Protein AF-A0A0R3T6S4-F1 (afdb_monomer)

Structure (mmCIF, N/CA/C/O backbone):
data_AF-A0A0R3T6S4-F1
#
_entry.id   AF-A0A0R3T6S4-F1
#
loop_
_atom_site.group_PDB
_atom_site.id
_atom_site.type_symbol
_atom_site.label_atom_id
_atom_site.label_alt_id
_atom_site.label_comp_id
_atom_site.label_asym_id
_atom_site.label_entity_id
_atom_site.label_seq_id
_atom_site.pdbx_PDB_ins_code
_atom_site.Cartn_x
_atom_site.Cartn_y
_atom_site.Cartn_z
_atom_site.occupancy
_atom_site.B_iso_or_equiv
_atom_site.auth_seq_id
_atom_site.auth_comp_id
_atom_site.auth_asym_id
_atom_site.auth_atom_id
_atom_site.pdbx_PDB_model_num
ATOM 1 N N . MET A 1 1 ? 46.926 24.584 -19.264 1.00 47.62 1 MET A N 1
ATOM 2 C CA . MET A 1 1 ? 45.917 24.337 -18.208 1.00 47.62 1 MET A CA 1
ATOM 3 C C . MET A 1 1 ? 45.093 23.126 -18.609 1.00 47.62 1 MET A C 1
ATOM 5 O O . MET A 1 1 ? 44.622 23.108 -19.738 1.00 47.62 1 MET A O 1
ATOM 9 N N . SER A 1 2 ? 44.983 22.100 -17.760 1.00 53.59 2 SER A N 1
ATOM 10 C CA . SER A 1 2 ? 44.203 20.898 -18.093 1.00 53.59 2 SER A CA 1
ATOM 11 C C . SER A 1 2 ? 42.711 21.132 -17.831 1.00 53.59 2 SER A C 1
ATOM 13 O O . SER A 1 2 ? 42.345 21.981 -17.016 1.00 53.59 2 SER A O 1
ATOM 15 N N . LEU A 1 3 ? 41.848 20.360 -18.498 1.00 45.16 3 LEU A N 1
ATOM 16 C CA . LEU A 1 3 ? 40.391 20.366 -18.293 1.00 45.16 3 LEU A CA 1
ATOM 17 C C . LEU A 1 3 ? 40.011 20.175 -16.807 1.00 45.16 3 LEU A C 1
ATOM 19 O O . LEU A 1 3 ? 38.996 20.691 -16.346 1.00 45.16 3 LEU A O 1
ATOM 23 N N . LEU A 1 4 ? 40.876 19.493 -16.046 1.00 46.41 4 LEU A N 1
ATOM 24 C CA . LEU A 1 4 ? 40.738 19.278 -14.608 1.00 46.41 4 LEU A CA 1
ATOM 25 C C . LEU A 1 4 ? 40.871 20.585 -13.808 1.00 46.41 4 LEU A C 1
ATOM 27 O O . LEU A 1 4 ? 40.150 20.780 -12.838 1.00 46.41 4 LEU A O 1
ATOM 31 N N . SER A 1 5 ? 41.743 21.506 -14.233 1.00 42.44 5 SER A N 1
ATOM 32 C CA . SER A 1 5 ? 41.915 22.817 -13.590 1.00 42.44 5 SER A CA 1
ATOM 33 C C . SER A 1 5 ? 40.735 23.754 -13.857 1.00 42.44 5 SER A C 1
ATOM 35 O O . SER A 1 5 ? 40.389 24.556 -12.997 1.00 42.44 5 SER A O 1
ATOM 37 N N . ILE A 1 6 ? 40.091 23.635 -15.024 1.00 56.19 6 ILE A N 1
ATOM 38 C CA . ILE A 1 6 ? 38.891 24.415 -15.368 1.00 56.19 6 ILE A CA 1
ATOM 39 C C . ILE A 1 6 ? 37.684 23.910 -14.564 1.00 56.19 6 ILE A C 1
ATOM 41 O O . ILE A 1 6 ? 36.922 24.714 -14.036 1.00 56.19 6 ILE A O 1
ATOM 45 N N . LEU A 1 7 ? 37.554 22.591 -14.388 1.00 52.97 7 LEU A N 1
ATOM 46 C CA . LEU A 1 7 ? 36.507 21.998 -13.550 1.00 52.97 7 LEU A CA 1
ATOM 47 C C . LEU A 1 7 ? 36.699 22.302 -12.056 1.00 52.97 7 LEU A C 1
ATOM 49 O O . LEU A 1 7 ? 35.708 22.542 -11.373 1.00 52.97 7 LEU A O 1
ATOM 53 N N . LEU A 1 8 ? 37.945 22.374 -11.565 1.00 52.38 8 LEU A N 1
ATOM 54 C CA . LEU A 1 8 ? 38.240 22.789 -10.185 1.00 52.38 8 LEU A CA 1
ATOM 55 C C . LEU A 1 8 ? 37.947 24.279 -9.938 1.00 52.38 8 LEU A C 1
ATOM 57 O O . LEU A 1 8 ? 37.489 24.651 -8.864 1.00 52.38 8 LEU A O 1
ATOM 61 N N . LEU A 1 9 ? 38.179 25.142 -10.931 1.00 49.25 9 LEU A N 1
ATOM 62 C CA . LEU A 1 9 ? 37.855 26.569 -10.828 1.00 49.25 9 LEU A CA 1
ATOM 63 C C . LEU A 1 9 ? 36.340 26.820 -10.888 1.00 49.25 9 LEU A C 1
ATOM 65 O O . LEU A 1 9 ? 35.837 27.689 -10.178 1.00 49.25 9 LEU A O 1
ATOM 69 N N . LEU A 1 10 ? 35.599 26.031 -11.673 1.00 50.53 10 LEU A N 1
ATOM 70 C CA . LEU A 1 10 ? 34.137 26.120 -11.744 1.00 50.53 10 LEU A CA 1
ATOM 71 C C . LEU A 1 10 ? 33.449 25.591 -10.474 1.00 50.53 10 LEU A C 1
ATOM 73 O O . LEU A 1 10 ? 32.443 26.162 -10.055 1.00 50.53 10 LEU A O 1
ATOM 77 N N . SER A 1 11 ? 33.997 24.561 -9.818 1.00 40.81 11 SER A N 1
ATOM 78 C CA . SER A 1 11 ? 33.458 24.055 -8.547 1.00 40.81 11 SER A CA 1
ATOM 79 C C . SER A 1 11 ? 33.749 24.983 -7.361 1.00 40.81 11 SER A C 1
ATOM 81 O O . SER A 1 11 ? 32.877 25.173 -6.516 1.00 40.81 11 SER A O 1
ATOM 83 N N . ILE A 1 12 ? 34.914 25.642 -7.333 1.00 48.78 12 ILE A N 1
ATOM 84 C CA . ILE A 1 12 ? 35.237 26.665 -6.321 1.00 48.78 12 ILE A CA 1
ATOM 85 C C . ILE A 1 12 ? 34.372 27.924 -6.510 1.00 48.78 12 ILE A C 1
ATOM 87 O O . ILE A 1 12 ? 33.914 28.513 -5.533 1.00 48.78 12 ILE A O 1
ATOM 91 N N . SER A 1 13 ? 34.072 28.310 -7.755 1.00 42.41 13 SER A N 1
ATOM 92 C CA . SER A 1 13 ? 33.221 29.473 -8.039 1.00 42.41 13 SER A CA 1
ATOM 93 C C . SER A 1 13 ? 31.750 29.248 -7.655 1.00 42.41 13 SER A C 1
ATOM 95 O O . SER A 1 13 ? 31.087 30.184 -7.217 1.00 42.41 13 SER A O 1
ATOM 97 N N . ALA A 1 14 ? 31.250 28.008 -7.735 1.00 41.84 14 ALA A N 1
ATOM 98 C CA . ALA A 1 14 ? 29.914 27.646 -7.254 1.00 41.84 14 ALA A CA 1
ATOM 99 C C . ALA A 1 14 ? 29.824 27.589 -5.714 1.00 41.84 14 ALA A C 1
ATOM 101 O O . ALA A 1 14 ? 28.806 27.994 -5.158 1.00 41.84 14 ALA A O 1
ATOM 102 N N . ALA A 1 15 ? 30.889 27.152 -5.029 1.00 40.00 15 ALA A N 1
ATOM 103 C CA . ALA A 1 15 ? 30.953 27.123 -3.564 1.00 40.00 15 ALA A CA 1
ATOM 104 C C . ALA A 1 15 ? 31.017 28.536 -2.951 1.00 40.00 15 ALA A C 1
ATOM 106 O O . ALA A 1 15 ? 30.261 28.843 -2.035 1.00 40.00 15 ALA A O 1
ATOM 107 N N . LEU A 1 16 ? 31.816 29.441 -3.531 1.00 42.53 16 LEU A N 1
ATOM 108 C CA . LEU A 1 16 ? 31.911 30.838 -3.076 1.00 42.53 16 LEU A CA 1
ATOM 109 C C . LEU A 1 16 ? 30.631 31.657 -3.327 1.00 42.53 16 LEU A C 1
ATOM 111 O O . LEU A 1 16 ? 30.419 32.690 -2.694 1.00 42.53 16 LEU A O 1
ATOM 115 N N . ASN A 1 17 ? 29.764 31.211 -4.242 1.00 36.69 17 ASN A N 1
ATOM 116 C CA . ASN A 1 17 ? 28.468 31.846 -4.493 1.00 36.69 17 ASN A CA 1
ATOM 117 C C . ASN A 1 17 ? 27.384 31.382 -3.501 1.00 36.69 17 ASN A C 1
ATOM 119 O O . ASN A 1 17 ? 26.395 32.086 -3.326 1.00 36.69 17 ASN A O 1
ATOM 123 N N . LEU A 1 18 ? 27.568 30.229 -2.842 1.00 39.41 18 LEU A N 1
ATOM 124 C CA . LEU A 1 18 ? 26.705 29.787 -1.742 1.00 39.41 18 LEU A CA 1
ATOM 125 C C . LEU A 1 18 ? 27.064 30.480 -0.421 1.00 39.41 18 LEU A C 1
ATOM 127 O O . LEU A 1 18 ? 26.149 30.896 0.283 1.00 39.41 18 LEU A O 1
ATOM 131 N N . ASP A 1 19 ? 28.353 30.689 -0.132 1.00 35.56 19 ASP A N 1
ATOM 132 C CA . ASP A 1 19 ? 28.784 31.420 1.074 1.00 35.56 19 ASP A CA 1
ATOM 133 C C . ASP A 1 19 ? 28.322 32.886 1.056 1.00 35.56 19 ASP A C 1
ATOM 135 O O . ASP A 1 19 ? 27.870 33.406 2.071 1.00 35.56 19 ASP A O 1
ATOM 139 N N . ARG A 1 20 ? 28.297 33.539 -0.116 1.00 33.69 20 ARG A N 1
ATOM 140 C CA . ARG A 1 20 ? 27.761 34.908 -0.256 1.00 33.69 20 ARG A CA 1
ATOM 141 C C . ARG A 1 20 ? 26.254 35.021 -0.017 1.00 33.69 20 ARG A C 1
ATOM 143 O O . ARG A 1 20 ? 25.788 36.067 0.415 1.00 33.69 20 ARG A O 1
ATOM 150 N N . VAL A 1 21 ? 25.494 33.965 -0.309 1.00 40.28 21 VAL A N 1
ATOM 151 C CA . VAL A 1 21 ? 24.046 33.915 -0.035 1.00 40.28 21 VAL A CA 1
ATOM 152 C C . VAL A 1 21 ? 23.782 33.617 1.448 1.00 40.28 21 VAL A C 1
ATOM 154 O O . VAL A 1 21 ? 22.720 33.969 1.957 1.00 40.28 21 VAL A O 1
ATOM 157 N N . TYR A 1 22 ? 24.751 33.016 2.148 1.00 35.50 22 TYR A N 1
ATOM 158 C CA . TYR A 1 22 ? 24.682 32.730 3.581 1.00 35.50 22 TYR A CA 1
ATOM 159 C C . TYR A 1 22 ? 25.136 33.918 4.452 1.00 35.50 22 TYR A C 1
ATOM 161 O O . TYR A 1 22 ? 24.471 34.224 5.440 1.00 35.50 22 TYR A O 1
ATOM 169 N N . GLU A 1 23 ? 26.182 34.656 4.060 1.00 36.19 23 GLU A N 1
ATOM 170 C CA . GLU A 1 23 ? 26.634 35.853 4.796 1.00 36.19 23 GLU A CA 1
ATOM 171 C C . GLU A 1 23 ? 25.611 37.008 4.766 1.00 36.19 23 GLU A C 1
ATOM 173 O O . GLU A 1 23 ? 25.474 37.731 5.754 1.00 36.19 23 GLU A O 1
ATOM 178 N N . ASP A 1 24 ? 24.808 37.140 3.702 1.00 33.59 24 ASP A N 1
ATOM 179 C CA . ASP A 1 24 ? 23.718 38.133 3.637 1.00 33.59 24 ASP A CA 1
ATOM 180 C C . ASP A 1 24 ? 22.524 37.788 4.560 1.00 33.59 24 ASP A C 1
ATOM 182 O O . ASP A 1 24 ? 21.676 38.646 4.828 1.00 33.59 24 ASP A O 1
ATOM 186 N N . ALA A 1 25 ? 22.449 36.555 5.082 1.00 35.34 25 ALA A N 1
ATOM 187 C CA . ALA A 1 25 ? 21.386 36.107 5.986 1.00 35.34 25 ALA A CA 1
ATOM 188 C C . ALA A 1 25 ? 21.762 36.202 7.480 1.00 35.34 25 ALA A C 1
ATOM 190 O O . ALA A 1 25 ? 20.871 36.372 8.313 1.00 35.34 25 ALA A O 1
ATOM 191 N N . GLU A 1 26 ? 23.051 36.151 7.834 1.00 31.55 26 GLU A N 1
ATOM 192 C CA . GLU A 1 26 ? 23.520 36.237 9.231 1.00 31.55 26 GLU A CA 1
ATOM 193 C C . GLU A 1 26 ? 23.813 37.670 9.718 1.00 31.55 26 GLU A C 1
ATOM 195 O O . GLU A 1 26 ? 23.912 37.910 10.921 1.00 31.55 26 GLU A O 1
ATOM 200 N N . GLY A 1 27 ? 23.860 38.664 8.826 1.00 32.03 27 GLY A N 1
ATOM 201 C CA . GLY A 1 27 ? 24.218 40.047 9.170 1.00 32.03 27 GLY A CA 1
ATOM 202 C C . GLY A 1 27 ? 23.175 40.895 9.920 1.00 32.03 27 GLY A C 1
ATOM 203 O O . GLY A 1 27 ? 23.416 42.084 10.100 1.00 32.03 27 GLY A O 1
ATOM 204 N N . ASN A 1 28 ? 22.020 40.359 10.342 1.00 33.06 28 ASN A N 1
ATOM 205 C CA . ASN A 1 28 ? 20.936 41.171 10.938 1.00 33.06 28 ASN A CA 1
ATOM 206 C C . ASN A 1 28 ? 20.315 40.628 12.239 1.00 33.06 28 ASN A C 1
ATOM 208 O O . ASN A 1 28 ? 19.214 41.042 12.600 1.00 33.06 28 ASN A O 1
ATOM 212 N N . ILE A 1 29 ? 20.985 39.737 12.980 1.00 30.59 29 ILE A N 1
ATOM 213 C CA . ILE A 1 29 ? 20.460 39.253 14.273 1.00 30.59 29 ILE A CA 1
ATOM 214 C C . ILE A 1 29 ? 21.562 39.156 15.336 1.00 30.59 29 ILE A C 1
ATOM 216 O O . ILE A 1 29 ? 21.769 38.097 15.908 1.00 30.59 29 ILE A O 1
ATOM 220 N N . ILE A 1 30 ? 22.259 40.254 15.645 1.00 30.30 30 ILE A N 1
ATOM 221 C CA . ILE A 1 30 ? 22.898 40.430 16.962 1.00 30.30 30 ILE A CA 1
ATOM 222 C C . ILE A 1 30 ? 22.866 41.917 17.333 1.00 30.30 30 ILE A C 1
ATOM 224 O O . ILE A 1 30 ? 23.804 42.643 17.040 1.00 30.30 30 ILE A O 1
ATOM 228 N N . GLU A 1 31 ? 21.802 42.368 17.999 1.00 28.33 31 GLU A N 1
ATOM 229 C CA . GLU A 1 31 ? 21.915 43.335 19.100 1.00 28.33 31 GLU A CA 1
ATOM 230 C C . GLU A 1 31 ? 20.581 43.486 19.847 1.00 28.33 31 GLU A C 1
ATOM 232 O O . GLU A 1 31 ? 19.508 43.430 19.256 1.00 28.33 31 GLU A O 1
ATOM 237 N N . ALA A 1 32 ? 20.693 43.733 21.154 1.00 25.70 32 ALA A N 1
ATOM 238 C CA . ALA A 1 32 ? 19.644 44.143 22.092 1.00 25.70 32 ALA A CA 1
ATOM 239 C C . ALA A 1 32 ? 18.809 43.050 22.795 1.00 25.70 32 ALA A C 1
ATOM 241 O O . ALA A 1 32 ? 17.587 43.005 22.707 1.00 25.70 32 ALA A O 1
ATOM 242 N N . CYS A 1 33 ? 19.461 42.307 23.696 1.00 23.28 33 CYS A N 1
ATOM 243 C CA . CYS A 1 33 ? 18.873 42.047 25.014 1.00 23.28 33 CYS A CA 1
ATOM 244 C C . CYS A 1 33 ? 19.822 42.562 26.102 1.00 23.28 33 CYS A C 1
ATOM 246 O O . CYS A 1 33 ? 20.827 41.926 26.418 1.00 23.28 33 CYS A O 1
ATOM 248 N N . LYS A 1 34 ? 19.489 43.711 26.700 1.00 27.31 34 LYS A N 1
ATOM 249 C CA . LYS A 1 34 ? 19.955 44.066 28.042 1.00 27.31 34 LYS A CA 1
ATOM 250 C C . LYS A 1 34 ? 18.877 44.842 28.798 1.00 27.31 34 LYS A C 1
ATOM 252 O O . LYS A 1 34 ? 18.445 45.897 28.347 1.00 27.31 34 LYS A O 1
ATOM 257 N N . ASN A 1 35 ? 18.586 44.306 29.981 1.00 29.25 35 ASN A N 1
ATOM 258 C CA . ASN A 1 35 ? 18.037 44.931 31.186 1.00 29.25 35 ASN A CA 1
ATOM 259 C C . ASN A 1 35 ? 16.512 44.921 31.400 1.00 29.25 35 ASN A C 1
ATOM 261 O O . ASN A 1 35 ? 15.755 45.687 30.813 1.00 29.25 35 ASN A O 1
ATOM 265 N N . ASP A 1 36 ? 16.135 44.045 32.337 1.00 30.16 36 ASP A N 1
ATOM 266 C CA . ASP A 1 36 ? 15.213 44.218 33.467 1.00 30.16 36 ASP A CA 1
ATOM 267 C C . ASP A 1 36 ? 14.536 45.589 33.634 1.00 30.16 36 ASP A C 1
ATOM 269 O O . ASP A 1 36 ? 15.220 46.593 33.828 1.00 30.16 36 ASP A O 1
ATOM 273 N N . GLN A 1 37 ? 13.202 45.594 33.776 1.00 25.62 37 GLN A N 1
ATOM 274 C CA . GLN A 1 37 ? 12.550 46.174 34.959 1.00 25.62 37 GLN A CA 1
ATOM 275 C C . GLN A 1 37 ? 11.050 45.850 35.068 1.00 25.62 37 GLN A C 1
ATOM 277 O O . GLN A 1 37 ? 10.323 45.667 34.097 1.00 25.62 37 GLN A O 1
ATOM 282 N N . LEU A 1 38 ? 10.648 45.765 36.332 1.00 25.81 38 LEU A N 1
ATOM 283 C CA . LEU A 1 38 ? 9.353 45.445 36.919 1.00 25.81 38 LEU A CA 1
ATOM 284 C C . LEU A 1 38 ? 8.235 46.491 36.688 1.00 25.81 38 LEU A C 1
ATOM 286 O O . LEU A 1 38 ? 8.500 47.677 36.530 1.00 25.81 38 LEU A O 1
ATOM 290 N N . CYS A 1 39 ? 7.002 46.008 36.921 1.00 23.03 39 CYS A N 1
ATOM 291 C CA . CYS A 1 39 ? 5.840 46.668 37.551 1.00 23.03 39 CYS A CA 1
ATOM 292 C C . CYS A 1 39 ? 4.692 47.279 36.706 1.00 23.03 39 CYS A C 1
ATOM 294 O O . CYS A 1 39 ? 4.818 48.326 36.086 1.00 23.03 39 CYS A O 1
ATOM 296 N N . ALA A 1 40 ? 3.508 46.694 36.963 1.00 24.17 40 ALA A N 1
ATOM 297 C CA . ALA A 1 40 ? 2.296 47.323 37.524 1.00 24.17 40 ALA A CA 1
ATOM 298 C C . ALA A 1 40 ? 1.100 47.699 36.617 1.00 24.17 40 ALA A C 1
ATOM 300 O O . ALA A 1 40 ? 1.212 48.197 35.504 1.00 24.17 40 ALA A O 1
ATOM 301 N N . ASN A 1 41 ? -0.077 47.422 37.191 1.00 25.86 41 ASN A N 1
ATOM 302 C CA . ASN A 1 41 ? -1.436 47.496 36.654 1.00 25.86 41 ASN A CA 1
ATOM 303 C C . ASN A 1 41 ? -2.024 48.924 36.570 1.00 25.86 41 ASN A C 1
ATOM 305 O O . ASN A 1 41 ? -1.942 49.661 37.547 1.00 25.86 41 ASN A O 1
ATOM 309 N N . SER A 1 42 ? -2.799 49.161 35.492 1.00 23.97 42 SER A N 1
ATOM 310 C CA . SER A 1 42 ? -4.075 49.931 35.400 1.00 23.97 42 SER A CA 1
ATOM 311 C C . SER A 1 42 ? -4.096 51.462 35.687 1.00 23.97 42 SER A C 1
ATOM 313 O O . SER A 1 42 ? -3.197 51.987 36.326 1.00 23.97 42 SER A O 1
ATOM 315 N N . PRO A 1 43 ? -5.195 52.203 35.377 1.00 39.69 43 PRO A N 1
ATOM 316 C CA . PRO A 1 43 ? -5.956 52.289 34.115 1.00 39.69 43 PRO A CA 1
ATOM 317 C C . PRO A 1 43 ? -6.403 53.741 33.728 1.00 39.69 43 PRO A C 1
ATOM 319 O O . PRO A 1 43 ? -6.380 54.663 34.537 1.00 39.69 43 PRO A O 1
ATOM 322 N N . SER A 1 44 ? -7.031 53.865 32.544 1.00 26.45 44 SER A N 1
ATOM 323 C CA . SER A 1 44 ? -8.186 54.743 32.201 1.00 26.45 44 SER A CA 1
ATOM 324 C C . SER A 1 44 ? -8.021 56.220 31.755 1.00 26.45 44 SER A C 1
ATOM 326 O O . SER A 1 44 ? -7.208 56.968 32.282 1.00 26.45 44 SER A O 1
ATOM 328 N N . ARG A 1 45 ? -8.964 56.620 30.863 1.00 27.31 45 ARG A N 1
ATOM 329 C CA . ARG A 1 45 ? -9.371 57.978 30.389 1.00 27.31 45 ARG A CA 1
ATOM 330 C C . ARG A 1 45 ? -8.377 58.723 29.481 1.00 27.31 45 ARG A C 1
ATOM 332 O O . ARG A 1 45 ? -7.182 58.621 29.658 1.00 27.31 45 ARG A O 1
ATOM 339 N N . SER A 1 46 ? -8.752 59.558 28.511 1.00 26.44 46 SER A N 1
ATOM 340 C CA . SER A 1 46 ? -10.014 59.998 27.895 1.00 26.44 46 SER A CA 1
ATOM 341 C C . SER A 1 46 ? -9.638 60.955 26.746 1.00 26.44 46 SER A C 1
ATOM 343 O O . SER A 1 46 ? -8.688 61.712 26.901 1.00 26.44 46 SER A O 1
ATOM 345 N N . THR A 1 47 ? -10.409 60.959 25.654 1.00 31.20 47 THR A N 1
ATOM 346 C CA . THR A 1 47 ? -10.737 62.100 24.758 1.00 31.20 47 THR A CA 1
ATOM 347 C C . THR A 1 47 ? -9.742 63.265 24.567 1.00 31.20 47 THR A C 1
ATOM 349 O O . THR A 1 47 ? -9.528 64.034 25.502 1.00 31.20 47 THR A O 1
ATOM 352 N N . LYS A 1 48 ? -9.392 63.581 23.305 1.00 29.98 48 LYS A N 1
ATOM 353 C CA . LYS A 1 48 ? -9.633 64.917 22.701 1.00 29.98 48 LYS A CA 1
ATOM 354 C C . LYS A 1 48 ? -9.297 64.990 21.201 1.00 29.98 48 LYS A C 1
ATOM 356 O O . LYS A 1 48 ? -8.294 64.464 20.742 1.00 29.98 48 LYS A O 1
ATOM 361 N N . LYS A 1 49 ? -10.180 65.696 20.486 1.00 31.75 49 LYS A N 1
ATOM 362 C CA . LYS A 1 49 ? -10.062 66.237 19.120 1.00 31.75 49 LYS A CA 1
ATOM 363 C C . LYS A 1 49 ? -8.855 67.176 18.971 1.00 31.75 49 LYS A C 1
ATOM 365 O O . LYS A 1 49 ? -8.602 67.931 19.905 1.00 31.75 49 LYS A O 1
ATOM 370 N N . MET A 1 50 ? -8.295 67.281 17.761 1.00 28.19 50 MET A N 1
ATOM 371 C CA . MET A 1 50 ? -8.203 68.562 17.036 1.00 28.19 50 MET A CA 1
ATOM 372 C C . MET A 1 50 ? -7.783 68.396 15.568 1.00 28.19 50 MET A C 1
ATOM 374 O O . MET A 1 50 ? -7.181 67.406 15.167 1.00 28.19 50 MET A O 1
ATOM 378 N N . ASP A 1 51 ? -8.207 69.392 14.800 1.00 31.22 51 ASP A N 1
ATOM 379 C CA . ASP A 1 51 ? -8.283 69.500 13.352 1.00 31.22 51 ASP A CA 1
ATOM 380 C C . ASP A 1 51 ? -6.975 69.929 12.647 1.00 31.22 51 ASP A C 1
ATOM 382 O O . ASP A 1 51 ? -6.166 70.665 13.198 1.00 31.22 51 ASP A O 1
ATOM 386 N N . LYS A 1 52 ? -6.921 69.572 11.353 1.00 33.41 52 LYS A N 1
ATOM 387 C CA . LYS A 1 52 ? -6.566 70.387 10.166 1.00 33.41 52 LYS A CA 1
ATOM 388 C C . LYS A 1 52 ? -5.152 70.969 9.921 1.00 33.41 52 LYS A C 1
ATOM 390 O O . LYS A 1 52 ? -4.668 71.841 10.623 1.00 33.41 52 LYS A O 1
ATOM 395 N N . VAL A 1 53 ? -4.737 70.676 8.674 1.00 30.50 53 VAL A N 1
ATOM 396 C CA . VAL A 1 53 ? -4.091 71.532 7.644 1.00 30.50 53 VAL A CA 1
ATOM 397 C C . VAL A 1 53 ? -2.563 71.499 7.534 1.00 30.50 53 VAL A C 1
ATOM 399 O O . VAL A 1 53 ? -1.843 72.011 8.378 1.00 30.50 53 VAL A O 1
ATOM 402 N N . GLY A 1 54 ? -2.113 71.068 6.345 1.00 28.62 54 GLY A N 1
ATOM 403 C CA . GLY A 1 54 ? -1.076 71.777 5.589 1.00 28.62 54 GLY A CA 1
ATOM 404 C C . GLY A 1 54 ? 0.117 70.941 5.124 1.00 28.62 54 GLY A C 1
ATOM 405 O O . GLY A 1 54 ? 0.857 70.412 5.938 1.00 28.62 54 GLY A O 1
ATOM 406 N N . GLY A 1 55 ? 0.377 70.948 3.811 1.00 29.42 55 GLY A N 1
ATOM 407 C CA . GLY A 1 55 ? 1.762 71.008 3.323 1.00 29.42 55 GLY A CA 1
ATOM 408 C C . GLY A 1 55 ? 2.326 69.787 2.597 1.00 29.42 55 GLY A C 1
ATOM 409 O O . GLY A 1 55 ? 2.835 68.849 3.191 1.00 29.42 55 GLY A O 1
ATOM 410 N N . VAL A 1 56 ? 2.289 69.897 1.271 1.00 34.62 56 VAL A N 1
ATOM 411 C CA . VAL A 1 56 ? 3.104 69.266 0.220 1.00 34.62 56 VAL A CA 1
ATOM 412 C C . VAL A 1 56 ? 4.483 68.734 0.660 1.00 34.62 56 VAL A C 1
ATOM 414 O O . VAL A 1 56 ? 5.342 69.490 1.100 1.00 34.62 56 VAL A O 1
ATOM 417 N N . GLY A 1 57 ? 4.742 67.454 0.372 1.00 30.78 57 GLY A N 1
ATOM 418 C CA . GLY A 1 57 ? 6.081 66.859 0.387 1.00 30.78 57 GLY A CA 1
ATOM 419 C C . GLY A 1 57 ? 6.114 65.523 -0.357 1.00 30.78 57 GLY A C 1
ATOM 420 O O . GLY A 1 57 ? 5.655 64.502 0.146 1.00 30.78 57 GLY A O 1
ATOM 421 N N . ARG A 1 58 ? 6.638 65.522 -1.588 1.00 45.25 58 ARG A N 1
ATOM 422 C CA . ARG A 1 58 ? 6.887 64.319 -2.400 1.00 45.25 58 ARG A CA 1
ATOM 423 C C . ARG A 1 58 ? 8.010 63.507 -1.734 1.00 45.25 58 ARG A C 1
ATOM 425 O O . ARG A 1 58 ? 9.175 63.867 -1.859 1.00 45.25 58 ARG A O 1
ATOM 432 N N . ALA A 1 59 ? 7.669 62.403 -1.073 1.00 33.72 59 ALA A N 1
ATOM 433 C CA . ALA A 1 59 ? 8.631 61.416 -0.583 1.00 33.72 59 ALA A CA 1
ATOM 434 C C . ALA A 1 59 ? 8.309 60.031 -1.162 1.00 33.72 59 ALA A C 1
ATOM 436 O O . ALA A 1 59 ? 7.156 59.601 -1.213 1.00 33.72 59 ALA A O 1
ATOM 437 N N . LYS A 1 60 ? 9.350 59.354 -1.657 1.00 36.84 60 LYS A N 1
ATOM 438 C CA . LYS A 1 60 ? 9.298 58.014 -2.252 1.00 36.84 60 LYS A CA 1
ATOM 439 C C . LYS A 1 60 ? 8.701 57.027 -1.245 1.00 36.84 60 LYS A C 1
ATOM 441 O O . LYS A 1 60 ? 9.273 56.798 -0.184 1.00 36.84 60 LYS A O 1
ATOM 446 N N . LYS A 1 61 ? 7.562 56.432 -1.599 1.00 28.88 61 LYS A N 1
ATOM 447 C CA . LYS A 1 61 ? 6.853 55.429 -0.799 1.00 28.88 61 LYS A CA 1
ATOM 448 C C . LYS A 1 61 ? 7.669 54.126 -0.784 1.00 28.88 61 LYS A C 1
ATOM 450 O O . LYS A 1 61 ? 7.527 53.293 -1.673 1.00 28.88 61 LYS A O 1
ATOM 455 N N . LYS A 1 62 ? 8.550 53.962 0.209 1.00 32.81 62 LYS A N 1
ATOM 456 C CA . LYS A 1 62 ? 8.974 52.633 0.671 1.00 32.81 62 LYS A CA 1
ATOM 457 C C . LYS A 1 62 ? 7.735 52.012 1.311 1.00 32.81 62 LYS A C 1
ATOM 459 O O . LYS A 1 62 ? 7.198 52.563 2.264 1.00 32.81 62 LYS A O 1
ATOM 464 N N . VAL A 1 63 ? 7.239 50.919 0.742 1.00 31.19 63 VAL A N 1
ATOM 465 C CA . VAL A 1 63 ? 6.178 50.122 1.361 1.00 31.19 63 VAL A CA 1
ATOM 466 C C . VAL A 1 63 ? 6.828 49.330 2.491 1.00 31.19 63 VAL A C 1
ATOM 468 O O . VAL A 1 63 ? 7.289 48.212 2.287 1.00 31.19 63 VAL A O 1
ATOM 471 N N . THR A 1 64 ? 6.917 49.928 3.674 1.00 32.72 64 THR A N 1
ATOM 472 C CA . THR A 1 64 ? 6.937 49.155 4.913 1.00 32.72 64 THR A CA 1
ATOM 473 C C . THR A 1 64 ? 5.510 48.666 5.121 1.00 32.72 64 THR A C 1
ATOM 475 O O . THR A 1 64 ? 4.569 49.456 5.194 1.00 32.72 64 THR A O 1
ATOM 478 N N . LYS A 1 65 ? 5.315 47.345 5.097 1.00 31.92 65 LYS A N 1
ATOM 479 C CA . LYS A 1 65 ? 4.076 46.742 5.587 1.00 31.92 65 LYS A CA 1
ATOM 480 C C . LYS A 1 65 ? 4.089 46.900 7.103 1.00 31.92 65 LYS A C 1
ATOM 482 O O . LYS A 1 65 ? 4.567 46.020 7.808 1.00 31.92 65 LYS A O 1
ATOM 487 N N . ASP A 1 66 ? 3.599 48.037 7.570 1.00 28.83 66 ASP A N 1
ATOM 488 C CA . ASP A 1 66 ? 3.167 48.177 8.951 1.00 28.83 66 ASP A CA 1
ATOM 489 C C . ASP A 1 66 ? 1.958 47.253 9.130 1.00 28.83 66 ASP A C 1
ATOM 491 O O . ASP A 1 66 ? 0.903 47.449 8.524 1.00 28.83 66 ASP A O 1
ATOM 495 N N . CYS A 1 67 ? 2.127 46.187 9.911 1.00 28.97 67 CYS A N 1
ATOM 496 C CA . CYS A 1 67 ? 1.011 45.391 10.401 1.00 28.97 67 CYS A CA 1
ATOM 497 C C . CYS A 1 67 ? 0.272 46.219 11.458 1.00 28.97 67 CYS A C 1
ATOM 499 O O . CYS A 1 67 ? 0.575 46.143 12.645 1.00 28.97 67 CYS A O 1
ATOM 501 N N . THR A 1 68 ? -0.692 47.032 11.037 1.00 29.12 68 THR A N 1
ATOM 502 C CA . THR A 1 68 ? -1.700 47.594 11.939 1.00 29.12 68 THR A CA 1
ATOM 503 C C . THR A 1 68 ? -2.694 46.497 12.307 1.00 29.12 68 THR A C 1
ATOM 505 O O . THR A 1 68 ? -3.500 46.078 11.477 1.00 29.12 68 THR A O 1
ATOM 508 N N . CYS A 1 69 ? -2.621 46.017 13.546 1.00 33.66 69 CYS A N 1
ATOM 509 C CA . CYS A 1 69 ? -3.667 45.205 14.157 1.00 33.66 69 CYS A CA 1
ATOM 510 C C . CYS A 1 69 ? -4.787 46.135 14.647 1.00 33.66 69 CYS A C 1
ATOM 512 O O . CYS A 1 69 ? -4.612 46.827 15.650 1.00 33.66 69 CYS A O 1
ATOM 514 N N . ASP A 1 70 ? -5.933 46.145 13.966 1.00 30.61 70 ASP A N 1
ATOM 515 C CA . ASP A 1 70 ? -7.167 46.705 14.524 1.00 30.61 70 ASP A CA 1
ATOM 516 C C . ASP A 1 70 ? -7.711 45.736 15.584 1.00 30.61 70 ASP A C 1
ATOM 518 O O . ASP A 1 70 ? -8.338 44.720 15.278 1.00 30.61 70 ASP A O 1
ATOM 522 N N . CYS A 1 71 ? -7.442 46.036 16.854 1.00 33.09 71 CYS A N 1
ATOM 523 C CA . CYS A 1 71 ? -8.017 45.319 17.988 1.00 33.09 71 CYS A CA 1
ATOM 524 C C . CYS A 1 71 ? -9.390 45.916 18.334 1.00 33.09 71 CYS A C 1
ATOM 526 O O . CYS A 1 71 ? -9.479 47.033 18.847 1.00 33.09 71 CYS A O 1
ATOM 528 N N . PHE A 1 72 ? -10.468 45.162 18.103 1.00 29.42 72 PHE A N 1
ATOM 529 C CA . PHE A 1 72 ? -11.790 45.485 18.648 1.00 29.42 72 PHE A CA 1
ATOM 530 C C . PHE A 1 72 ? -11.804 45.287 20.181 1.00 29.42 72 PHE A C 1
ATOM 532 O O . PHE A 1 72 ? -11.307 44.271 20.667 1.00 29.42 72 PHE A O 1
ATOM 539 N N . PRO A 1 73 ? -12.395 46.204 20.970 1.00 32.03 73 PRO A N 1
ATOM 540 C CA . PRO A 1 73 ? -12.225 46.240 22.426 1.00 32.03 73 PRO A CA 1
ATOM 541 C C . PRO A 1 73 ? -13.087 45.250 23.237 1.00 32.03 73 PRO A C 1
ATOM 543 O O . PRO A 1 73 ? -13.209 45.429 24.445 1.00 32.03 73 PRO A O 1
ATOM 546 N N . THR A 1 74 ? -13.701 44.220 22.641 1.00 38.47 74 THR A N 1
ATOM 547 C CA . THR A 1 74 ? -14.673 43.368 23.367 1.00 38.47 74 THR A CA 1
ATOM 548 C C . THR A 1 74 ? -14.419 41.864 23.364 1.00 38.47 74 THR A C 1
ATOM 550 O O . THR A 1 74 ? -15.253 41.127 23.885 1.00 38.47 74 THR A O 1
ATOM 553 N N . VAL A 1 75 ? -13.267 41.370 22.898 1.00 33.72 75 VAL A N 1
ATOM 554 C CA . VAL A 1 75 ? -12.930 39.945 23.074 1.00 33.72 75 VAL A CA 1
ATOM 555 C C . VAL A 1 75 ? -11.435 39.769 23.333 1.00 33.72 75 VAL A C 1
ATOM 557 O O . VAL A 1 75 ? -10.597 40.088 22.496 1.00 33.72 75 VAL A O 1
ATOM 560 N N . SER A 1 76 ? -11.101 39.295 24.532 1.00 34.84 76 SER A N 1
ATOM 561 C CA . SER A 1 76 ? -9.734 39.004 24.967 1.00 34.84 76 SER A CA 1
ATOM 562 C C . SER A 1 76 ? -9.332 37.581 24.569 1.00 34.84 76 SER A C 1
ATOM 564 O O . SER A 1 76 ? -10.113 36.656 24.770 1.00 34.84 76 SER A O 1
ATOM 566 N N . TYR A 1 77 ? -8.074 37.442 24.131 1.00 31.86 77 TYR A N 1
ATOM 567 C CA . TYR A 1 77 ? -7.307 36.230 23.790 1.00 31.86 77 TYR A CA 1
ATOM 568 C C . TYR A 1 77 ? -7.454 35.687 22.360 1.00 31.86 77 TYR A C 1
ATOM 570 O O . TYR A 1 77 ? -8.294 34.846 22.085 1.00 31.86 77 TYR A O 1
ATOM 578 N N . TYR A 1 78 ? -6.568 36.133 21.461 1.00 31.28 78 TYR A N 1
ATOM 579 C CA . TYR A 1 78 ? -5.439 35.341 20.936 1.00 31.28 78 TYR A CA 1
ATOM 580 C C . TYR A 1 78 ? -4.550 36.263 20.079 1.00 31.28 78 TYR A C 1
ATOM 582 O O . TYR A 1 78 ? -4.931 36.674 18.988 1.00 31.28 78 TYR A O 1
ATOM 590 N N . CYS A 1 79 ? -3.355 36.602 20.575 1.00 30.64 79 CYS A N 1
ATOM 591 C CA . CYS A 1 79 ? -2.306 37.240 19.775 1.00 30.64 79 CYS A CA 1
ATOM 592 C C . CYS A 1 79 ? -1.403 36.125 19.231 1.00 30.64 79 CYS A C 1
ATOM 594 O O . CYS A 1 79 ? -0.673 35.485 19.984 1.00 30.64 79 CYS A O 1
ATOM 596 N N . MET A 1 80 ? -1.520 35.824 17.940 1.00 38.50 80 MET A N 1
ATOM 597 C CA . MET A 1 80 ? -0.993 34.600 17.327 1.00 38.50 80 MET A CA 1
ATOM 598 C C . MET A 1 80 ? 0.428 34.758 16.755 1.00 38.50 80 MET A C 1
ATOM 600 O O . MET A 1 80 ? 0.690 34.250 15.673 1.00 38.50 80 MET A O 1
ATOM 604 N N . LEU A 1 81 ? 1.342 35.480 17.421 1.00 38.09 81 LEU A N 1
ATOM 605 C CA . LEU A 1 81 ? 2.696 35.713 16.874 1.00 38.09 81 LEU A CA 1
ATOM 606 C C . LEU A 1 81 ? 3.849 35.751 17.898 1.00 38.09 81 LEU A C 1
ATOM 608 O O . LEU A 1 81 ? 4.876 36.363 17.628 1.00 38.09 81 LEU A O 1
ATOM 612 N N . CYS A 1 82 ? 3.747 35.057 19.037 1.00 38.06 82 CYS A N 1
ATOM 613 C CA . CYS A 1 82 ? 4.904 34.841 19.926 1.00 38.06 82 CYS A CA 1
ATOM 614 C C . CYS A 1 82 ? 4.902 33.447 20.581 1.00 38.06 82 CYS A C 1
ATOM 616 O O . CYS A 1 82 ? 4.923 33.340 21.805 1.00 38.06 82 CYS A O 1
ATOM 618 N N . GLN A 1 83 ? 4.879 32.368 19.791 1.00 37.31 83 GLN A N 1
ATOM 619 C CA . GLN A 1 83 ? 5.271 31.048 20.302 1.00 37.31 83 GLN A CA 1
ATOM 620 C C . GLN A 1 83 ? 6.459 30.520 19.499 1.00 37.31 83 GLN A C 1
ATOM 622 O O . GLN A 1 83 ? 6.342 30.111 18.348 1.00 37.31 83 GLN A O 1
ATOM 627 N N . THR A 1 84 ? 7.615 30.638 20.138 1.00 46.78 84 THR A N 1
ATOM 628 C CA . THR A 1 84 ? 8.941 30.174 19.751 1.00 46.78 84 THR A CA 1
ATOM 629 C C . THR A 1 84 ? 9.024 28.643 19.759 1.00 46.78 84 THR A C 1
ATOM 631 O O . THR A 1 84 ? 8.489 27.994 20.657 1.00 46.78 84 THR A O 1
ATOM 634 N N . ASP A 1 85 ? 9.727 28.114 18.755 1.00 43.66 85 ASP A N 1
ATOM 635 C CA . ASP A 1 85 ? 10.281 26.761 18.605 1.00 43.66 85 ASP A CA 1
ATOM 636 C C . ASP A 1 85 ? 9.308 25.575 18.566 1.00 43.66 85 ASP A C 1
ATOM 638 O O . ASP A 1 85 ? 9.311 24.667 19.399 1.00 43.66 85 ASP A O 1
ATOM 642 N N . SER A 1 86 ? 8.535 25.507 17.480 1.00 42.75 86 SER A N 1
ATOM 643 C CA . SER A 1 86 ? 8.038 24.228 16.978 1.00 42.75 86 SER A CA 1
ATOM 644 C C . SER A 1 86 ? 9.219 23.388 16.475 1.00 42.75 86 SER A C 1
ATOM 646 O O . SER A 1 86 ? 9.827 23.737 15.461 1.00 42.75 86 SER A O 1
ATOM 648 N N . PHE A 1 87 ? 9.523 22.267 17.134 1.00 40.44 87 PHE A N 1
ATOM 649 C CA . PHE A 1 87 ? 10.333 21.201 16.540 1.00 40.44 87 PHE A CA 1
ATOM 650 C C . PHE A 1 87 ? 9.640 20.743 15.252 1.00 40.44 87 PHE A C 1
ATOM 652 O O . PHE A 1 87 ? 8.680 19.973 15.286 1.00 40.44 87 PHE A O 1
ATOM 659 N N . SER A 1 88 ? 10.085 21.259 14.109 1.00 61.06 88 SER A N 1
ATOM 660 C CA . SER A 1 88 ? 9.663 20.753 12.813 1.00 61.06 88 SER A CA 1
ATOM 661 C C . SER A 1 88 ? 10.143 19.309 12.726 1.00 61.06 88 SER A C 1
ATOM 663 O O . SER A 1 88 ? 11.336 19.023 12.834 1.00 61.06 88 SER A O 1
ATOM 665 N N . VAL A 1 89 ? 9.199 18.371 12.613 1.00 61.34 89 VAL A N 1
ATOM 666 C CA . VAL A 1 89 ? 9.533 16.976 12.321 1.00 61.34 89 VAL A CA 1
ATOM 667 C C . VAL A 1 89 ? 10.301 16.995 11.000 1.00 61.34 89 VAL A C 1
ATOM 669 O O . VAL A 1 89 ? 9.738 17.470 10.008 1.00 61.34 89 VAL A O 1
ATOM 672 N N . PRO A 1 90 ? 11.569 16.542 10.971 1.00 71.50 90 PRO A N 1
ATOM 673 C CA . PRO A 1 90 ? 12.357 16.626 9.760 1.00 71.50 90 PRO A CA 1
ATOM 674 C C . PRO A 1 90 ? 11.663 15.838 8.655 1.00 71.50 90 PRO A C 1
ATOM 676 O O . PRO A 1 90 ? 11.172 14.723 8.861 1.00 71.50 90 PRO A O 1
ATOM 679 N N . THR A 1 91 ? 11.593 16.436 7.473 1.00 75.38 91 THR A N 1
ATOM 680 C CA . THR A 1 91 ? 11.012 15.781 6.304 1.00 75.38 91 THR A CA 1
ATOM 681 C C . THR A 1 91 ? 11.792 14.503 5.991 1.00 75.38 91 THR A C 1
ATOM 683 O O . THR A 1 91 ? 12.984 14.394 6.287 1.00 75.38 91 THR A O 1
ATOM 686 N N . LYS A 1 92 ? 11.162 13.524 5.326 1.00 69.38 92 LYS A N 1
ATOM 687 C CA . LYS A 1 92 ? 11.868 12.301 4.889 1.00 69.38 92 LYS A CA 1
ATOM 688 C C . LYS A 1 92 ? 13.130 12.622 4.077 1.00 69.38 92 LYS A C 1
ATOM 690 O O . LYS A 1 92 ? 14.124 11.921 4.210 1.00 69.38 92 LYS A O 1
ATOM 695 N N . ALA A 1 93 ? 13.109 13.699 3.288 1.00 69.50 93 ALA A N 1
ATOM 696 C CA . ALA A 1 93 ? 14.271 14.173 2.540 1.00 69.50 93 ALA A CA 1
ATOM 697 C C . ALA A 1 93 ? 15.391 14.699 3.456 1.00 69.50 93 ALA A C 1
ATOM 699 O O . ALA A 1 93 ? 16.556 14.400 3.220 1.00 69.50 93 ALA A O 1
ATOM 700 N N . GLU A 1 94 ? 15.062 15.429 4.523 1.00 72.50 94 GLU A N 1
ATOM 701 C CA . GLU A 1 94 ? 16.050 15.896 5.505 1.00 72.50 94 GLU A CA 1
ATOM 702 C C . GLU A 1 94 ? 16.655 14.743 6.304 1.00 72.50 94 GLU A C 1
ATOM 704 O O . GLU A 1 94 ? 17.869 14.711 6.495 1.00 72.50 94 GLU A O 1
ATOM 709 N N . VAL A 1 95 ? 15.836 13.773 6.730 1.00 76.38 95 VAL A N 1
ATOM 710 C CA . VAL A 1 95 ? 16.324 12.549 7.386 1.00 76.38 95 VAL A CA 1
ATOM 711 C C . VAL A 1 95 ? 17.287 11.806 6.460 1.00 76.38 95 VAL A C 1
ATOM 713 O O . VAL A 1 95 ? 18.370 11.414 6.885 1.00 76.38 95 VAL A O 1
ATOM 716 N N . LEU A 1 96 ? 16.932 11.679 5.181 1.00 80.25 96 LEU A N 1
ATOM 717 C CA . LEU A 1 96 ? 17.753 11.026 4.169 1.00 80.25 96 LEU A CA 1
ATOM 718 C C . LEU A 1 96 ? 19.098 11.735 3.956 1.00 80.25 96 LEU A C 1
ATOM 720 O O . LEU A 1 96 ? 20.139 11.085 3.952 1.00 80.25 96 LEU A O 1
ATOM 724 N N . ILE A 1 97 ? 19.083 13.066 3.812 1.00 79.75 97 ILE A N 1
ATOM 725 C CA . ILE A 1 97 ? 20.297 13.871 3.624 1.00 79.75 97 ILE A CA 1
ATOM 726 C C . ILE A 1 97 ? 21.218 13.754 4.836 1.00 79.75 97 ILE A C 1
ATOM 728 O O . ILE A 1 97 ? 22.419 13.556 4.670 1.00 79.75 97 ILE A O 1
ATOM 732 N N . ARG A 1 98 ? 20.659 13.819 6.049 1.00 84.75 98 ARG A N 1
ATOM 733 C CA . ARG A 1 98 ? 21.427 13.703 7.296 1.00 84.75 98 ARG A CA 1
ATOM 734 C C . ARG A 1 98 ? 21.986 12.305 7.524 1.00 84.75 98 ARG A C 1
ATOM 736 O O . ARG A 1 98 ? 23.032 12.174 8.149 1.00 84.75 98 ARG A O 1
ATOM 743 N N . ALA A 1 99 ? 21.291 11.277 7.051 1.00 88.06 99 ALA A N 1
ATOM 744 C CA . ALA A 1 99 ? 21.705 9.902 7.259 1.00 88.06 99 ALA A CA 1
ATOM 745 C C . ALA A 1 99 ? 22.740 9.418 6.239 1.00 88.06 99 ALA A C 1
ATOM 747 O O . ALA A 1 99 ? 23.354 8.389 6.479 1.00 88.06 99 ALA A O 1
ATOM 748 N N . MET A 1 100 ? 22.965 10.104 5.113 1.00 91.88 100 MET A N 1
ATOM 749 C CA . MET A 1 100 ? 23.913 9.633 4.096 1.00 91.88 100 MET A CA 1
ATOM 750 C C . MET A 1 100 ? 25.366 9.578 4.614 1.00 91.88 100 MET A C 1
ATOM 752 O O . MET A 1 100 ? 25.817 10.510 5.276 1.00 91.88 100 MET A O 1
ATOM 756 N N . PRO A 1 101 ? 26.139 8.523 4.274 1.00 92.56 101 PRO A N 1
ATOM 757 C CA . PRO A 1 101 ? 25.789 7.385 3.410 1.00 92.56 101 PRO A CA 1
ATOM 758 C C . PRO A 1 101 ? 25.056 6.234 4.125 1.00 92.56 101 PRO A C 1
ATOM 760 O O . PRO A 1 101 ? 24.809 5.201 3.522 1.00 92.56 101 PRO A O 1
ATOM 763 N N . HIS A 1 102 ? 24.735 6.374 5.404 1.00 96.69 102 HIS A N 1
ATOM 764 C CA . HIS A 1 102 ? 24.195 5.368 6.322 1.00 96.69 102 HIS A CA 1
ATOM 765 C C . HIS A 1 102 ? 22.665 5.440 6.462 1.00 96.69 102 HIS A C 1
ATOM 767 O O . HIS A 1 102 ? 22.127 5.643 7.552 1.00 96.69 102 HIS A O 1
ATOM 773 N N . ILE A 1 103 ? 21.964 5.314 5.336 1.00 93.69 103 ILE A N 1
ATOM 774 C CA . ILE A 1 103 ? 20.503 5.421 5.278 1.00 93.69 103 ILE A CA 1
ATOM 775 C C . ILE A 1 103 ? 19.851 4.336 6.159 1.00 93.69 103 ILE A C 1
ATOM 777 O O . ILE A 1 103 ? 20.257 3.177 6.098 1.00 93.69 103 ILE A O 1
ATOM 781 N N . PRO A 1 104 ? 18.827 4.669 6.966 1.00 94.25 104 PRO A N 1
ATOM 782 C CA . PRO A 1 104 ? 18.074 3.675 7.723 1.00 94.25 104 PRO A CA 1
ATOM 783 C C . PRO A 1 104 ? 17.565 2.535 6.829 1.00 94.25 104 PRO A C 1
ATOM 785 O O . PRO A 1 104 ? 17.110 2.769 5.709 1.00 94.25 104 PRO A O 1
ATOM 788 N N . ILE A 1 105 ? 17.650 1.293 7.306 1.00 94.62 105 ILE A N 1
ATOM 789 C CA . ILE A 1 105 ? 17.330 0.105 6.495 1.00 94.62 105 ILE A CA 1
ATOM 790 C C . ILE A 1 105 ? 15.861 0.064 6.046 1.00 94.62 105 ILE A C 1
ATOM 792 O O . ILE A 1 105 ? 15.576 -0.376 4.938 1.00 94.62 105 ILE A O 1
ATOM 796 N N . ASP A 1 106 ? 14.947 0.611 6.849 1.00 88.44 106 ASP A N 1
ATOM 797 C CA . ASP A 1 106 ? 13.523 0.794 6.537 1.00 88.44 106 ASP A CA 1
ATOM 798 C C . ASP A 1 106 ? 13.282 1.813 5.410 1.00 88.44 106 ASP A C 1
ATOM 800 O O . ASP A 1 106 ? 12.196 1.882 4.834 1.00 88.44 106 ASP A O 1
ATOM 804 N N . LEU A 1 107 ? 14.312 2.583 5.055 1.00 91.81 107 LEU A N 1
ATOM 805 C CA . LEU A 1 107 ? 14.327 3.512 3.934 1.00 91.81 107 LEU A CA 1
ATOM 806 C C . LEU A 1 107 ? 15.132 2.982 2.738 1.00 91.81 107 LEU A C 1
ATOM 808 O O . LEU A 1 107 ? 15.404 3.758 1.822 1.00 91.81 107 LEU A O 1
ATOM 812 N N . ALA A 1 108 ? 15.493 1.694 2.684 1.00 95.12 108 ALA A N 1
ATOM 813 C CA . ALA A 1 108 ? 16.270 1.125 1.576 1.00 95.12 108 ALA A CA 1
ATOM 814 C C . ALA A 1 108 ? 15.658 1.427 0.196 1.00 95.12 108 ALA A C 1
ATOM 816 O O . ALA A 1 108 ? 16.374 1.792 -0.737 1.00 95.12 108 ALA A O 1
ATOM 817 N N . ASP A 1 109 ? 14.330 1.374 0.073 1.00 92.00 109 ASP A N 1
ATOM 818 C CA . ASP A 1 109 ? 13.632 1.631 -1.193 1.00 92.00 109 ASP A CA 1
ATOM 819 C C . ASP A 1 109 ? 13.684 3.082 -1.660 1.00 92.00 109 ASP A C 1
ATOM 821 O O . ASP A 1 109 ? 13.439 3.368 -2.830 1.00 92.00 109 ASP A O 1
ATOM 825 N N . THR A 1 110 ? 14.087 4.016 -0.798 1.00 90.19 110 THR A N 1
ATOM 826 C CA . THR A 1 110 ? 14.298 5.404 -1.223 1.00 90.19 110 THR A CA 1
ATOM 827 C C . THR A 1 110 ? 15.462 5.546 -2.207 1.00 90.19 110 THR A C 1
ATOM 829 O O . THR A 1 110 ? 15.511 6.523 -2.956 1.00 90.19 110 THR A O 1
ATOM 832 N N . LEU A 1 111 ? 16.363 4.554 -2.270 1.00 92.81 111 LEU A N 1
ATOM 833 C CA . LEU A 1 111 ? 17.496 4.539 -3.195 1.00 92.81 111 LEU A CA 1
ATOM 834 C C . LEU A 1 111 ? 17.066 4.592 -4.660 1.00 92.81 111 LEU A C 1
ATOM 836 O O . LEU A 1 111 ? 17.794 5.161 -5.469 1.00 92.81 111 LEU A O 1
ATOM 840 N N . VAL A 1 112 ? 15.885 4.068 -5.011 1.00 91.75 112 VAL A N 1
ATOM 841 C CA . VAL A 1 112 ? 15.373 4.116 -6.394 1.00 91.75 112 VAL A CA 1
ATOM 842 C C . VAL A 1 112 ? 15.113 5.548 -6.879 1.00 91.75 112 VAL A C 1
ATOM 844 O O . VAL A 1 112 ? 15.129 5.812 -8.079 1.00 91.75 112 VAL A O 1
ATOM 847 N N . PHE A 1 113 ? 14.916 6.490 -5.952 1.00 85.75 113 PHE A N 1
ATOM 848 C CA . PHE A 1 113 ? 14.664 7.900 -6.253 1.00 85.75 113 PHE A CA 1
ATOM 849 C C . PHE A 1 113 ? 15.933 8.763 -6.226 1.00 85.75 113 PHE A C 1
ATOM 851 O O . PHE A 1 113 ? 15.862 9.966 -6.484 1.00 85.75 113 PHE A O 1
ATOM 858 N N . MET A 1 114 ? 17.094 8.182 -5.911 1.00 88.38 114 MET A N 1
ATOM 859 C CA . MET A 1 114 ? 18.363 8.908 -5.847 1.00 88.38 114 MET A CA 1
ATOM 860 C C . MET A 1 114 ? 19.113 8.874 -7.176 1.00 88.38 114 MET A C 1
ATOM 862 O O . MET A 1 114 ? 18.961 7.955 -7.982 1.00 88.38 114 MET A O 1
ATOM 866 N N . GLN A 1 115 ? 19.983 9.864 -7.386 1.00 89.19 115 GLN A N 1
ATOM 867 C CA . GLN A 1 115 ? 20.897 9.861 -8.527 1.00 89.19 115 GLN A CA 1
ATOM 868 C C . GLN A 1 115 ? 21.845 8.648 -8.457 1.00 89.19 115 GLN A C 1
ATOM 870 O O . GLN A 1 115 ? 22.279 8.293 -7.356 1.00 89.19 115 GLN A O 1
ATOM 875 N N . PRO A 1 116 ? 22.211 8.024 -9.594 1.00 92.19 116 PRO A N 1
ATOM 876 C CA . PRO A 1 116 ? 23.069 6.838 -9.609 1.00 92.19 116 PRO A CA 1
ATOM 877 C C . PRO A 1 116 ? 24.393 7.010 -8.856 1.00 92.19 116 PRO A C 1
ATOM 879 O O . PRO A 1 116 ? 24.795 6.108 -8.126 1.00 92.19 116 PRO A O 1
ATOM 882 N N . ASP A 1 117 ? 25.036 8.179 -8.961 1.00 90.69 117 ASP A N 1
ATOM 883 C CA . ASP A 1 117 ? 26.283 8.470 -8.239 1.00 90.69 117 ASP A CA 1
ATOM 884 C C . ASP A 1 117 ? 26.079 8.532 -6.718 1.00 90.69 117 ASP A C 1
ATOM 886 O O . ASP A 1 117 ? 26.932 8.073 -5.958 1.00 90.69 117 ASP A O 1
ATOM 890 N N . THR A 1 118 ? 24.926 9.030 -6.262 1.00 92.44 118 THR A N 1
ATOM 891 C CA . THR A 1 118 ? 24.548 9.028 -4.843 1.00 92.44 118 THR A CA 1
ATOM 892 C C . THR A 1 118 ? 24.282 7.612 -4.351 1.00 92.44 118 THR A C 1
ATOM 894 O O . THR A 1 118 ? 24.789 7.233 -3.299 1.00 92.44 118 THR A O 1
ATOM 897 N N . VAL A 1 119 ? 23.551 6.798 -5.124 1.00 96.38 119 VAL A N 1
ATOM 898 C CA . VAL A 1 119 ? 23.354 5.376 -4.794 1.00 96.38 119 VAL A CA 1
ATOM 899 C C . VAL A 1 119 ? 24.696 4.666 -4.730 1.00 96.38 119 VAL A C 1
ATOM 901 O O . VAL A 1 119 ? 24.945 3.935 -3.778 1.00 96.38 119 VAL A O 1
ATOM 904 N N . ARG A 1 120 ? 25.593 4.908 -5.690 1.00 97.56 120 ARG A N 1
ATOM 905 C CA . ARG A 1 120 ? 26.941 4.339 -5.666 1.00 97.56 120 ARG A CA 1
ATOM 906 C C . ARG A 1 120 ? 27.675 4.728 -4.385 1.00 97.56 120 ARG A C 1
ATOM 908 O O . ARG A 1 120 ? 28.179 3.841 -3.709 1.00 97.56 120 ARG A O 1
ATOM 915 N N . TYR A 1 121 ? 27.676 6.009 -4.020 1.00 96.62 121 TYR A N 1
ATOM 916 C CA . TYR A 1 121 ? 28.300 6.491 -2.787 1.00 96.62 121 TYR A CA 1
ATOM 917 C C . TYR A 1 121 ? 27.721 5.827 -1.530 1.00 96.62 121 TYR A C 1
ATOM 919 O O . TYR A 1 121 ? 28.481 5.363 -0.681 1.00 96.62 121 TYR A O 1
ATOM 927 N N . VAL A 1 122 ? 26.392 5.721 -1.433 1.00 97.12 122 VAL A N 1
ATOM 928 C CA . VAL A 1 122 ? 25.726 4.997 -0.343 1.00 97.12 122 VAL A CA 1
ATOM 929 C C . VAL A 1 122 ? 26.211 3.555 -0.306 1.00 97.12 122 VAL A C 1
ATOM 931 O O . VAL A 1 122 ? 26.719 3.109 0.711 1.00 97.12 122 VAL A O 1
ATOM 934 N N . ILE A 1 123 ? 26.113 2.829 -1.416 1.00 97.94 123 ILE A N 1
ATOM 935 C CA . ILE A 1 123 ? 26.465 1.409 -1.486 1.00 97.94 123 ILE A CA 1
ATOM 936 C C . ILE A 1 123 ? 27.942 1.170 -1.142 1.00 97.94 123 ILE A C 1
ATOM 938 O O . ILE A 1 123 ? 28.272 0.174 -0.502 1.00 97.94 123 ILE A O 1
ATOM 942 N N . GLU A 1 124 ? 28.837 2.071 -1.546 1.00 97.38 124 GLU A N 1
ATOM 943 C CA . GLU A 1 124 ? 30.274 1.951 -1.294 1.00 97.38 124 GLU A CA 1
ATOM 944 C C . GLU A 1 124 ? 30.664 2.286 0.155 1.00 97.38 124 GLU A C 1
ATOM 946 O O . GLU A 1 124 ? 31.670 1.752 0.633 1.00 97.38 124 GLU A O 1
ATOM 951 N N . SER A 1 125 ? 29.861 3.104 0.845 1.00 97.06 125 SER A N 1
ATOM 952 C CA . SER A 1 125 ? 30.161 3.642 2.177 1.00 97.06 125 SER A CA 1
ATOM 953 C C . SER A 1 125 ? 29.170 3.232 3.278 1.00 97.06 125 SER A C 1
ATOM 955 O O . SER A 1 125 ? 29.356 3.630 4.423 1.00 97.06 125 SER A O 1
ATOM 957 N N . HIS A 1 126 ? 28.117 2.456 2.996 1.00 97.69 126 HIS A N 1
ATOM 958 C CA . HIS A 1 126 ? 27.116 2.074 4.000 1.00 97.69 126 HIS A CA 1
ATOM 959 C C . HIS A 1 126 ? 27.704 1.112 5.048 1.00 97.69 126 HIS A C 1
ATOM 961 O O . HIS A 1 126 ? 28.266 0.078 4.685 1.00 97.69 126 HIS A O 1
ATOM 967 N N . TYR A 1 127 ? 27.539 1.409 6.347 1.00 96.38 127 TYR A N 1
ATOM 968 C CA . TYR A 1 127 ? 28.132 0.602 7.425 1.00 96.38 127 TYR A CA 1
ATOM 969 C C . TYR A 1 127 ? 27.546 -0.817 7.478 1.00 96.38 127 TYR A C 1
ATOM 971 O O . TYR A 1 127 ? 28.285 -1.782 7.650 1.00 96.38 127 TYR A O 1
ATOM 979 N N . ASP A 1 128 ? 26.232 -0.942 7.266 1.00 97.56 128 ASP A N 1
ATOM 980 C CA . ASP A 1 128 ? 25.522 -2.221 7.186 1.00 97.56 128 ASP A CA 1
ATOM 981 C C . ASP A 1 128 ? 24.867 -2.404 5.816 1.00 97.56 128 ASP A C 1
ATOM 983 O O . ASP A 1 128 ? 23.650 -2.346 5.638 1.00 97.56 128 ASP A O 1
ATOM 987 N N . LEU A 1 129 ? 25.710 -2.516 4.790 1.00 97.94 129 LEU A N 1
ATOM 988 C CA . LEU A 1 129 ? 25.238 -2.710 3.423 1.00 97.94 129 LEU A CA 1
ATOM 989 C C . LEU A 1 129 ? 24.404 -3.993 3.277 1.00 97.94 129 LEU A C 1
ATOM 991 O O . LEU A 1 129 ? 23.500 -4.033 2.449 1.00 97.94 129 LEU A O 1
ATOM 995 N N . ALA A 1 130 ? 24.717 -5.041 4.047 1.00 98.06 130 ALA A N 1
ATOM 996 C CA . ALA A 1 130 ? 24.018 -6.317 3.959 1.00 98.06 130 ALA A CA 1
ATOM 997 C C . ALA A 1 130 ? 22.549 -6.161 4.365 1.00 98.06 130 ALA A C 1
ATOM 999 O O . ALA A 1 130 ? 21.687 -6.535 3.574 1.00 98.06 130 ALA A O 1
ATOM 1000 N N . ALA A 1 131 ? 22.268 -5.556 5.526 1.00 97.00 131 ALA A N 1
ATOM 1001 C CA . ALA A 1 131 ? 20.898 -5.321 5.972 1.00 97.00 131 ALA A CA 1
ATOM 1002 C C . ALA A 1 131 ? 20.122 -4.431 4.990 1.00 97.00 131 ALA A C 1
ATOM 1004 O O . ALA A 1 131 ? 19.005 -4.774 4.599 1.00 97.00 131 ALA A O 1
ATOM 1005 N N . LEU A 1 132 ? 20.752 -3.348 4.515 1.00 98.06 132 LEU A N 1
ATOM 1006 C CA . LEU A 1 132 ? 20.156 -2.421 3.550 1.00 98.06 132 LEU A CA 1
ATOM 1007 C C . LEU A 1 132 ? 19.672 -3.144 2.281 1.00 98.06 132 LEU A C 1
ATOM 1009 O O . LEU A 1 132 ? 18.530 -2.968 1.861 1.00 98.06 132 LEU A O 1
ATOM 1013 N N . VAL A 1 133 ? 20.513 -3.992 1.675 1.00 97.44 133 VAL A N 1
ATOM 1014 C CA . VAL A 1 133 ? 20.139 -4.708 0.441 1.00 97.44 133 VAL A CA 1
ATOM 1015 C C . VAL A 1 133 ? 19.244 -5.917 0.692 1.00 97.44 133 VAL A C 1
ATOM 1017 O O . VAL A 1 133 ? 18.529 -6.343 -0.210 1.00 97.44 133 VAL A O 1
ATOM 1020 N N . THR A 1 134 ? 19.260 -6.507 1.888 1.00 96.69 134 THR A N 1
ATOM 1021 C CA . THR A 1 134 ? 18.300 -7.569 2.211 1.00 96.69 134 THR A CA 1
ATOM 1022 C C . THR A 1 134 ? 16.909 -7.023 2.477 1.00 96.69 134 THR A C 1
ATOM 1024 O O . THR A 1 134 ? 15.955 -7.754 2.230 1.00 96.69 134 THR A O 1
ATOM 1027 N N . GLU A 1 135 ? 16.778 -5.769 2.918 1.00 95.94 135 GLU A N 1
ATOM 1028 C CA . GLU A 1 135 ? 15.480 -5.124 3.141 1.00 95.94 135 GLU A CA 1
ATOM 1029 C C . GLU A 1 135 ? 14.875 -4.604 1.832 1.00 95.94 135 GLU A C 1
ATOM 1031 O O . GLU A 1 135 ? 13.695 -4.831 1.571 1.00 95.94 135 GLU A O 1
ATOM 1036 N N . ALA A 1 136 ? 15.701 -4.036 0.945 1.00 95.94 136 ALA A N 1
ATOM 1037 C CA . ALA A 1 136 ? 15.234 -3.431 -0.301 1.00 95.94 136 ALA A CA 1
ATOM 1038 C C . ALA A 1 136 ? 14.363 -4.367 -1.167 1.00 95.94 136 ALA A C 1
ATOM 1040 O O . ALA A 1 136 ? 14.572 -5.589 -1.247 1.00 95.94 136 ALA A O 1
ATOM 1041 N N . GLN A 1 137 ? 13.384 -3.776 -1.847 1.00 90.56 137 GLN A N 1
ATOM 1042 C CA . GLN A 1 137 ? 12.497 -4.445 -2.792 1.00 90.56 137 GLN A CA 1
ATOM 1043 C C . GLN A 1 137 ? 13.238 -4.820 -4.085 1.00 90.56 137 GLN A C 1
ATOM 1045 O O . GLN A 1 137 ? 14.238 -4.186 -4.439 1.00 90.56 137 GLN A O 1
ATOM 1050 N N . PRO A 1 138 ? 12.745 -5.825 -4.836 1.00 87.12 138 PRO A N 1
ATOM 1051 C CA . PRO A 1 138 ? 13.361 -6.274 -6.086 1.00 87.12 138 PRO A CA 1
ATOM 1052 C C . PRO A 1 138 ? 13.743 -5.155 -7.065 1.00 87.12 138 PRO A C 1
ATOM 1054 O O . PRO A 1 138 ? 14.842 -5.175 -7.619 1.00 87.12 138 PRO A O 1
ATOM 1057 N N . ASP A 1 139 ? 12.879 -4.152 -7.242 1.00 82.38 139 ASP A N 1
ATOM 1058 C CA . ASP A 1 139 ? 13.120 -3.034 -8.163 1.00 82.38 139 ASP A CA 1
ATOM 1059 C C . ASP A 1 139 ? 14.275 -2.135 -7.698 1.00 82.38 139 ASP A C 1
ATOM 1061 O O . ASP A 1 139 ? 15.146 -1.769 -8.494 1.00 82.38 139 ASP A O 1
ATOM 1065 N N . THR A 1 140 ? 14.346 -1.854 -6.395 1.00 94.12 140 THR A N 1
ATOM 1066 C CA . THR A 1 140 ? 15.453 -1.117 -5.776 1.00 94.12 140 THR A CA 1
ATOM 1067 C C . THR A 1 140 ? 16.774 -1.861 -5.969 1.00 94.12 140 THR A C 1
ATOM 1069 O O . THR A 1 140 ? 17.787 -1.247 -6.305 1.00 94.12 140 THR A O 1
ATOM 1072 N N . LEU A 1 141 ? 16.776 -3.192 -5.838 1.00 96.38 141 LEU A N 1
ATOM 1073 C CA . LEU A 1 141 ? 17.972 -4.009 -6.063 1.00 96.38 141 LEU A CA 1
ATOM 1074 C C . LEU A 1 141 ? 18.433 -3.978 -7.520 1.00 96.38 141 LEU A C 1
ATOM 1076 O O . LEU A 1 141 ? 19.631 -3.854 -7.776 1.00 96.38 141 LEU A O 1
ATOM 1080 N N . VAL A 1 142 ? 17.509 -4.037 -8.484 1.00 91.12 142 VAL A N 1
ATOM 1081 C CA . VAL A 1 142 ? 17.846 -3.878 -9.909 1.00 91.12 142 VAL A CA 1
ATOM 1082 C C . VAL A 1 142 ? 18.467 -2.503 -10.164 1.00 91.12 142 VAL A C 1
ATOM 1084 O O . VAL A 1 142 ? 19.467 -2.408 -10.881 1.00 91.12 142 VAL A O 1
ATOM 1087 N N . TYR A 1 143 ? 17.929 -1.450 -9.545 1.00 93.50 143 TYR A N 1
ATOM 1088 C CA . TYR A 1 143 ? 18.492 -0.108 -9.663 1.00 93.50 143 TYR A CA 1
ATOM 1089 C C . TYR A 1 143 ? 19.894 -0.013 -9.050 1.00 93.50 143 TYR A C 1
ATOM 1091 O O . TYR A 1 143 ? 20.812 0.473 -9.712 1.00 93.50 143 TYR A O 1
ATOM 1099 N N . ILE A 1 144 ? 20.104 -0.561 -7.848 1.00 96.94 144 ILE A N 1
ATOM 1100 C CA . ILE A 1 144 ? 21.423 -0.654 -7.199 1.00 96.94 144 ILE A CA 1
ATOM 1101 C C . ILE A 1 144 ? 22.430 -1.358 -8.111 1.00 96.94 144 ILE A C 1
ATOM 1103 O O . ILE A 1 144 ? 23.536 -0.854 -8.299 1.00 96.94 144 ILE A O 1
ATOM 1107 N N . LEU A 1 145 ? 22.050 -2.484 -8.725 1.00 96.06 145 LEU A N 1
ATOM 1108 C CA . LEU A 1 145 ? 22.916 -3.216 -9.652 1.00 96.06 145 LEU A CA 1
ATOM 1109 C C . LEU A 1 145 ? 23.320 -2.381 -10.872 1.00 96.06 145 LEU A C 1
ATOM 1111 O O . LEU A 1 145 ? 24.451 -2.504 -11.340 1.00 96.06 145 LEU A O 1
ATOM 1115 N N . SER A 1 146 ? 22.419 -1.534 -11.376 1.00 93.75 146 SER A N 1
ATOM 1116 C CA . SER A 1 146 ? 22.713 -0.637 -12.499 1.00 93.75 146 SER A CA 1
ATOM 1117 C C . SER A 1 146 ? 23.537 0.594 -12.103 1.00 93.75 146 SER A C 1
ATOM 1119 O O . SER A 1 146 ? 24.340 1.068 -12.903 1.00 93.75 146 SER A O 1
ATOM 1121 N N . SER A 1 147 ? 23.378 1.080 -10.869 1.00 96.69 147 SER A N 1
ATOM 1122 C CA . SER A 1 147 ? 24.016 2.303 -10.364 1.00 96.69 147 SER A CA 1
ATOM 1123 C C . SER A 1 147 ? 25.392 2.050 -9.733 1.00 96.69 147 SER A C 1
ATOM 1125 O O . SER A 1 147 ? 26.265 2.915 -9.772 1.00 96.69 147 SER A O 1
ATOM 1127 N N . ALA A 1 148 ? 25.625 0.855 -9.179 1.00 96.75 148 ALA A N 1
ATOM 1128 C CA . ALA A 1 148 ? 26.866 0.469 -8.512 1.00 96.75 148 ALA A CA 1
ATOM 1129 C C . ALA A 1 148 ? 27.562 -0.694 -9.258 1.00 96.75 148 ALA A C 1
ATOM 1131 O O . ALA A 1 148 ? 27.445 -1.854 -8.855 1.00 96.75 148 ALA A O 1
ATOM 1132 N N . PRO A 1 149 ? 28.356 -0.429 -10.316 1.00 92.12 149 PRO A N 1
ATOM 1133 C CA . PRO A 1 149 ? 28.957 -1.481 -11.153 1.00 92.12 149 PRO A CA 1
ATOM 1134 C C . PRO A 1 149 ? 29.912 -2.414 -10.386 1.00 92.12 149 PRO A C 1
ATOM 1136 O O . PRO A 1 149 ? 30.131 -3.563 -10.771 1.00 92.12 149 PRO A O 1
ATOM 1139 N N . ASN A 1 150 ? 30.457 -1.948 -9.258 1.00 94.69 150 ASN A N 1
ATOM 1140 C CA . ASN A 1 150 ? 31.317 -2.735 -8.377 1.00 94.69 150 ASN A CA 1
ATOM 1141 C C . ASN A 1 150 ? 30.547 -3.503 -7.288 1.00 94.69 150 ASN A C 1
ATOM 1143 O O . ASN A 1 150 ? 31.186 -4.116 -6.433 1.00 94.69 150 ASN A O 1
ATOM 1147 N N . PHE A 1 151 ? 29.208 -3.523 -7.307 1.00 97.38 151 PHE A N 1
ATOM 1148 C CA . PHE A 1 151 ? 28.394 -4.166 -6.268 1.00 97.38 151 PHE A CA 1
ATOM 1149 C C . PHE A 1 151 ? 28.769 -5.635 -6.033 1.00 97.38 151 PHE A C 1
ATOM 1151 O O . PHE A 1 151 ? 28.826 -6.088 -4.893 1.00 97.38 151 PHE A O 1
ATOM 1158 N N . SER A 1 152 ? 29.141 -6.362 -7.091 1.00 97.56 152 SER A N 1
ATOM 1159 C CA . SER A 1 152 ? 29.595 -7.761 -7.008 1.00 97.56 152 SER A CA 1
ATOM 1160 C C . SER A 1 152 ? 30.765 -7.976 -6.037 1.00 97.56 152 SER A C 1
ATOM 1162 O O . SER A 1 152 ? 30.814 -8.987 -5.333 1.00 97.56 152 SER A O 1
ATOM 1164 N N . LYS A 1 153 ? 31.679 -7.000 -5.929 1.00 98.06 153 LYS A N 1
ATOM 1165 C CA . LYS A 1 153 ? 32.779 -7.010 -4.952 1.00 98.06 153 LYS A CA 1
ATOM 1166 C C . LYS A 1 153 ? 32.237 -7.023 -3.525 1.00 98.06 153 LYS A C 1
ATOM 1168 O O . LYS A 1 153 ? 32.739 -7.787 -2.703 1.00 98.06 153 LYS A O 1
ATOM 1173 N N . TYR A 1 154 ? 31.231 -6.201 -3.239 1.00 97.94 154 TYR A N 1
ATOM 1174 C CA . TYR A 1 154 ? 30.603 -6.092 -1.924 1.00 97.94 154 TYR A CA 1
ATOM 1175 C C . TYR A 1 154 ? 29.738 -7.313 -1.615 1.00 97.94 154 TYR A C 1
ATOM 1177 O O . TYR A 1 154 ? 29.915 -7.924 -0.564 1.00 97.94 154 TYR A O 1
ATOM 1185 N N . LEU A 1 155 ? 28.911 -7.746 -2.571 1.00 98.00 155 LEU A N 1
ATOM 1186 C CA . LEU A 1 155 ? 28.097 -8.955 -2.457 1.00 98.00 155 LEU A CA 1
ATOM 1187 C C . LEU A 1 155 ? 28.954 -10.181 -2.104 1.00 98.00 155 LEU A C 1
ATOM 1189 O O . LEU A 1 155 ? 28.625 -10.921 -1.185 1.00 98.00 155 LEU A O 1
ATOM 1193 N N . SER A 1 156 ? 30.119 -10.353 -2.745 1.00 98.25 156 SER A N 1
ATOM 1194 C CA . SER A 1 156 ? 31.027 -11.476 -2.449 1.00 98.25 156 SER A CA 1
ATOM 1195 C C . SER A 1 156 ? 31.570 -11.492 -1.010 1.00 98.25 156 SER A C 1
ATOM 1197 O O . SER A 1 156 ? 31.989 -12.542 -0.512 1.00 98.25 156 SER A O 1
ATOM 1199 N N . LYS A 1 157 ? 31.559 -10.346 -0.316 1.00 98.12 157 LYS A N 1
ATOM 1200 C CA . LYS A 1 157 ? 31.997 -10.217 1.081 1.00 98.12 157 LYS A CA 1
ATOM 1201 C C . LYS A 1 157 ? 30.877 -10.483 2.088 1.00 98.12 157 LYS A C 1
ATOM 1203 O O . LYS A 1 157 ? 31.197 -10.822 3.222 1.00 98.12 157 LYS A O 1
ATOM 1208 N N . MET A 1 158 ? 29.610 -10.401 1.683 1.00 98.31 158 MET A N 1
ATOM 1209 C CA . MET A 1 158 ? 28.454 -10.605 2.563 1.00 98.31 158 MET A CA 1
ATOM 1210 C C . MET A 1 158 ? 28.364 -12.043 3.104 1.00 98.31 158 MET A C 1
ATOM 1212 O O . MET A 1 158 ? 29.045 -12.960 2.623 1.00 98.31 158 MET A O 1
ATOM 1216 N N . SER A 1 159 ? 27.535 -12.239 4.132 1.00 98.31 159 SER A N 1
ATOM 1217 C CA . SER A 1 159 ? 27.248 -13.564 4.689 1.00 98.31 159 SER A CA 1
ATOM 1218 C C . SER A 1 159 ? 26.467 -14.430 3.685 1.00 98.31 159 SER A C 1
ATOM 1220 O O . SER A 1 159 ? 25.757 -13.886 2.83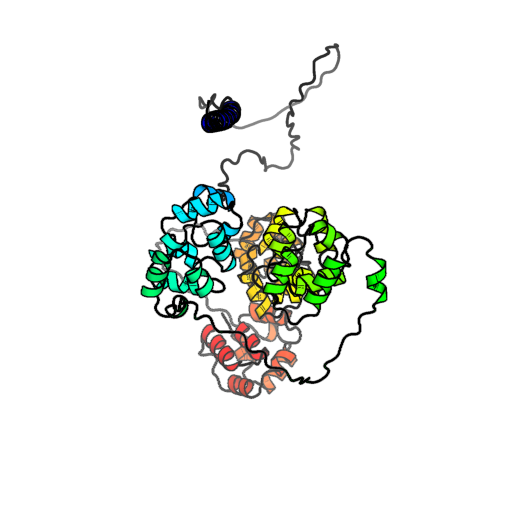5 1.00 98.31 159 SER A O 1
ATOM 1222 N N . PRO A 1 160 ? 26.545 -15.773 3.778 1.00 98.31 160 PRO A N 1
ATOM 1223 C CA . PRO A 1 160 ? 25.749 -16.672 2.939 1.00 98.31 160 PRO A CA 1
ATOM 1224 C C . PRO A 1 160 ? 24.252 -16.343 2.942 1.00 98.31 160 PRO A C 1
ATOM 1226 O O . PRO A 1 160 ? 23.618 -16.350 1.891 1.00 98.31 160 PRO A O 1
ATOM 1229 N N . HIS A 1 161 ? 23.702 -15.988 4.109 1.00 97.19 161 HIS A N 1
ATOM 1230 C CA . HIS A 1 161 ? 22.294 -15.620 4.247 1.00 97.19 161 HIS A CA 1
ATOM 1231 C C . HIS A 1 161 ? 21.943 -14.362 3.441 1.00 97.19 161 HIS A C 1
ATOM 1233 O O . HIS A 1 161 ? 21.017 -14.399 2.636 1.00 97.19 161 HIS A O 1
ATOM 1239 N N . ALA A 1 162 ? 22.712 -13.279 3.590 1.00 97.81 162 ALA A N 1
ATOM 1240 C CA . ALA A 1 162 ? 22.455 -12.034 2.867 1.00 97.81 162 ALA A CA 1
ATOM 1241 C C . ALA A 1 162 ? 22.597 -12.208 1.346 1.00 97.81 162 ALA A C 1
ATOM 1243 O O . ALA A 1 162 ? 21.760 -11.723 0.587 1.00 97.81 162 ALA A O 1
ATOM 1244 N N . ILE A 1 163 ? 23.608 -12.966 0.904 1.00 98.44 163 ILE A N 1
ATOM 1245 C CA . ILE A 1 163 ? 23.784 -13.326 -0.509 1.00 98.44 163 ILE A CA 1
ATOM 1246 C C . ILE A 1 163 ? 22.561 -14.090 -1.023 1.00 98.44 163 ILE A C 1
ATOM 1248 O O . ILE A 1 163 ? 22.030 -13.755 -2.080 1.00 98.44 163 ILE A O 1
ATOM 1252 N N . ASN A 1 164 ? 22.110 -15.106 -0.283 1.00 96.69 164 ASN A N 1
ATOM 1253 C CA . ASN A 1 164 ? 20.969 -15.920 -0.675 1.00 96.69 164 ASN A CA 1
ATOM 1254 C C . ASN A 1 164 ? 19.695 -15.074 -0.796 1.00 96.69 164 ASN A C 1
ATOM 1256 O O . ASN A 1 164 ? 19.021 -15.138 -1.822 1.00 96.69 164 ASN A O 1
ATOM 1260 N N . THR A 1 165 ? 19.402 -14.246 0.208 1.00 93.12 165 THR A N 1
ATOM 1261 C CA . THR A 1 165 ? 18.244 -13.341 0.217 1.00 93.12 165 THR A CA 1
ATOM 1262 C C . THR A 1 165 ? 18.288 -12.360 -0.954 1.00 93.12 165 THR A C 1
ATOM 1264 O O . THR A 1 165 ? 17.299 -12.218 -1.670 1.00 93.12 165 THR A O 1
ATOM 1267 N N . PHE A 1 166 ? 19.444 -11.741 -1.210 1.00 97.62 166 PHE A N 1
ATOM 1268 C CA . PHE A 1 166 ? 19.631 -10.842 -2.347 1.00 97.62 166 PHE A CA 1
ATOM 1269 C C . PHE A 1 166 ? 19.375 -11.550 -3.688 1.00 97.62 166 PHE A C 1
ATOM 1271 O O . PHE A 1 166 ? 18.593 -11.069 -4.507 1.00 97.62 166 PHE A O 1
ATOM 1278 N N . LEU A 1 167 ? 19.993 -12.718 -3.908 1.00 97.00 167 LEU A N 1
ATOM 1279 C CA . LEU A 1 167 ? 19.874 -13.459 -5.168 1.00 97.00 167 LEU A CA 1
ATOM 1280 C C . LEU A 1 167 ? 18.452 -13.977 -5.432 1.00 97.00 167 LEU A C 1
ATOM 1282 O O . LEU A 1 167 ? 18.061 -14.076 -6.590 1.00 97.00 167 LEU A O 1
ATOM 1286 N N . HIS A 1 168 ? 17.667 -14.265 -4.389 1.00 91.94 168 HIS A N 1
ATOM 1287 C CA . HIS A 1 168 ? 16.258 -14.655 -4.532 1.00 91.94 168 HIS A CA 1
ATOM 1288 C C . HIS A 1 168 ? 15.332 -13.478 -4.860 1.00 91.94 168 HIS A C 1
ATOM 1290 O O . HIS A 1 168 ? 14.267 -13.688 -5.436 1.00 91.94 168 HIS A O 1
ATOM 1296 N N . LYS A 1 169 ? 15.721 -12.248 -4.503 1.00 91.50 169 LYS A N 1
ATOM 1297 C CA . LYS A 1 169 ? 14.933 -11.044 -4.791 1.00 91.50 169 LYS A CA 1
ATOM 1298 C C . LYS A 1 169 ? 15.181 -10.487 -6.194 1.00 91.50 169 LYS A C 1
ATOM 1300 O O . LYS A 1 169 ? 14.287 -9.855 -6.748 1.00 91.50 169 LYS A O 1
ATOM 1305 N N . ILE A 1 170 ? 16.363 -10.693 -6.781 1.00 91.19 170 ILE A N 1
ATOM 1306 C CA . ILE A 1 170 ? 16.661 -10.171 -8.122 1.00 91.19 170 ILE A CA 1
ATOM 1307 C C . ILE A 1 170 ? 16.159 -11.100 -9.238 1.00 91.19 170 ILE A C 1
ATOM 1309 O O . ILE A 1 170 ? 16.226 -12.326 -9.120 1.00 91.19 170 ILE A O 1
ATOM 1313 N N . PRO A 1 171 ? 15.710 -10.547 -10.376 1.00 77.06 171 PRO A N 1
ATOM 1314 C CA . PRO A 1 171 ? 15.345 -11.357 -11.526 1.00 77.06 171 PRO A CA 1
ATOM 1315 C C . PRO A 1 171 ? 16.595 -11.978 -12.173 1.00 77.06 171 PRO A C 1
ATOM 1317 O O . PRO A 1 171 ? 17.569 -11.287 -12.471 1.00 77.06 171 PRO A O 1
ATOM 1320 N N . TYR A 1 172 ? 16.539 -13.282 -12.457 1.00 89.19 172 TYR A N 1
ATOM 1321 C CA . TYR A 1 172 ? 17.589 -14.051 -13.148 1.00 89.19 172 TYR A CA 1
ATOM 1322 C C . TYR A 1 172 ? 18.965 -14.048 -12.445 1.00 89.19 172 TYR A C 1
ATOM 1324 O O . TYR A 1 172 ? 19.964 -13.637 -13.049 1.00 89.19 172 TYR A O 1
ATOM 1332 N N . PRO A 1 173 ? 19.072 -14.574 -11.211 1.00 94.06 173 PRO A N 1
ATOM 1333 C CA . PRO A 1 173 ? 20.326 -14.585 -10.454 1.00 94.06 173 PRO A CA 1
ATOM 1334 C C . PRO A 1 173 ? 21.490 -15.235 -11.215 1.00 94.06 173 PRO A C 1
ATOM 1336 O O . PRO A 1 173 ? 22.601 -14.712 -11.180 1.00 94.06 173 PRO A O 1
ATOM 1339 N N . CYS A 1 174 ? 21.251 -16.302 -11.991 1.00 94.25 174 CYS A N 1
ATOM 1340 C CA . CYS A 1 174 ? 22.311 -16.906 -12.804 1.00 94.25 174 CYS A CA 1
ATOM 1341 C C . CYS A 1 174 ? 22.858 -15.962 -13.881 1.00 94.25 174 CYS A C 1
ATOM 1343 O O . CYS A 1 174 ? 24.070 -15.892 -14.063 1.00 94.25 174 CYS A O 1
ATOM 1345 N N . LYS A 1 175 ? 21.994 -15.200 -14.565 1.00 92.94 175 LYS A N 1
ATOM 1346 C CA . LYS A 1 175 ? 22.434 -14.234 -15.582 1.00 92.94 175 LYS A CA 1
ATOM 1347 C C . LYS A 1 175 ? 23.277 -13.129 -14.947 1.00 92.94 175 LYS A C 1
ATOM 1349 O O . LYS A 1 175 ? 24.292 -12.729 -15.510 1.00 92.94 175 LYS A O 1
ATOM 1354 N N . TYR A 1 176 ? 22.885 -12.674 -13.757 1.00 95.62 176 TYR A N 1
ATOM 1355 C CA . TYR A 1 176 ? 23.679 -11.727 -12.985 1.00 95.62 176 TYR A CA 1
ATOM 1356 C C . TYR A 1 176 ? 25.055 -12.307 -12.620 1.00 95.62 176 TYR A C 1
ATOM 1358 O O . TYR A 1 176 ? 26.072 -11.692 -12.937 1.00 95.62 176 TYR A O 1
ATOM 1366 N N . LEU A 1 177 ? 25.107 -13.513 -12.045 1.00 97.12 177 LEU A N 1
ATOM 1367 C CA . LEU A 1 177 ? 26.363 -14.175 -11.671 1.00 97.12 177 LEU A CA 1
ATOM 1368 C C . LEU A 1 177 ? 27.297 -14.408 -12.866 1.00 97.12 177 LEU A C 1
ATOM 1370 O O . LEU A 1 177 ? 28.508 -14.271 -12.728 1.00 97.12 177 LEU A O 1
ATOM 1374 N N . GLN A 1 178 ? 26.742 -14.694 -14.044 1.00 95.12 178 GLN A N 1
ATOM 1375 C CA . GLN A 1 178 ? 27.500 -14.825 -15.293 1.00 95.12 178 GLN A CA 1
ATOM 1376 C C . GLN A 1 178 ? 28.019 -13.485 -15.831 1.00 95.12 178 GLN A C 1
ATOM 1378 O O . GLN A 1 178 ? 29.017 -13.458 -16.545 1.00 95.12 178 GLN A O 1
ATOM 1383 N N . SER A 1 179 ? 27.351 -12.374 -15.507 1.00 94.75 179 SER A N 1
ATOM 1384 C CA . SER A 1 179 ? 27.713 -11.036 -15.997 1.00 94.75 179 SER A CA 1
ATOM 1385 C C . SER A 1 179 ? 28.803 -10.337 -15.177 1.00 94.75 179 SER A C 1
ATOM 1387 O O . SER A 1 179 ? 29.416 -9.380 -15.650 1.00 94.75 179 SER A O 1
ATOM 1389 N N . ILE A 1 180 ? 29.047 -10.784 -13.943 1.00 96.12 180 ILE A N 1
ATOM 1390 C CA . ILE A 1 180 ? 30.029 -10.175 -13.038 1.00 96.12 180 ILE A CA 1
ATOM 1391 C C . ILE A 1 180 ? 31.408 -10.832 -13.176 1.00 96.12 180 ILE A C 1
ATOM 1393 O O . ILE A 1 180 ? 31.559 -11.915 -13.737 1.00 96.12 180 ILE A O 1
ATOM 1397 N N . LYS A 1 181 ? 32.451 -10.185 -12.635 1.00 97.00 181 LYS A N 1
ATOM 1398 C CA . LYS A 1 181 ? 33.810 -10.750 -12.656 1.00 97.00 181 LYS A CA 1
ATOM 1399 C C . LYS A 1 181 ? 33.809 -12.134 -12.002 1.00 97.00 181 LYS A C 1
ATOM 1401 O O . LYS A 1 181 ? 33.406 -12.268 -10.845 1.00 97.00 181 LYS A O 1
ATOM 1406 N N . ARG A 1 182 ? 34.346 -13.125 -12.720 1.00 95.69 182 ARG A N 1
ATOM 1407 C CA . ARG A 1 182 ? 34.371 -14.543 -12.323 1.00 95.69 182 ARG A CA 1
ATOM 1408 C C . ARG A 1 182 ? 34.852 -14.768 -10.886 1.00 95.69 182 ARG A C 1
ATOM 1410 O O . ARG A 1 182 ? 34.201 -15.484 -10.139 1.00 95.69 182 ARG A O 1
ATOM 1417 N N . VAL A 1 183 ? 35.897 -14.052 -10.462 1.00 97.69 183 VAL A N 1
ATOM 1418 C CA . VAL A 1 183 ? 36.439 -14.118 -9.090 1.00 97.69 183 VAL A CA 1
ATOM 1419 C C . VAL A 1 183 ? 35.415 -13.776 -7.995 1.00 97.69 183 VAL A C 1
ATOM 1421 O O . VAL A 1 183 ? 35.487 -14.315 -6.893 1.00 97.69 183 VAL A O 1
ATOM 1424 N N . TYR A 1 184 ? 34.465 -12.873 -8.259 1.00 98.25 184 TYR A N 1
ATOM 1425 C CA . TYR A 1 184 ? 33.401 -12.540 -7.309 1.00 98.25 184 TYR A CA 1
ATOM 1426 C C . TYR A 1 184 ? 32.247 -13.536 -7.399 1.00 98.25 184 TYR A C 1
ATOM 1428 O O . TYR A 1 184 ? 31.708 -13.920 -6.364 1.00 98.25 184 TYR A O 1
ATOM 1436 N N . ALA A 1 185 ? 31.914 -13.989 -8.610 1.00 97.62 185 ALA A N 1
ATOM 1437 C CA . ALA A 1 185 ? 30.869 -14.981 -8.840 1.00 97.62 185 ALA A CA 1
ATOM 1438 C C . ALA A 1 185 ? 31.186 -16.318 -8.148 1.00 97.62 185 ALA A C 1
ATOM 1440 O O . ALA A 1 185 ? 30.350 -16.845 -7.421 1.00 97.62 185 ALA A O 1
ATOM 1441 N N . GLU A 1 186 ? 32.417 -16.816 -8.289 1.00 97.31 186 GLU A N 1
ATOM 1442 C CA . GLU A 1 186 ? 32.879 -18.054 -7.648 1.00 97.31 186 GLU A CA 1
ATOM 1443 C C . GLU A 1 186 ? 32.824 -17.957 -6.118 1.00 97.31 186 GLU A C 1
ATOM 1445 O O . GLU A 1 186 ? 32.363 -18.883 -5.458 1.00 97.31 186 GLU A O 1
ATOM 1450 N N . LYS A 1 187 ? 33.197 -16.807 -5.535 1.00 98.25 187 LYS A N 1
ATOM 1451 C CA . LYS A 1 187 ? 33.075 -16.573 -4.083 1.00 98.25 187 LYS A CA 1
ATOM 1452 C C . LYS A 1 187 ? 31.627 -16.569 -3.603 1.00 98.25 187 LYS A C 1
ATOM 1454 O O . LYS A 1 187 ? 31.339 -17.088 -2.527 1.00 98.25 187 LYS A O 1
ATOM 1459 N N . VAL A 1 188 ? 30.732 -15.957 -4.377 1.00 98.12 188 VAL A N 1
ATOM 1460 C CA . VAL A 1 188 ? 29.295 -15.921 -4.080 1.00 98.12 188 VAL A CA 1
ATOM 1461 C C . VAL A 1 188 ? 28.712 -17.334 -4.103 1.00 98.12 188 VAL A C 1
ATOM 1463 O O . VAL A 1 188 ? 28.060 -17.749 -3.149 1.00 98.12 188 VAL A O 1
ATOM 1466 N N . VAL A 1 189 ? 29.015 -18.095 -5.150 1.00 97.38 189 VAL A N 1
ATOM 1467 C CA . VAL A 1 189 ? 28.515 -19.458 -5.351 1.00 97.38 189 VAL A CA 1
ATOM 1468 C C . VAL A 1 189 ? 29.107 -20.454 -4.354 1.00 97.38 189 VAL A C 1
ATOM 1470 O O . VAL A 1 189 ? 28.386 -21.311 -3.855 1.00 97.38 189 VAL A O 1
ATOM 1473 N N . TYR A 1 190 ? 30.380 -20.305 -3.979 1.00 97.75 190 TYR A N 1
ATOM 1474 C CA . TYR A 1 190 ? 30.994 -21.096 -2.909 1.00 97.75 190 TYR A CA 1
ATOM 1475 C C . TYR A 1 190 ? 30.257 -20.927 -1.571 1.00 97.75 190 TYR A C 1
ATOM 1477 O O . TYR A 1 190 ? 30.065 -21.890 -0.835 1.00 97.75 190 TYR A O 1
ATOM 1485 N N . LYS A 1 191 ? 29.811 -19.701 -1.259 1.00 98.12 191 LYS A N 1
ATOM 1486 C CA . LYS A 1 191 ? 29.033 -19.413 -0.044 1.00 98.12 191 LYS A CA 1
ATOM 1487 C C . LYS A 1 191 ? 27.586 -19.899 -0.127 1.00 98.12 191 LYS A C 1
ATOM 1489 O O . LYS A 1 191 ? 26.996 -20.164 0.915 1.00 98.12 191 LYS A O 1
ATOM 1494 N N . VAL A 1 192 ? 27.008 -19.984 -1.326 1.00 97.38 192 VAL A N 1
ATOM 1495 C CA . VAL A 1 192 ? 25.599 -20.351 -1.539 1.00 97.38 192 VAL A CA 1
ATOM 1496 C C . VAL A 1 192 ? 25.499 -21.414 -2.649 1.00 97.38 192 VAL A C 1
ATOM 1498 O O . VAL A 1 192 ? 25.176 -21.083 -3.795 1.00 97.38 192 VAL A O 1
ATOM 1501 N N . PRO A 1 193 ? 25.764 -22.700 -2.325 1.00 94.44 193 PRO A N 1
ATOM 1502 C CA . PRO A 1 193 ? 25.965 -23.763 -3.319 1.00 94.44 193 PRO A CA 1
ATOM 1503 C C . PRO A 1 193 ? 24.785 -24.039 -4.258 1.00 94.44 193 PRO A C 1
ATOM 1505 O O . PRO A 1 193 ? 24.991 -24.582 -5.338 1.00 94.44 193 PRO A O 1
ATOM 1508 N N . ILE A 1 194 ? 23.560 -23.629 -3.905 1.00 93.75 194 ILE A N 1
ATOM 1509 C CA . ILE A 1 194 ? 22.379 -23.770 -4.778 1.00 93.75 194 ILE A CA 1
ATOM 1510 C C . ILE A 1 194 ? 22.552 -23.064 -6.136 1.00 93.75 194 ILE A C 1
ATOM 1512 O O . ILE A 1 194 ? 21.906 -23.429 -7.111 1.00 93.75 194 ILE A O 1
ATOM 1516 N N . PHE A 1 195 ? 23.455 -22.080 -6.227 1.00 95.31 195 PHE A N 1
ATOM 1517 C CA . PHE A 1 195 ? 23.758 -21.356 -7.463 1.00 95.31 195 PHE A CA 1
ATOM 1518 C C . PHE A 1 195 ? 24.984 -21.906 -8.218 1.00 95.31 195 PHE A C 1
ATOM 1520 O O . PHE A 1 195 ? 25.467 -21.258 -9.148 1.00 95.31 195 PHE A O 1
ATOM 1527 N N . TRP A 1 196 ? 25.499 -23.091 -7.863 1.00 94.56 196 TRP A N 1
ATOM 1528 C CA . TRP A 1 196 ? 26.666 -23.706 -8.520 1.00 94.56 196 TRP A CA 1
ATOM 1529 C C . TRP A 1 196 ? 26.481 -23.916 -10.024 1.00 94.56 196 TRP A C 1
ATOM 1531 O O . TRP A 1 196 ? 27.373 -23.632 -10.832 1.00 94.56 196 TRP A O 1
ATOM 1541 N N . GLU A 1 197 ? 25.281 -24.324 -10.423 1.00 93.75 197 GLU A N 1
ATOM 1542 C CA . GLU A 1 197 ? 24.935 -24.537 -11.827 1.00 93.75 197 GLU A CA 1
ATOM 1543 C C . GLU A 1 197 ? 25.005 -23.245 -12.654 1.00 93.75 197 GLU A C 1
ATOM 1545 O O . GLU A 1 197 ? 25.291 -23.299 -13.850 1.00 93.75 197 GLU A O 1
ATOM 1550 N N . CYS A 1 198 ? 24.857 -22.069 -12.029 1.00 94.81 198 CYS A N 1
ATOM 1551 C CA . CYS A 1 198 ? 24.937 -20.790 -12.735 1.00 94.81 198 CYS A CA 1
ATOM 1552 C C . CYS A 1 198 ? 26.320 -20.536 -13.363 1.00 94.81 198 CYS A C 1
ATOM 1554 O O . CYS A 1 198 ? 26.406 -19.809 -14.354 1.00 94.81 198 CYS A O 1
ATOM 1556 N N . LEU A 1 199 ? 27.395 -21.117 -12.814 1.00 93.25 199 LEU A N 1
ATOM 1557 C CA . LEU A 1 199 ? 28.766 -20.974 -13.334 1.00 93.25 199 LEU A CA 1
ATOM 1558 C C . LEU A 1 199 ? 29.163 -22.098 -14.296 1.00 93.25 199 LEU A C 1
ATOM 1560 O O . LEU A 1 199 ? 30.195 -22.023 -14.966 1.00 93.25 199 LEU A O 1
ATOM 1564 N N . SER A 1 200 ? 28.339 -23.137 -14.390 1.00 79.81 200 SER A N 1
ATOM 1565 C CA . SER A 1 200 ? 28.627 -24.339 -15.160 1.00 79.81 200 SER A CA 1
ATOM 1566 C C . SER A 1 200 ? 28.215 -24.152 -16.620 1.00 79.81 200 SER A C 1
ATOM 1568 O O . SER A 1 200 ? 27.217 -24.716 -17.053 1.00 79.81 200 SER A O 1
ATOM 1570 N N . LYS A 1 201 ? 28.960 -23.332 -17.383 1.00 62.25 201 LYS A N 1
ATOM 1571 C CA . LYS A 1 201 ? 29.065 -23.422 -18.858 1.00 62.25 201 LYS A CA 1
ATOM 1572 C C . LYS A 1 201 ? 30.091 -22.437 -19.431 1.00 62.25 201 LYS A C 1
ATOM 1574 O O . LYS A 1 201 ? 29.791 -21.319 -19.834 1.00 62.25 201 LYS A O 1
ATOM 1579 N N . THR A 1 202 ? 31.311 -22.929 -19.590 1.00 51.34 202 THR A N 1
ATOM 1580 C CA . THR A 1 202 ? 32.067 -22.697 -20.827 1.00 51.34 202 THR A CA 1
ATOM 1581 C C . THR A 1 202 ? 32.682 -24.035 -21.207 1.00 51.34 202 THR A C 1
ATOM 1583 O O . THR A 1 202 ? 33.860 -24.289 -20.985 1.00 51.34 202 THR A O 1
ATOM 1586 N N . ALA A 1 203 ? 31.835 -24.943 -21.698 1.00 47.72 203 ALA A N 1
ATOM 1587 C CA . ALA A 1 203 ? 32.331 -25.987 -22.577 1.00 47.72 203 ALA A CA 1
ATOM 1588 C C . ALA A 1 203 ? 32.864 -25.273 -23.824 1.00 47.72 203 ALA A C 1
ATOM 1590 O O . ALA A 1 203 ? 32.196 -24.376 -24.347 1.00 47.72 203 ALA A O 1
ATOM 1591 N N . ASN A 1 204 ? 34.082 -25.621 -24.232 1.00 43.84 204 ASN A N 1
ATOM 1592 C CA . ASN A 1 204 ? 34.701 -25.153 -25.467 1.00 43.84 204 ASN A CA 1
ATOM 1593 C C . ASN A 1 204 ? 33.692 -25.185 -26.629 1.00 43.84 204 ASN A C 1
ATOM 1595 O O . ASN A 1 204 ? 32.864 -26.099 -26.676 1.00 43.84 204 ASN A O 1
ATOM 1599 N N . PRO A 1 205 ? 33.749 -24.231 -27.574 1.00 45.94 205 PRO A N 1
ATOM 1600 C CA . PRO A 1 205 ? 32.923 -24.290 -28.766 1.00 45.94 205 PRO A CA 1
ATOM 1601 C C . PRO A 1 205 ? 33.373 -25.489 -29.606 1.00 45.94 205 PRO A C 1
ATOM 1603 O O . PRO A 1 205 ? 34.300 -25.397 -30.405 1.00 45.94 205 PRO A O 1
ATOM 1606 N N . THR A 1 206 ? 32.725 -26.636 -29.418 1.00 40.16 206 THR A N 1
ATOM 1607 C CA . THR A 1 206 ? 32.766 -27.715 -30.399 1.00 40.16 206 THR A CA 1
ATOM 1608 C C . THR A 1 206 ? 32.025 -27.206 -31.627 1.00 40.16 206 THR A C 1
ATOM 1610 O O . THR A 1 206 ? 30.798 -27.078 -31.616 1.00 40.16 206 THR A O 1
ATOM 1613 N N . LEU A 1 207 ? 32.792 -26.867 -32.667 1.00 47.81 207 LEU A N 1
ATOM 1614 C CA . LEU A 1 207 ? 32.306 -26.679 -34.029 1.00 47.81 207 LEU A CA 1
ATOM 1615 C C . LEU A 1 207 ? 31.384 -27.861 -34.356 1.00 47.81 207 LEU A C 1
ATOM 1617 O O . LEU A 1 207 ? 31.851 -28.989 -34.491 1.00 47.81 207 LEU A O 1
ATOM 1621 N N . THR A 1 208 ? 30.079 -27.616 -34.427 1.00 38.09 208 THR A N 1
ATOM 1622 C CA . THR A 1 208 ? 29.121 -28.623 -34.878 1.00 38.09 208 THR A CA 1
ATOM 1623 C C . THR A 1 208 ? 28.522 -28.111 -36.171 1.00 38.09 208 THR A C 1
ATOM 1625 O O . THR A 1 208 ? 27.804 -27.114 -36.200 1.00 38.09 208 THR A O 1
ATOM 1628 N N . THR A 1 209 ? 28.935 -28.774 -37.241 1.00 38.19 209 THR A N 1
ATOM 1629 C CA . THR A 1 209 ? 28.515 -28.608 -38.622 1.00 38.19 209 THR A CA 1
ATOM 1630 C C . THR A 1 209 ? 26.994 -28.674 -38.730 1.00 38.19 209 THR A C 1
ATOM 1632 O O . THR A 1 209 ? 26.362 -29.615 -38.252 1.00 38.19 209 THR A O 1
ATOM 1635 N N . THR A 1 210 ? 26.416 -27.663 -39.370 1.00 34.69 210 THR A N 1
ATOM 1636 C CA . THR A 1 210 ? 25.004 -27.584 -39.742 1.00 34.69 210 THR A CA 1
ATOM 1637 C C . THR A 1 210 ? 24.619 -28.785 -40.606 1.00 34.69 210 THR A C 1
ATOM 1639 O O . THR A 1 210 ? 25.228 -29.012 -41.647 1.00 34.69 210 THR A O 1
ATOM 1642 N N . THR A 1 211 ? 23.600 -29.539 -40.195 1.00 33.66 211 THR A N 1
ATOM 1643 C CA . THR A 1 211 ? 22.847 -30.439 -41.080 1.00 33.66 211 THR A CA 1
ATOM 1644 C C . THR A 1 211 ? 21.386 -30.016 -41.004 1.00 33.66 211 THR A C 1
ATOM 1646 O O . THR A 1 211 ? 20.795 -30.010 -39.925 1.00 33.66 211 THR A O 1
ATOM 1649 N N . GLU A 1 212 ? 20.849 -29.582 -42.143 1.00 41.66 212 GLU A N 1
ATOM 1650 C CA . GLU A 1 212 ? 19.432 -29.296 -42.355 1.00 41.66 212 GLU A CA 1
ATOM 1651 C C . GLU A 1 212 ? 18.583 -30.547 -42.103 1.00 41.66 212 GLU A C 1
ATOM 1653 O O . GLU A 1 212 ? 18.901 -31.631 -42.590 1.00 41.66 212 GLU A O 1
ATOM 1658 N N . ALA A 1 213 ? 17.467 -30.377 -41.396 1.00 33.97 213 ALA A N 1
ATOM 1659 C CA . ALA A 1 213 ? 16.372 -31.335 -41.390 1.00 33.97 213 ALA A CA 1
ATOM 1660 C C . ALA A 1 213 ? 15.041 -30.580 -41.506 1.00 33.97 213 ALA A C 1
ATOM 1662 O O . ALA A 1 213 ? 14.739 -29.685 -40.715 1.00 33.97 213 ALA A O 1
ATOM 1663 N N . ASN A 1 214 ? 14.305 -30.948 -42.552 1.00 37.09 214 ASN A N 1
ATOM 1664 C CA . ASN A 1 214 ? 12.966 -30.506 -42.921 1.00 37.09 214 ASN A CA 1
ATOM 1665 C C . ASN A 1 214 ? 11.869 -31.074 -42.002 1.00 37.09 214 ASN A C 1
ATOM 1667 O O . ASN A 1 214 ? 12.040 -32.143 -41.423 1.00 37.09 214 ASN A O 1
ATOM 1671 N N . GLU A 1 215 ? 10.713 -30.389 -42.049 1.00 32.97 215 GLU A N 1
ATOM 1672 C CA . GLU A 1 215 ? 9.352 -30.823 -41.656 1.00 32.97 215 GLU A CA 1
ATOM 1673 C C . GLU A 1 215 ? 9.093 -31.037 -40.144 1.00 32.97 215 GLU A C 1
ATOM 1675 O O . GLU A 1 215 ? 9.985 -31.351 -39.374 1.00 32.97 215 GLU A O 1
ATOM 1680 N N . LEU A 1 216 ? 7.899 -30.833 -39.577 1.00 28.97 216 LEU A N 1
ATOM 1681 C CA . LEU A 1 216 ? 6.541 -30.868 -40.115 1.00 28.97 216 LEU A CA 1
ATOM 1682 C C . LEU A 1 216 ? 5.597 -30.016 -39.236 1.00 28.97 216 LEU A C 1
ATOM 1684 O O . LEU A 1 216 ? 5.757 -29.893 -38.021 1.00 28.97 216 LEU A O 1
ATOM 1688 N N . THR A 1 217 ? 4.574 -29.469 -39.880 1.00 36.31 217 THR A N 1
ATOM 1689 C CA . THR A 1 217 ? 3.377 -28.808 -39.348 1.00 36.31 217 THR A CA 1
ATOM 1690 C C . THR A 1 217 ? 2.600 -29.653 -38.327 1.00 36.31 217 THR A C 1
ATOM 1692 O O . THR A 1 217 ? 2.245 -30.796 -38.596 1.00 36.31 217 THR A O 1
ATOM 1695 N N . SER A 1 218 ? 2.190 -29.046 -37.206 1.00 29.25 218 SER A N 1
ATOM 1696 C CA . SER A 1 218 ? 0.945 -29.426 -36.520 1.00 29.25 218 SER A CA 1
ATOM 1697 C C . SER A 1 218 ? 0.326 -28.220 -35.809 1.00 29.25 218 SER A C 1
ATOM 1699 O O . SER A 1 218 ? 1.003 -27.418 -35.166 1.00 29.25 218 SER A O 1
ATOM 1701 N N . GLN A 1 219 ? -0.979 -28.061 -36.000 1.00 38.88 219 GLN A N 1
ATOM 1702 C CA . GLN A 1 219 ? -1.786 -26.918 -35.594 1.00 38.88 219 GLN A CA 1
ATOM 1703 C C . GLN A 1 219 ? -2.834 -27.414 -34.581 1.00 38.88 219 GLN A C 1
ATOM 1705 O O . GLN A 1 219 ? -3.565 -28.346 -34.914 1.00 38.88 219 GLN A O 1
ATOM 1710 N N . PRO A 1 220 ? -2.935 -26.836 -33.368 1.00 32.56 220 PRO A N 1
ATOM 1711 C CA . PRO A 1 220 ? -4.058 -27.060 -32.457 1.00 32.56 220 PRO A CA 1
ATOM 1712 C C . PRO A 1 220 ? -5.023 -25.848 -32.416 1.00 32.56 220 PRO A C 1
ATOM 1714 O O . PRO A 1 220 ? -4.700 -24.789 -32.961 1.00 32.56 220 PRO A O 1
ATOM 1717 N N . PRO A 1 221 ? -6.232 -26.015 -31.842 1.00 32.72 221 PRO A N 1
ATOM 1718 C CA . PRO A 1 221 ? -7.479 -25.484 -32.391 1.00 32.72 221 PRO A CA 1
ATOM 1719 C C . PRO A 1 221 ? -7.744 -24.001 -32.125 1.00 32.72 221 PRO A C 1
ATOM 1721 O O . PRO A 1 221 ? -7.170 -23.374 -31.237 1.00 32.72 221 PRO A O 1
ATOM 1724 N N . ALA A 1 222 ? -8.664 -23.474 -32.933 1.00 39.25 222 ALA A N 1
ATOM 1725 C CA . ALA A 1 222 ? -9.167 -22.113 -32.904 1.00 39.25 222 ALA A CA 1
ATOM 1726 C C . ALA A 1 222 ? -9.855 -21.774 -31.571 1.00 39.25 222 ALA A C 1
ATOM 1728 O O . ALA A 1 222 ? -10.958 -22.242 -31.307 1.00 39.25 222 ALA A O 1
ATOM 1729 N N . ASP A 1 223 ? -9.227 -20.888 -30.798 1.00 31.16 223 ASP A N 1
ATOM 1730 C CA . ASP A 1 223 ? -9.881 -20.120 -29.742 1.00 31.16 223 ASP A CA 1
ATOM 1731 C C . ASP A 1 223 ? -10.083 -18.673 -30.215 1.00 31.16 223 ASP A C 1
ATOM 1733 O O . ASP A 1 223 ? -9.138 -17.983 -30.604 1.00 31.16 223 ASP A O 1
ATOM 1737 N N . VAL A 1 224 ? -11.357 -18.275 -30.219 1.00 33.88 224 VAL A N 1
ATOM 1738 C CA . VAL A 1 224 ? -11.962 -16.940 -30.373 1.00 33.88 224 VAL A CA 1
ATOM 1739 C C . VAL A 1 224 ? -10.994 -15.817 -30.782 1.00 33.88 224 VAL A C 1
ATOM 1741 O O . VAL A 1 224 ? -10.513 -15.023 -29.969 1.00 33.88 224 VAL A O 1
ATOM 1744 N N . ALA A 1 225 ? -10.753 -15.700 -32.089 1.00 30.72 225 ALA A N 1
ATOM 1745 C CA . ALA A 1 225 ? -10.099 -14.538 -32.671 1.00 30.72 225 ALA A CA 1
ATOM 1746 C C . ALA A 1 225 ? -11.067 -13.345 -32.660 1.00 30.72 225 ALA A C 1
ATOM 1748 O O . ALA A 1 225 ? -12.008 -13.280 -33.449 1.00 30.72 225 ALA A O 1
ATOM 1749 N N . TYR A 1 226 ? -10.818 -12.379 -31.774 1.00 35.62 226 TYR A N 1
ATOM 1750 C CA . TYR A 1 226 ? -11.420 -11.051 -31.870 1.00 35.62 226 TYR A CA 1
ATOM 1751 C C . TYR A 1 226 ? -10.979 -10.412 -33.195 1.00 35.62 226 TYR A C 1
ATOM 1753 O O . TYR A 1 226 ? -9.813 -10.040 -33.369 1.00 35.62 226 TYR A O 1
ATOM 1761 N N . HIS A 1 227 ? -11.909 -10.324 -34.144 1.00 37.62 227 HIS A N 1
ATOM 1762 C CA . HIS A 1 227 ? -11.700 -9.663 -35.424 1.00 37.62 227 HIS A CA 1
ATOM 1763 C C . HIS A 1 227 ? -11.459 -8.167 -35.180 1.00 37.62 227 HIS A C 1
ATOM 1765 O O . HIS A 1 227 ? -12.324 -7.453 -34.682 1.00 37.62 227 HIS A O 1
ATOM 1771 N N . PHE A 1 228 ? -10.253 -7.701 -35.500 1.00 48.69 228 PHE A N 1
ATOM 1772 C CA . PHE A 1 228 ? -9.920 -6.279 -35.530 1.00 48.69 228 PHE A CA 1
ATOM 1773 C C . PHE A 1 228 ? -10.317 -5.697 -36.887 1.00 48.69 228 PHE A C 1
ATOM 1775 O O . PHE A 1 228 ? -9.872 -6.207 -37.919 1.00 48.69 228 PHE A O 1
ATOM 1782 N N . GLU A 1 229 ? -11.076 -4.603 -36.891 1.00 51.59 229 GLU A N 1
ATOM 1783 C CA . GLU A 1 229 ? -11.351 -3.835 -38.105 1.00 51.59 229 GLU A CA 1
ATOM 1784 C C . GLU A 1 229 ? -10.053 -3.196 -38.622 1.00 51.59 229 GLU A C 1
ATOM 1786 O O . GLU A 1 229 ? -9.356 -2.437 -37.943 1.00 51.59 229 GLU A O 1
ATOM 1791 N N . LYS A 1 230 ? -9.684 -3.592 -39.840 1.00 53.81 230 LYS A N 1
ATOM 1792 C CA . LYS A 1 230 ? -8.455 -3.209 -40.545 1.00 53.81 230 LYS A CA 1
ATOM 1793 C C . LYS A 1 230 ? -8.433 -1.712 -40.895 1.00 53.81 230 LYS A C 1
ATOM 1795 O O . LYS A 1 230 ? -7.362 -1.108 -40.905 1.00 53.81 230 LYS A O 1
ATOM 1800 N N . GLU A 1 231 ? -9.610 -1.127 -41.099 1.00 51.84 231 GLU A N 1
ATOM 1801 C CA . GLU A 1 231 ? -9.807 0.226 -41.628 1.00 51.84 231 GLU A CA 1
ATOM 1802 C C . GLU A 1 231 ? -9.463 1.329 -40.616 1.00 51.84 231 GLU A C 1
ATOM 1804 O O . GLU A 1 231 ? -8.826 2.321 -40.970 1.00 51.84 231 GLU A O 1
ATOM 1809 N N . GLU A 1 232 ? -9.748 1.126 -39.325 1.00 54.62 232 GLU A N 1
ATOM 1810 C CA . GLU A 1 232 ? -9.459 2.119 -38.280 1.00 54.62 232 GLU A CA 1
ATOM 1811 C C . GLU A 1 232 ? -7.963 2.414 -38.084 1.00 54.62 232 GLU A C 1
ATOM 1813 O O . GLU A 1 232 ? -7.584 3.463 -37.552 1.00 54.62 232 GLU A O 1
ATOM 1818 N N . TRP A 1 233 ? -7.108 1.463 -38.458 1.00 52.06 233 TRP A N 1
ATOM 1819 C CA . TRP A 1 233 ? -5.662 1.559 -38.311 1.00 52.06 233 TRP A CA 1
ATOM 1820 C C . TRP A 1 233 ? -4.989 2.204 -39.521 1.00 52.06 233 TRP A C 1
ATOM 1822 O O . TRP A 1 233 ? -3.882 2.729 -39.384 1.00 52.06 233 TRP A O 1
ATOM 1832 N N . GLU A 1 234 ? -5.587 2.109 -40.706 1.00 57.78 234 GLU A N 1
ATOM 1833 C CA . GLU A 1 234 ? -4.998 2.575 -41.967 1.00 57.78 234 GLU A CA 1
ATOM 1834 C C . GLU A 1 234 ? -5.073 4.104 -42.115 1.00 57.78 234 GLU A C 1
ATOM 1836 O O . GLU A 1 234 ? -4.159 4.699 -42.677 1.00 57.78 234 GLU A O 1
ATOM 1841 N N . GLN A 1 235 ? -6.049 4.762 -41.482 1.00 53.62 235 GLN A N 1
ATOM 1842 C CA . GLN A 1 235 ? -6.239 6.218 -41.571 1.00 53.62 235 GLN A CA 1
ATOM 1843 C C . GLN A 1 235 ? -5.250 7.070 -40.740 1.00 53.62 235 GLN A C 1
ATOM 1845 O O . GLN A 1 235 ? -5.240 8.290 -40.868 1.00 53.62 235 GLN A O 1
ATOM 1850 N N . MET A 1 236 ? -4.395 6.475 -39.896 1.00 50.47 236 MET A N 1
ATOM 1851 C CA . MET A 1 236 ? -3.564 7.232 -38.938 1.00 50.47 236 MET A CA 1
ATOM 1852 C C . MET A 1 236 ? -2.121 7.555 -39.391 1.00 50.47 236 MET A C 1
ATOM 1854 O O . MET A 1 236 ? -1.427 8.277 -38.674 1.0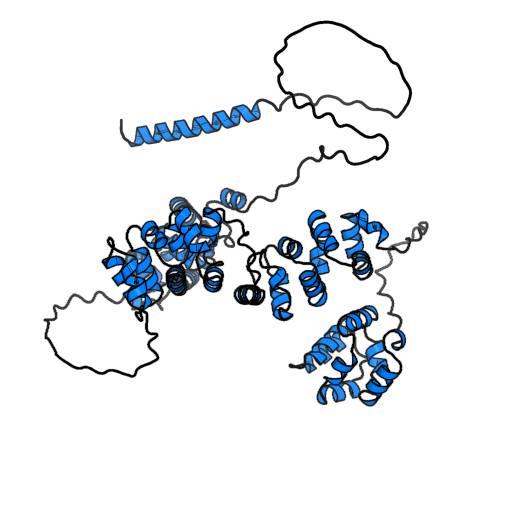0 50.47 236 MET A O 1
ATOM 1858 N N . THR A 1 237 ? -1.589 7.006 -40.496 1.00 51.22 237 THR A N 1
ATOM 1859 C CA . THR A 1 237 ? -0.116 6.843 -40.599 1.00 51.22 237 THR A CA 1
ATOM 1860 C C . THR A 1 237 ? 0.495 6.884 -42.008 1.00 51.22 237 THR A C 1
ATOM 1862 O O . THR A 1 237 ? 0.536 5.853 -42.674 1.00 51.22 237 THR A O 1
ATOM 1865 N N . ALA A 1 238 ? 1.116 8.008 -42.391 1.00 53.12 238 ALA A N 1
ATOM 1866 C CA . ALA A 1 238 ? 2.021 8.084 -43.554 1.00 53.12 238 ALA A CA 1
ATOM 1867 C C . ALA A 1 238 ? 3.520 7.914 -43.203 1.00 53.12 238 ALA A C 1
ATOM 1869 O O . ALA A 1 238 ? 4.294 7.484 -44.047 1.00 53.12 238 ALA A O 1
ATOM 1870 N N . ASN A 1 239 ? 3.946 8.181 -41.957 1.00 53.03 239 ASN A N 1
ATOM 1871 C CA . ASN A 1 239 ? 5.379 8.393 -41.676 1.00 53.03 239 ASN A CA 1
ATOM 1872 C C . ASN A 1 239 ? 6.101 7.269 -40.891 1.00 53.03 239 ASN A C 1
ATOM 1874 O O . ASN A 1 239 ? 7.319 7.332 -40.790 1.00 53.03 239 ASN A O 1
ATOM 1878 N N . TRP A 1 240 ? 5.411 6.274 -40.301 1.00 67.19 240 TRP A N 1
ATOM 1879 C CA . TRP A 1 240 ? 6.028 5.293 -39.366 1.00 67.19 240 TRP A CA 1
ATOM 1880 C C . TRP A 1 240 ? 5.467 3.848 -39.482 1.00 67.19 240 TRP A C 1
ATOM 1882 O O . TRP A 1 240 ? 4.902 3.311 -38.521 1.00 67.19 240 TRP A O 1
ATOM 1892 N N . PRO A 1 241 ? 5.581 3.187 -40.650 1.00 71.50 241 PRO A N 1
ATOM 1893 C CA . PRO A 1 241 ? 4.996 1.860 -40.882 1.00 71.50 241 PRO A CA 1
ATOM 1894 C C . PRO A 1 241 ? 5.597 0.744 -40.003 1.00 71.50 241 PRO A C 1
ATOM 1896 O O . PRO A 1 241 ? 4.866 -0.148 -39.558 1.00 71.50 241 PRO A O 1
ATOM 1899 N N . ASP A 1 242 ? 6.891 0.813 -39.679 1.00 78.94 242 ASP A N 1
ATOM 1900 C CA . ASP A 1 242 ? 7.581 -0.249 -38.935 1.00 78.94 242 ASP A CA 1
ATOM 1901 C C . ASP A 1 242 ? 7.175 -0.304 -37.457 1.00 78.94 242 ASP A C 1
ATOM 1903 O O . ASP A 1 242 ? 6.802 -1.367 -36.957 1.00 78.94 242 ASP A O 1
ATOM 1907 N N . THR A 1 243 ? 7.134 0.832 -36.754 1.00 80.88 243 THR A N 1
ATOM 1908 C CA . THR A 1 243 ? 6.752 0.893 -35.327 1.00 80.88 243 THR A CA 1
ATOM 1909 C C . THR A 1 243 ? 5.347 0.346 -35.073 1.00 80.88 243 THR A C 1
ATOM 1911 O O . THR A 1 243 ? 5.118 -0.376 -34.100 1.00 80.88 243 THR A O 1
ATOM 1914 N N . LYS A 1 244 ? 4.407 0.604 -35.989 1.00 76.31 244 LYS A N 1
ATOM 1915 C CA . LYS A 1 244 ? 3.050 0.045 -35.934 1.00 76.31 244 LYS A CA 1
ATOM 1916 C C . LYS A 1 244 ? 3.062 -1.476 -36.069 1.00 76.31 244 LYS A C 1
ATOM 1918 O O . LYS A 1 244 ? 2.388 -2.167 -35.303 1.00 76.31 244 LYS A O 1
ATOM 1923 N N . LYS A 1 245 ? 3.834 -2.006 -37.023 1.00 83.88 245 LYS A N 1
ATOM 1924 C CA . LYS A 1 245 ? 3.991 -3.452 -37.224 1.00 83.88 245 LYS A CA 1
ATOM 1925 C C . LYS A 1 245 ? 4.568 -4.115 -35.972 1.00 83.88 245 LYS A C 1
ATOM 1927 O O . LYS A 1 245 ? 4.055 -5.156 -35.561 1.00 83.88 245 LYS A O 1
ATOM 1932 N N . TYR A 1 246 ? 5.557 -3.491 -35.330 1.00 85.50 246 TYR A N 1
ATOM 1933 C CA . TYR A 1 246 ? 6.153 -3.988 -34.088 1.00 85.50 246 TYR A CA 1
ATOM 1934 C C . TYR A 1 246 ? 5.180 -3.964 -32.908 1.00 85.50 246 TYR A C 1
ATOM 1936 O O . TYR A 1 246 ? 5.003 -4.997 -32.265 1.00 85.50 246 TYR A O 1
ATOM 1944 N N . LEU A 1 247 ? 4.481 -2.850 -32.662 1.00 90.00 247 LEU A N 1
ATOM 1945 C CA . LEU A 1 247 ? 3.490 -2.765 -31.583 1.00 90.00 247 LEU A CA 1
ATOM 1946 C C . LEU A 1 247 ? 2.340 -3.755 -31.783 1.00 90.00 247 LEU A C 1
ATOM 1948 O O . LEU A 1 247 ? 1.972 -4.460 -30.846 1.00 90.00 247 LEU A O 1
ATOM 1952 N N . ARG A 1 248 ? 1.815 -3.875 -33.010 1.00 88.62 248 ARG A N 1
ATOM 1953 C CA . ARG A 1 248 ? 0.752 -4.838 -33.336 1.00 88.62 248 ARG A CA 1
ATOM 1954 C C . ARG A 1 248 ? 1.222 -6.278 -33.140 1.00 88.62 248 ARG A C 1
ATOM 1956 O O . ARG A 1 248 ? 0.506 -7.073 -32.534 1.00 88.62 248 ARG A O 1
ATOM 1963 N N . LYS A 1 249 ? 2.424 -6.616 -33.622 1.00 89.62 249 LYS A N 1
ATOM 1964 C CA . LYS A 1 249 ? 3.015 -7.948 -33.435 1.00 89.62 249 LYS A CA 1
ATOM 1965 C C . LYS A 1 249 ? 3.223 -8.239 -31.951 1.00 89.62 249 LYS A C 1
ATOM 1967 O O . LYS A 1 249 ? 2.823 -9.302 -31.499 1.00 89.62 249 LYS A O 1
ATOM 1972 N N . GLY A 1 250 ? 3.774 -7.296 -31.188 1.00 89.69 250 GLY A N 1
ATOM 1973 C CA . GLY A 1 250 ? 3.956 -7.429 -29.745 1.00 89.69 250 GLY A CA 1
ATOM 1974 C C . GLY A 1 250 ? 2.633 -7.676 -29.025 1.00 89.69 250 GLY A C 1
ATOM 1975 O O . GLY A 1 250 ? 2.486 -8.713 -28.379 1.00 89.69 250 GLY A O 1
ATOM 1976 N N . LEU A 1 251 ? 1.647 -6.793 -29.226 1.00 91.50 251 LEU A N 1
ATOM 1977 C CA . LEU A 1 251 ? 0.328 -6.848 -28.584 1.00 91.50 251 LEU A CA 1
ATOM 1978 C C . LEU A 1 251 ? -0.452 -8.133 -28.893 1.00 91.50 251 LEU A C 1
ATOM 1980 O O . LEU A 1 251 ? -1.148 -8.626 -28.010 1.00 91.50 251 LEU A O 1
ATOM 1984 N N . ASN A 1 252 ? -0.295 -8.697 -30.093 1.00 89.94 252 ASN A N 1
ATOM 1985 C CA . ASN A 1 252 ? -0.992 -9.921 -30.504 1.00 89.94 252 ASN A CA 1
ATOM 1986 C C . ASN A 1 252 ? -0.166 -11.204 -30.310 1.00 89.94 252 ASN A C 1
ATOM 1988 O O . ASN A 1 252 ? -0.681 -12.303 -30.491 1.00 89.94 252 ASN A O 1
ATOM 1992 N N . SER A 1 253 ? 1.119 -11.094 -29.973 1.00 88.62 253 SER A N 1
ATOM 1993 C CA . SER A 1 253 ? 1.978 -12.260 -29.750 1.00 88.62 253 SER A CA 1
ATOM 1994 C C . SER A 1 253 ? 1.880 -12.791 -28.320 1.00 88.62 253 SER A C 1
ATOM 1996 O O . SER A 1 253 ? 1.700 -12.025 -27.369 1.00 88.62 253 SER A O 1
ATOM 1998 N N . LYS A 1 254 ? 2.164 -14.092 -28.156 1.00 90.12 254 LYS A N 1
ATOM 1999 C CA . LYS A 1 254 ? 2.397 -14.760 -26.858 1.00 90.12 254 LYS A CA 1
ATOM 2000 C C . LYS A 1 254 ? 3.708 -14.327 -26.165 1.00 90.12 254 LYS A C 1
ATOM 2002 O O . LYS A 1 254 ? 4.220 -15.034 -25.305 1.00 90.12 254 LYS A O 1
ATOM 2007 N N . MET A 1 255 ? 4.290 -13.192 -26.560 1.00 88.12 255 MET A N 1
ATOM 2008 C CA . MET A 1 255 ? 5.503 -12.642 -25.956 1.00 88.12 255 MET A CA 1
ATOM 2009 C C . MET A 1 255 ? 5.273 -12.355 -24.465 1.00 88.12 255 MET A C 1
ATOM 2011 O O . MET A 1 255 ? 4.270 -11.751 -24.094 1.00 88.12 255 MET A O 1
ATOM 2015 N N . GLY A 1 256 ? 6.193 -12.766 -23.592 1.00 85.75 256 GLY A N 1
ATOM 2016 C CA . GLY A 1 256 ? 6.082 -12.454 -22.163 1.00 85.75 256 GLY A CA 1
ATOM 2017 C C . GLY A 1 256 ? 6.067 -10.941 -21.902 1.00 85.75 256 GLY A C 1
ATOM 2018 O O . GLY A 1 256 ? 6.723 -10.184 -22.619 1.00 85.75 256 GLY A O 1
ATOM 2019 N N . ASN A 1 257 ? 5.353 -10.501 -20.861 1.00 87.81 257 ASN A N 1
ATOM 2020 C CA . ASN A 1 257 ? 5.185 -9.081 -20.505 1.00 87.81 257 ASN A CA 1
ATOM 2021 C C . ASN A 1 257 ? 6.521 -8.333 -20.339 1.00 87.81 257 ASN A C 1
ATOM 2023 O O . ASN A 1 257 ? 6.650 -7.187 -20.767 1.00 87.81 257 ASN A O 1
ATOM 2027 N N . TYR A 1 258 ? 7.550 -9.009 -19.820 1.00 81.00 258 TYR A N 1
ATOM 2028 C CA . TYR A 1 258 ? 8.900 -8.454 -19.718 1.00 81.00 258 TYR A CA 1
ATOM 2029 C C . TYR A 1 258 ? 9.499 -8.115 -21.093 1.00 81.00 258 TYR A C 1
ATOM 2031 O O . TYR A 1 258 ? 9.916 -6.984 -21.330 1.00 81.00 258 TYR A O 1
ATOM 2039 N N . TYR A 1 259 ? 9.487 -9.070 -22.030 1.00 81.50 259 TYR A N 1
ATOM 2040 C CA . TYR A 1 259 ? 10.001 -8.868 -23.389 1.00 81.50 259 TYR A CA 1
ATOM 2041 C C . TYR A 1 259 ? 9.192 -7.821 -24.151 1.00 81.50 259 TYR A C 1
ATOM 2043 O O . TYR A 1 259 ? 9.764 -6.998 -24.862 1.00 81.50 259 TYR A O 1
ATOM 2051 N N . PHE A 1 260 ? 7.872 -7.816 -23.956 1.00 91.81 260 PHE A N 1
ATOM 2052 C CA . PHE A 1 260 ? 7.005 -6.785 -24.508 1.00 91.81 260 PHE A CA 1
ATOM 2053 C C . PHE A 1 260 ? 7.381 -5.398 -23.967 1.00 91.81 260 PHE A C 1
ATOM 2055 O O . PHE A 1 260 ? 7.519 -4.457 -24.742 1.00 91.81 260 PHE A O 1
ATOM 2062 N N . THR A 1 261 ? 7.646 -5.283 -22.664 1.00 90.25 261 THR A N 1
ATOM 2063 C CA . THR A 1 261 ? 8.117 -4.038 -22.040 1.00 9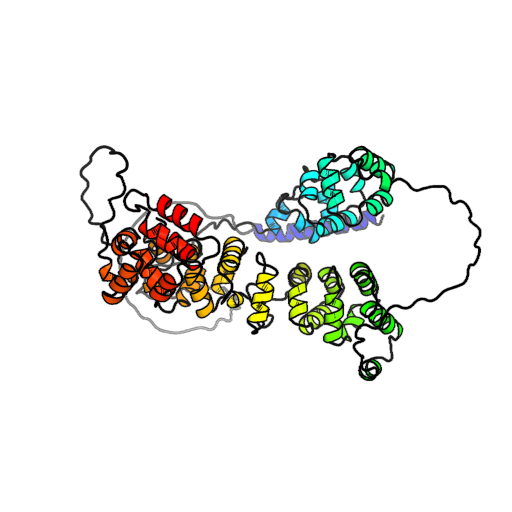0.25 261 THR A CA 1
ATOM 2064 C C . THR A 1 261 ? 9.444 -3.577 -22.634 1.00 90.25 261 THR A C 1
ATOM 2066 O O . THR A 1 261 ? 9.556 -2.423 -23.039 1.00 90.25 261 THR A O 1
ATOM 2069 N N . SER A 1 262 ? 10.434 -4.466 -22.755 1.00 84.94 262 SER A N 1
ATOM 2070 C CA . SER A 1 262 ? 11.718 -4.137 -23.387 1.00 84.94 262 SER A CA 1
ATOM 2071 C C . SER A 1 262 ? 11.554 -3.693 -24.841 1.00 84.94 262 SER A C 1
ATOM 2073 O O . SER A 1 262 ? 12.187 -2.726 -25.254 1.00 84.94 262 SER A O 1
ATOM 2075 N N . MET A 1 263 ? 10.677 -4.357 -25.600 1.00 93.38 263 MET A N 1
ATOM 2076 C CA . MET A 1 263 ? 10.363 -3.983 -26.978 1.00 93.38 263 MET A CA 1
ATOM 2077 C C . MET A 1 263 ? 9.765 -2.571 -27.045 1.00 93.38 263 MET A C 1
ATOM 2079 O O . MET A 1 263 ? 10.237 -1.753 -27.828 1.00 93.38 263 MET A O 1
ATOM 2083 N N . VAL A 1 264 ? 8.770 -2.255 -26.210 1.00 94.31 264 VAL A N 1
ATOM 2084 C CA . VAL A 1 264 ? 8.147 -0.921 -26.183 1.00 94.31 264 VAL A CA 1
ATOM 2085 C C . VAL A 1 264 ? 9.160 0.156 -25.788 1.00 94.31 264 VAL A C 1
ATOM 2087 O O . VAL A 1 264 ? 9.225 1.185 -26.450 1.00 94.31 264 VAL A O 1
ATOM 2090 N N . LEU A 1 265 ? 9.992 -0.093 -24.772 1.00 90.38 265 LEU A N 1
ATOM 2091 C CA . LEU A 1 265 ? 11.045 0.840 -24.339 1.00 90.38 265 LEU A CA 1
ATOM 2092 C C . LEU A 1 265 ? 12.149 1.043 -25.390 1.00 90.38 265 LEU A C 1
ATOM 2094 O O . LEU A 1 265 ? 12.875 2.028 -25.324 1.00 90.38 265 LEU A O 1
ATOM 2098 N N . SER A 1 266 ? 12.298 0.121 -26.346 1.00 90.56 266 SER A N 1
ATOM 2099 C CA . SER A 1 266 ? 13.279 0.238 -27.434 1.00 90.56 266 SER A CA 1
ATOM 2100 C C . SER A 1 266 ? 12.782 1.050 -28.634 1.00 90.56 266 SER A C 1
ATOM 2102 O O . SER A 1 266 ? 13.540 1.263 -29.580 1.00 90.56 266 SER A O 1
ATOM 2104 N N . LEU A 1 267 ? 11.518 1.491 -28.626 1.00 91.12 267 LEU A N 1
ATOM 2105 C CA . LEU A 1 267 ? 10.964 2.261 -29.734 1.00 91.12 267 LEU A CA 1
ATOM 2106 C C . LEU A 1 267 ? 11.618 3.651 -29.814 1.00 91.12 267 LEU A C 1
ATOM 2108 O O . LEU A 1 267 ? 11.665 4.366 -28.809 1.00 91.12 267 LEU A O 1
ATOM 2112 N N . PRO A 1 268 ? 12.080 4.075 -31.005 1.00 87.94 268 PRO A N 1
ATOM 2113 C CA . PRO A 1 268 ? 12.609 5.418 -31.180 1.00 87.94 268 PRO A CA 1
ATOM 2114 C C . PRO A 1 268 ? 11.489 6.454 -31.043 1.00 87.94 268 PRO A C 1
ATOM 2116 O O . PRO A 1 268 ? 10.338 6.190 -31.393 1.00 87.94 268 PRO A O 1
ATOM 2119 N N . ASN A 1 269 ? 11.838 7.643 -30.543 1.00 91.00 269 ASN A N 1
ATOM 2120 C CA . ASN A 1 269 ? 10.923 8.773 -30.340 1.00 91.00 269 ASN A CA 1
ATOM 2121 C C . ASN A 1 269 ? 9.637 8.388 -29.591 1.00 91.00 269 ASN A C 1
ATOM 2123 O O . ASN A 1 269 ? 8.530 8.725 -30.010 1.00 91.00 269 ASN A O 1
ATOM 2127 N N . LEU A 1 270 ? 9.793 7.687 -28.465 1.00 93.50 270 LEU A N 1
ATOM 2128 C CA . LEU A 1 270 ? 8.703 7.145 -27.652 1.00 93.50 270 LEU A CA 1
ATOM 2129 C C . LEU A 1 270 ? 7.563 8.159 -27.410 1.00 93.50 270 LEU A C 1
ATOM 2131 O O . LEU A 1 270 ? 6.395 7.832 -27.594 1.00 93.50 270 LEU A O 1
ATOM 2135 N N . SER A 1 271 ? 7.895 9.410 -27.083 1.00 95.75 271 SER A N 1
ATOM 2136 C CA . SER A 1 271 ? 6.926 10.505 -26.949 1.00 95.75 271 SER A CA 1
ATOM 2137 C C . SER A 1 271 ? 6.069 10.737 -28.193 1.00 95.75 271 SER A C 1
ATOM 2139 O O . SER A 1 271 ? 4.842 10.788 -28.109 1.00 95.75 271 SER A O 1
ATOM 2141 N N . GLU A 1 272 ? 6.696 10.847 -29.365 1.00 93.94 272 GLU A N 1
ATOM 2142 C CA . GLU A 1 272 ? 5.974 11.059 -30.619 1.00 93.94 272 GLU A CA 1
ATOM 2143 C C . GLU A 1 272 ? 5.047 9.873 -30.900 1.00 93.94 272 GLU A C 1
ATOM 2145 O O . GLU A 1 272 ? 3.874 10.072 -31.221 1.00 93.94 272 GLU A O 1
ATOM 2150 N N . VAL A 1 273 ? 5.539 8.647 -30.688 1.00 93.81 273 VAL A N 1
ATOM 2151 C CA . VAL A 1 273 ? 4.748 7.422 -30.845 1.00 93.81 273 VAL A CA 1
ATOM 2152 C C . VAL A 1 273 ? 3.513 7.461 -29.943 1.00 93.81 273 VAL A C 1
ATOM 2154 O O . VAL A 1 273 ? 2.394 7.373 -30.445 1.00 93.81 273 VAL A O 1
ATOM 2157 N N . PHE A 1 274 ? 3.687 7.644 -28.630 1.00 94.94 274 PHE A N 1
ATOM 2158 C CA . PHE A 1 274 ? 2.585 7.608 -27.663 1.00 94.94 274 PHE A CA 1
ATOM 2159 C C . PHE A 1 274 ? 1.594 8.764 -27.821 1.00 94.94 274 PHE A C 1
ATOM 2161 O O . PHE A 1 274 ? 0.405 8.563 -27.581 1.00 94.94 274 PHE A O 1
ATOM 2168 N N . SER A 1 275 ? 2.038 9.937 -28.282 1.00 94.88 275 SER A N 1
ATOM 2169 C CA . SER A 1 275 ? 1.147 11.074 -28.554 1.00 94.88 275 SER A CA 1
ATOM 2170 C C . SER A 1 275 ? 0.136 10.803 -29.678 1.00 94.88 275 SER A C 1
ATOM 2172 O O . SER A 1 275 ? -0.916 11.438 -29.727 1.00 94.88 275 SER A O 1
ATOM 2174 N N . ARG A 1 276 ? 0.432 9.839 -30.562 1.00 92.50 276 ARG A N 1
ATOM 2175 C CA . ARG A 1 276 ? -0.411 9.464 -31.708 1.00 92.50 276 ARG A CA 1
ATOM 2176 C C . ARG A 1 276 ? -1.235 8.201 -31.475 1.00 92.50 276 ARG A C 1
ATOM 2178 O O . ARG A 1 276 ? -2.071 7.867 -32.311 1.00 92.50 276 ARG A O 1
ATOM 2185 N N . LEU A 1 277 ? -1.002 7.465 -30.387 1.00 93.06 277 LEU A N 1
ATOM 2186 C CA . LEU A 1 277 ? -1.744 6.236 -30.112 1.00 93.06 277 LEU A CA 1
ATOM 2187 C C . LEU A 1 277 ? -3.177 6.548 -29.671 1.00 93.06 277 LEU A C 1
ATOM 2189 O O . LEU A 1 277 ? -3.414 7.423 -28.838 1.00 93.06 277 LEU A O 1
ATOM 2193 N N . LYS A 1 278 ? -4.143 5.777 -30.186 1.00 93.25 278 LYS A N 1
ATOM 2194 C CA . LYS A 1 278 ? -5.525 5.835 -29.696 1.00 93.25 278 LYS A CA 1
ATOM 2195 C C . LYS A 1 278 ? -5.583 5.405 -28.211 1.00 93.25 278 LYS A C 1
ATOM 2197 O O . LYS A 1 278 ? -4.856 4.482 -27.823 1.00 93.25 278 LYS A O 1
ATOM 2202 N N . PRO A 1 279 ? -6.498 5.979 -27.404 1.00 92.00 279 PRO A N 1
ATOM 2203 C CA . PRO A 1 279 ? -6.724 5.636 -25.989 1.00 92.00 279 PRO A CA 1
ATOM 2204 C C . PRO A 1 279 ? -6.736 4.130 -25.658 1.00 92.00 279 PRO A C 1
ATOM 2206 O O . PRO A 1 279 ? -6.104 3.668 -24.703 1.00 92.00 279 PRO A O 1
ATOM 2209 N N . TYR A 1 280 ? -7.419 3.325 -26.477 1.00 92.88 280 TYR A N 1
ATOM 2210 C CA . TYR A 1 280 ? -7.539 1.885 -26.234 1.00 92.88 280 TYR A CA 1
ATOM 2211 C C . TYR A 1 280 ? -6.222 1.124 -26.472 1.00 92.88 280 TYR A C 1
ATOM 2213 O O . TYR A 1 280 ? -5.952 0.137 -25.789 1.00 92.88 280 TYR A O 1
ATOM 2221 N N . ILE A 1 281 ? -5.368 1.594 -27.390 1.00 94.12 281 ILE A N 1
ATOM 2222 C CA . ILE A 1 281 ? -4.043 1.003 -27.634 1.00 94.12 281 ILE A CA 1
ATOM 2223 C C . ILE A 1 281 ? -3.098 1.313 -26.490 1.00 94.12 281 ILE A C 1
ATOM 2225 O O . ILE A 1 281 ? -2.395 0.417 -26.032 1.00 94.12 281 ILE A O 1
ATOM 2229 N N . ILE A 1 282 ? -3.126 2.553 -25.997 1.00 95.38 282 ILE A N 1
ATOM 2230 C CA . ILE A 1 282 ? -2.391 2.946 -24.793 1.00 95.38 282 ILE A CA 1
ATOM 2231 C C . ILE A 1 282 ? -2.752 1.989 -23.653 1.00 95.38 282 ILE A C 1
ATOM 2233 O O . ILE A 1 282 ? -1.873 1.363 -23.071 1.00 95.38 282 ILE A O 1
ATOM 2237 N N . SER A 1 283 ? -4.046 1.793 -23.404 1.00 93.75 283 SER A N 1
ATOM 2238 C CA . SER A 1 283 ? -4.529 0.905 -22.338 1.00 93.75 283 SER A CA 1
ATOM 2239 C C . SER A 1 283 ? -4.011 -0.529 -22.493 1.00 93.75 283 SER A C 1
ATOM 2241 O O . SER A 1 283 ? -3.441 -1.074 -21.554 1.00 93.75 283 SER A O 1
ATOM 2243 N N . ARG A 1 284 ? -4.092 -1.107 -23.699 1.00 93.62 284 ARG A N 1
ATOM 2244 C CA . ARG A 1 284 ? -3.572 -2.457 -23.977 1.00 93.62 284 ARG A CA 1
ATOM 2245 C C . ARG A 1 284 ? -2.061 -2.594 -23.844 1.00 93.62 284 ARG A C 1
ATOM 2247 O O . ARG A 1 284 ? -1.570 -3.669 -23.508 1.00 93.62 284 ARG A O 1
ATOM 2254 N N . ILE A 1 285 ? -1.310 -1.535 -24.136 1.00 95.69 285 ILE A N 1
ATOM 2255 C CA . ILE A 1 285 ? 0.126 -1.526 -23.863 1.00 95.69 285 ILE A CA 1
ATOM 2256 C C . ILE A 1 285 ? 0.323 -1.626 -22.351 1.00 95.69 285 ILE A C 1
ATOM 2258 O O . ILE A 1 285 ? 0.985 -2.552 -21.895 1.00 95.69 285 ILE A O 1
ATOM 2262 N N . PHE A 1 286 ? -0.302 -0.740 -21.574 1.00 95.38 286 PHE A N 1
ATOM 2263 C CA . PHE A 1 286 ? -0.123 -0.687 -20.122 1.00 95.38 286 PHE A CA 1
ATOM 2264 C C . PHE A 1 286 ? -0.674 -1.907 -19.368 1.00 95.38 286 PHE A C 1
ATOM 2266 O O . PHE A 1 286 ? -0.128 -2.243 -18.325 1.00 95.38 286 PHE A O 1
ATOM 2273 N N . GLU A 1 287 ? -1.634 -2.648 -19.927 1.00 92.00 287 GLU A N 1
ATOM 2274 C CA . GLU A 1 287 ? -2.035 -3.982 -19.438 1.00 92.00 287 GLU A CA 1
ATOM 2275 C C . GLU A 1 287 ? -0.879 -4.994 -19.413 1.00 92.00 287 GLU A C 1
ATOM 2277 O O . GLU A 1 287 ? -0.890 -5.944 -18.632 1.00 92.00 287 GLU A O 1
ATOM 2282 N N . ARG A 1 288 ? 0.114 -4.818 -20.291 1.00 93.69 288 ARG A N 1
ATOM 2283 C CA . ARG A 1 288 ? 1.229 -5.757 -20.475 1.00 93.69 288 ARG A CA 1
ATOM 2284 C C . ARG A 1 288 ? 2.575 -5.208 -20.028 1.00 93.69 288 ARG A C 1
ATOM 2286 O O . ARG A 1 288 ? 3.545 -5.964 -19.986 1.00 93.69 288 ARG A O 1
ATOM 2293 N N . ILE A 1 289 ? 2.666 -3.917 -19.719 1.00 93.31 289 ILE A N 1
ATOM 2294 C CA . ILE A 1 289 ? 3.907 -3.306 -19.248 1.00 93.31 289 ILE A CA 1
ATOM 2295 C C . ILE A 1 289 ? 4.165 -3.723 -17.800 1.00 93.31 289 ILE A C 1
ATOM 2297 O O . ILE A 1 289 ? 3.340 -3.505 -16.922 1.00 93.31 289 ILE A O 1
ATOM 2301 N N . THR A 1 290 ? 5.342 -4.295 -17.543 1.00 85.31 290 THR A N 1
ATOM 2302 C CA . THR A 1 290 ? 5.770 -4.703 -16.193 1.00 85.31 290 THR A CA 1
ATOM 2303 C C . THR A 1 290 ? 6.263 -3.517 -15.359 1.00 85.31 290 THR A C 1
ATOM 2305 O O . THR A 1 290 ? 6.145 -3.538 -14.143 1.00 85.31 290 THR A O 1
ATOM 2308 N N . TYR A 1 291 ? 6.781 -2.469 -16.010 1.00 84.06 291 TYR A N 1
ATOM 2309 C CA . TYR A 1 291 ? 7.380 -1.300 -15.352 1.00 84.06 291 TYR A CA 1
ATOM 2310 C C . TYR A 1 291 ? 6.777 0.006 -15.886 1.00 84.06 291 TYR A C 1
ATOM 2312 O O . TYR A 1 291 ? 7.422 0.711 -16.673 1.00 84.06 291 TYR A O 1
ATOM 2320 N N . PRO A 1 292 ? 5.523 0.322 -15.522 1.00 92.62 292 PRO A N 1
ATOM 2321 C CA . PRO A 1 292 ? 4.820 1.464 -16.090 1.00 92.62 292 PRO A CA 1
ATOM 2322 C C . PRO A 1 292 ? 5.503 2.793 -15.745 1.00 92.62 292 PRO A C 1
ATOM 2324 O O . PRO A 1 292 ? 5.558 3.662 -16.615 1.00 92.62 292 PRO A O 1
ATOM 2327 N N . ASP A 1 293 ? 6.117 2.934 -14.559 1.00 87.62 293 ASP A N 1
ATOM 2328 C CA . ASP A 1 293 ? 6.809 4.179 -14.181 1.00 87.62 293 ASP A CA 1
ATOM 2329 C C . ASP A 1 293 ? 7.996 4.472 -15.095 1.00 87.62 293 ASP A C 1
ATOM 2331 O O . ASP A 1 293 ? 8.200 5.599 -15.534 1.00 87.62 293 ASP A O 1
ATOM 2335 N N . ARG A 1 294 ? 8.764 3.428 -15.432 1.00 90.00 294 ARG A N 1
ATOM 2336 C CA . ARG A 1 294 ? 9.930 3.537 -16.311 1.00 90.00 294 ARG A CA 1
ATOM 2337 C C . ARG A 1 294 ? 9.532 3.930 -17.728 1.00 90.00 294 ARG A C 1
ATOM 2339 O O . ARG A 1 294 ? 10.234 4.702 -18.368 1.00 90.00 294 ARG A O 1
ATOM 2346 N N . LEU A 1 295 ? 8.426 3.386 -18.231 1.00 94.81 295 LEU A N 1
ATOM 2347 C CA . LEU A 1 295 ? 7.917 3.764 -19.544 1.00 94.81 295 LEU A CA 1
ATOM 2348 C C . LEU A 1 295 ? 7.463 5.224 -19.548 1.00 94.81 295 LEU A C 1
ATOM 2350 O O . LEU A 1 295 ? 7.855 5.995 -20.418 1.00 94.81 295 LEU A O 1
ATOM 2354 N N . LEU A 1 296 ? 6.670 5.614 -18.551 1.00 95.19 296 LEU A N 1
ATOM 2355 C CA . LEU A 1 296 ? 6.164 6.976 -18.434 1.00 95.19 296 LEU A CA 1
ATOM 2356 C C . LEU A 1 296 ? 7.288 7.988 -18.195 1.00 95.19 296 LEU A C 1
ATOM 2358 O O . LEU A 1 296 ? 7.216 9.097 -18.724 1.00 95.19 296 LEU A O 1
ATOM 2362 N N . SER A 1 297 ? 8.344 7.620 -17.463 1.00 89.31 297 SER A N 1
ATOM 2363 C CA . SER A 1 297 ? 9.501 8.484 -17.216 1.00 89.31 297 SER A CA 1
ATOM 2364 C C . SER A 1 297 ? 10.329 8.765 -18.473 1.00 89.31 297 SER A C 1
ATOM 2366 O O . SER A 1 297 ? 10.972 9.811 -18.551 1.00 89.31 297 SER A O 1
ATOM 2368 N N . GLN A 1 298 ? 10.253 7.906 -19.492 1.00 93.44 298 GLN A N 1
ATOM 2369 C CA . GLN A 1 298 ? 10.875 8.143 -20.799 1.00 93.44 298 GLN A CA 1
ATOM 2370 C C . GLN A 1 298 ? 10.047 9.042 -21.725 1.00 93.44 298 GLN A C 1
ATOM 2372 O O . GLN A 1 298 ? 10.566 9.528 -22.727 1.00 93.44 298 GLN A O 1
ATOM 2377 N N . LEU A 1 299 ? 8.776 9.282 -21.400 1.00 95.75 299 LEU A N 1
ATOM 2378 C CA . LEU A 1 299 ? 7.947 10.244 -22.115 1.00 95.75 299 LEU A CA 1
ATOM 2379 C C . LEU A 1 299 ? 8.209 11.658 -21.586 1.00 95.75 299 LEU A C 1
ATOM 2381 O O . LEU A 1 299 ? 8.374 11.871 -20.376 1.00 95.75 299 LEU A O 1
ATOM 2385 N N . ASP A 1 300 ? 8.176 12.636 -22.491 1.00 96.25 300 ASP A N 1
ATOM 2386 C CA . ASP A 1 300 ? 8.078 14.048 -22.129 1.00 96.25 300 ASP A CA 1
ATOM 2387 C C . ASP A 1 300 ? 6.818 14.310 -21.288 1.00 96.25 300 ASP A C 1
ATOM 2389 O O . ASP A 1 300 ? 5.827 13.573 -21.340 1.00 96.25 300 ASP A O 1
ATOM 2393 N N . ALA A 1 301 ? 6.851 15.381 -20.495 1.00 92.88 301 ALA A N 1
ATOM 2394 C CA . ALA A 1 301 ? 5.820 15.639 -19.499 1.00 92.88 301 ALA A CA 1
ATOM 2395 C C . ALA A 1 301 ? 4.411 15.810 -20.095 1.00 92.88 301 ALA A C 1
ATOM 2397 O O . ALA A 1 301 ? 3.433 15.387 -19.473 1.00 92.88 301 ALA A O 1
ATOM 2398 N N . ASN A 1 302 ? 4.290 16.402 -21.288 1.00 94.06 302 ASN A N 1
ATOM 2399 C CA . ASN A 1 302 ? 2.994 16.633 -21.922 1.00 94.06 302 ASN A CA 1
ATOM 2400 C C . ASN A 1 302 ? 2.419 15.323 -22.459 1.00 94.06 302 ASN A C 1
ATOM 2402 O O . ASN A 1 302 ? 1.252 15.018 -22.200 1.00 94.06 302 ASN A O 1
ATOM 2406 N N . THR A 1 303 ? 3.246 14.511 -23.119 1.00 95.69 303 THR A N 1
ATOM 2407 C CA . THR A 1 303 ? 2.830 13.192 -23.606 1.00 95.69 303 THR A CA 1
ATOM 2408 C C . THR A 1 303 ? 2.485 12.256 -22.456 1.00 95.69 303 THR A C 1
ATOM 2410 O O . THR A 1 303 ? 1.435 11.622 -22.493 1.00 95.69 303 THR A O 1
AT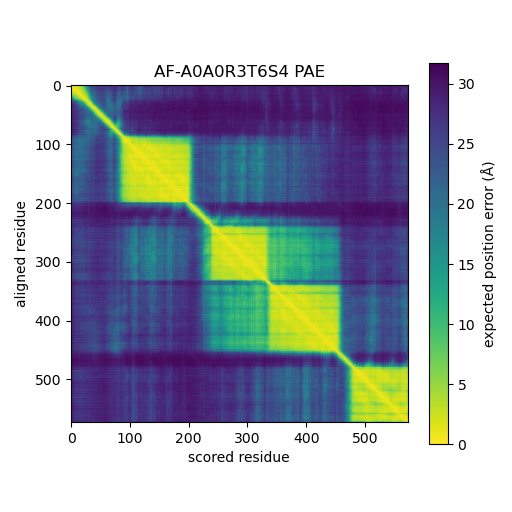OM 2413 N N . ALA A 1 304 ? 3.295 12.204 -21.394 1.00 95.19 304 ALA A N 1
ATOM 2414 C CA . ALA A 1 304 ? 3.006 11.373 -20.226 1.00 95.19 304 ALA A CA 1
ATOM 2415 C C . ALA A 1 304 ? 1.653 11.740 -19.590 1.00 95.19 304 ALA A C 1
ATOM 2417 O O . ALA A 1 304 ? 0.843 10.863 -19.292 1.00 95.19 304 ALA A O 1
ATOM 2418 N N . ARG A 1 305 ? 1.355 13.042 -19.446 1.00 90.94 305 ARG A N 1
ATOM 2419 C CA . ARG A 1 305 ? 0.044 13.514 -18.968 1.00 90.94 305 ARG A CA 1
ATOM 2420 C C . ARG A 1 305 ? -1.092 13.099 -19.899 1.00 90.94 305 ARG A C 1
ATOM 2422 O O . ARG A 1 305 ? -2.128 12.652 -19.414 1.00 90.94 305 ARG A O 1
ATOM 2429 N N . ALA A 1 306 ? -0.913 13.237 -21.213 1.00 91.62 306 ALA A N 1
ATOM 2430 C CA . ALA A 1 306 ? -1.918 12.842 -22.197 1.00 91.62 306 ALA A CA 1
ATOM 2431 C C . ALA A 1 306 ? -2.179 11.328 -22.174 1.00 91.62 306 ALA A C 1
ATOM 2433 O O . ALA A 1 306 ? -3.334 10.910 -22.170 1.00 91.62 306 ALA A O 1
ATOM 2434 N N . VAL A 1 307 ? -1.121 10.517 -22.081 1.00 94.69 307 VAL A N 1
ATOM 2435 C CA . VAL A 1 307 ? -1.188 9.055 -21.946 1.00 94.69 307 VAL A CA 1
ATOM 2436 C C . VAL A 1 307 ? -2.001 8.662 -20.722 1.00 94.69 307 VAL A C 1
ATOM 2438 O O . VAL A 1 307 ? -2.946 7.890 -20.846 1.00 94.69 307 VAL A O 1
ATOM 2441 N N . LEU A 1 308 ? -1.682 9.235 -19.560 1.00 91.62 308 LEU A N 1
ATOM 2442 C CA . LEU A 1 308 ? -2.386 8.948 -18.312 1.00 91.62 308 LEU A CA 1
ATOM 2443 C C . LEU A 1 308 ? -3.854 9.392 -18.362 1.00 91.62 308 LEU A C 1
ATOM 2445 O O . LEU A 1 308 ? -4.731 8.650 -17.935 1.00 91.62 308 LEU A O 1
ATOM 2449 N N . LYS A 1 309 ? -4.135 10.566 -18.939 1.00 87.19 309 LYS A N 1
ATOM 2450 C CA . LYS A 1 309 ? -5.497 11.103 -19.083 1.00 87.19 309 LYS A CA 1
ATOM 2451 C C . LYS A 1 309 ? -6.373 10.273 -20.028 1.00 87.19 309 LYS A C 1
ATOM 2453 O O . LYS A 1 309 ? -7.576 10.181 -19.809 1.00 87.19 309 LYS A O 1
ATOM 2458 N N . ASN A 1 310 ? -5.783 9.716 -21.082 1.00 86.88 310 ASN A N 1
ATOM 2459 C CA . ASN A 1 310 ? -6.490 8.964 -22.119 1.00 86.88 310 ASN A CA 1
ATOM 2460 C C . ASN A 1 310 ? -6.485 7.447 -21.871 1.00 86.88 310 ASN A C 1
ATOM 2462 O O . ASN A 1 310 ? -7.001 6.691 -22.689 1.00 86.88 310 ASN A O 1
ATOM 2466 N N . MET A 1 311 ? -5.886 6.977 -20.780 1.00 90.25 311 MET A N 1
ATOM 2467 C CA . MET A 1 311 ? -5.877 5.561 -20.432 1.00 90.25 311 MET A CA 1
ATOM 2468 C C . MET A 1 311 ? -7.243 5.124 -19.898 1.00 90.25 311 MET A C 1
ATOM 2470 O O . MET A 1 311 ? -7.937 5.892 -19.233 1.00 90.25 311 MET A O 1
ATOM 2474 N N . ASN A 1 312 ? -7.623 3.870 -20.151 1.00 86.44 312 ASN A N 1
ATOM 2475 C CA . ASN A 1 312 ? -8.777 3.261 -19.506 1.00 86.44 312 ASN A CA 1
ATOM 2476 C C . ASN A 1 312 ? -8.622 3.389 -17.976 1.00 86.44 312 ASN A C 1
ATOM 2478 O O . ASN A 1 312 ? -7.580 2.977 -17.456 1.00 86.44 312 ASN A O 1
ATOM 2482 N N . PRO A 1 313 ? -9.633 3.904 -17.250 1.00 77.44 313 PRO A N 1
ATOM 2483 C CA . PRO A 1 313 ? -9.540 4.123 -15.810 1.00 77.44 313 PRO A CA 1
ATOM 2484 C C . PRO A 1 313 ? -9.130 2.877 -15.019 1.00 77.44 313 PRO A C 1
ATOM 2486 O O . PRO A 1 313 ? -8.336 2.986 -14.093 1.00 77.44 313 PRO A O 1
ATOM 2489 N N . ASN A 1 314 ? -9.589 1.685 -15.413 1.00 76.69 314 ASN A N 1
ATOM 2490 C CA . ASN A 1 314 ? -9.230 0.438 -14.733 1.00 76.69 314 ASN A CA 1
ATOM 2491 C C . ASN A 1 314 ? -7.743 0.100 -14.879 1.00 76.69 314 ASN A C 1
ATOM 2493 O O . ASN A 1 314 ? -7.126 -0.384 -13.934 1.00 76.69 314 ASN A O 1
ATOM 2497 N N . ILE A 1 315 ? -7.163 0.363 -16.053 1.00 86.69 315 ILE A N 1
ATOM 2498 C CA . ILE A 1 315 ? -5.732 0.140 -16.292 1.00 86.69 315 ILE A CA 1
ATOM 2499 C C . ILE A 1 315 ? -4.917 1.199 -15.575 1.00 86.69 315 ILE A C 1
ATOM 2501 O O . ILE A 1 315 ? -3.943 0.871 -14.908 1.00 86.69 315 ILE A O 1
ATOM 2505 N N . TYR A 1 316 ? -5.364 2.450 -15.649 1.00 84.69 316 TYR A N 1
ATOM 2506 C CA . TYR A 1 316 ? -4.761 3.559 -14.930 1.00 84.69 316 TYR A CA 1
ATOM 2507 C C . TYR A 1 316 ? -4.643 3.278 -13.429 1.00 84.69 316 TYR A C 1
ATOM 2509 O O . TYR A 1 316 ? -3.584 3.439 -12.833 1.00 84.69 316 TYR A O 1
ATOM 2517 N N . ILE A 1 317 ? -5.731 2.791 -12.843 1.00 70.94 317 ILE A N 1
ATOM 2518 C CA . ILE A 1 317 ? -5.799 2.335 -11.460 1.00 70.94 317 ILE A CA 1
ATOM 2519 C C . ILE A 1 317 ? -4.820 1.206 -11.189 1.00 70.94 317 ILE A C 1
ATOM 2521 O O . ILE A 1 317 ? -4.104 1.254 -10.194 1.00 70.94 317 ILE A O 1
ATOM 2525 N N . ALA A 1 318 ? -4.800 0.189 -12.053 1.00 76.50 318 ALA A N 1
ATOM 2526 C CA . ALA A 1 318 ? -3.945 -0.972 -11.862 1.00 76.50 318 ALA A CA 1
ATOM 2527 C C . ALA A 1 318 ? -2.464 -0.576 -11.860 1.00 76.50 318 ALA A C 1
ATOM 2529 O O . ALA A 1 318 ? -1.689 -1.121 -11.083 1.00 76.50 318 ALA A O 1
ATOM 2530 N N . ILE A 1 319 ? -2.076 0.399 -12.688 1.00 86.12 319 ILE A N 1
ATOM 2531 C CA . ILE A 1 319 ? -0.694 0.879 -12.744 1.00 86.12 319 ILE A CA 1
ATOM 2532 C C . ILE A 1 319 ? -0.388 1.977 -11.724 1.00 86.12 319 ILE A C 1
ATOM 2534 O O . ILE A 1 319 ? 0.789 2.227 -11.491 1.00 86.12 319 ILE A O 1
ATOM 2538 N N . TRP A 1 320 ? -1.388 2.635 -11.122 1.00 80.00 320 TRP A N 1
ATOM 2539 C CA . TRP A 1 320 ? -1.184 3.786 -10.231 1.00 80.00 320 TRP A CA 1
ATOM 2540 C C . TRP A 1 320 ? -0.177 3.511 -9.096 1.00 80.00 320 TRP A C 1
ATOM 2542 O O . TRP A 1 320 ? 0.761 4.299 -8.949 1.00 80.00 320 TRP A O 1
ATOM 2552 N N . PRO A 1 321 ? -0.282 2.398 -8.335 1.00 68.31 321 PRO A N 1
ATOM 2553 C CA . PRO A 1 321 ? 0.693 2.064 -7.289 1.00 68.31 321 PRO A CA 1
ATOM 2554 C C . PRO A 1 321 ? 2.116 1.855 -7.822 1.00 68.31 321 PRO A C 1
ATOM 2556 O O . PRO A 1 321 ? 3.084 1.922 -7.074 1.00 68.31 321 PRO A O 1
ATOM 2559 N N . HIS A 1 322 ? 2.246 1.603 -9.123 1.00 78.12 322 HIS A N 1
ATOM 2560 C CA . HIS A 1 322 ? 3.495 1.306 -9.809 1.00 78.12 322 HIS A CA 1
ATOM 2561 C C . HIS A 1 322 ? 4.027 2.497 -10.616 1.00 78.12 322 HIS A C 1
ATOM 2563 O O . HIS A 1 322 ? 4.882 2.288 -11.475 1.00 78.12 322 HIS A O 1
ATOM 2569 N N . ILE A 1 323 ? 3.513 3.720 -10.401 1.00 84.06 323 ILE A N 1
ATOM 2570 C CA . ILE A 1 323 ? 3.993 4.948 -11.069 1.00 84.06 323 ILE A CA 1
ATOM 2571 C C . ILE A 1 323 ? 4.304 6.145 -10.127 1.00 84.06 323 ILE A C 1
ATOM 2573 O O . ILE A 1 323 ? 4.053 7.298 -10.512 1.00 84.06 323 ILE A O 1
ATOM 2577 N N . PRO A 1 324 ? 4.823 5.938 -8.895 1.00 73.88 324 PRO A N 1
ATOM 2578 C CA . PRO A 1 324 ? 5.014 7.016 -7.918 1.00 73.88 324 PRO A CA 1
ATOM 2579 C C . PRO A 1 324 ? 5.952 8.130 -8.407 1.00 73.88 324 PRO A C 1
ATOM 2581 O O . PRO A 1 324 ? 5.672 9.312 -8.182 1.00 73.88 324 PRO A O 1
ATOM 2584 N N . TYR A 1 325 ? 7.027 7.790 -9.128 1.00 73.94 325 TYR A N 1
ATOM 2585 C CA . TYR A 1 325 ? 7.967 8.782 -9.650 1.00 73.94 325 TYR A CA 1
ATOM 2586 C C . TYR A 1 325 ? 7.300 9.661 -10.706 1.00 73.94 325 TYR A C 1
ATOM 2588 O O . TYR A 1 325 ? 7.436 10.885 -10.683 1.00 73.94 325 TYR A O 1
ATOM 2596 N N . THR A 1 326 ? 6.533 9.068 -11.619 1.00 84.75 326 THR A N 1
ATOM 2597 C CA . THR A 1 326 ? 5.804 9.814 -12.645 1.00 84.75 326 THR A CA 1
ATOM 2598 C C . THR A 1 326 ? 4.786 10.765 -12.028 1.00 84.75 326 THR A C 1
ATOM 2600 O O . THR A 1 326 ? 4.707 11.917 -12.461 1.00 84.75 326 THR A O 1
ATOM 2603 N N . ILE A 1 327 ? 4.040 10.330 -11.008 1.00 77.00 327 ILE A N 1
ATOM 2604 C CA . ILE A 1 327 ? 3.079 11.182 -10.291 1.00 77.00 327 ILE A CA 1
ATOM 2605 C C . ILE A 1 327 ? 3.789 12.415 -9.719 1.00 77.00 327 ILE A C 1
ATOM 2607 O O . ILE A 1 327 ? 3.369 13.550 -9.979 1.00 77.00 327 ILE A O 1
ATOM 2611 N N . GLN A 1 328 ? 4.903 12.196 -9.014 1.00 72.31 328 GLN A N 1
ATOM 2612 C CA . GLN A 1 328 ? 5.710 13.262 -8.426 1.00 72.31 328 GLN A CA 1
ATOM 2613 C C . GLN A 1 328 ? 6.289 14.196 -9.500 1.00 72.31 328 GLN A C 1
ATOM 2615 O O . GLN A 1 328 ? 6.094 15.412 -9.442 1.00 72.31 328 GLN A O 1
ATOM 2620 N N . ARG A 1 329 ? 6.955 13.633 -10.517 1.00 84.62 329 ARG A N 1
ATOM 2621 C CA . ARG A 1 329 ? 7.610 14.368 -11.611 1.00 84.62 329 ARG A CA 1
ATOM 2622 C C . ARG A 1 329 ? 6.634 15.267 -12.355 1.00 84.62 329 ARG A C 1
ATOM 2624 O O . ARG A 1 329 ? 6.936 16.420 -12.648 1.00 84.62 329 ARG A O 1
ATOM 2631 N N . LEU A 1 330 ? 5.454 14.744 -12.673 1.00 83.62 330 LEU A N 1
ATOM 2632 C CA . LEU A 1 330 ? 4.448 15.476 -13.433 1.00 83.62 330 LEU A CA 1
ATOM 2633 C C . LEU A 1 330 ? 3.667 16.474 -12.575 1.00 83.62 330 LEU A C 1
ATOM 2635 O O . LEU A 1 330 ? 2.836 17.200 -13.133 1.00 83.62 330 LEU A O 1
ATOM 2639 N N . ARG A 1 331 ? 3.931 16.528 -11.259 1.00 79.94 331 ARG A N 1
ATOM 2640 C CA . ARG A 1 331 ? 3.137 17.263 -10.265 1.00 79.94 331 ARG A CA 1
ATOM 2641 C C . ARG A 1 331 ? 1.651 16.977 -10.450 1.00 79.94 331 ARG A C 1
ATOM 2643 O O . ARG A 1 331 ? 0.824 17.892 -10.427 1.00 79.94 331 ARG A O 1
ATOM 2650 N N . LEU A 1 332 ? 1.319 15.711 -10.711 1.00 72.50 332 LEU A N 1
ATOM 2651 C CA . LEU A 1 332 ? -0.071 15.297 -10.778 1.00 72.50 332 LEU A CA 1
ATOM 2652 C C . LEU A 1 332 ? -0.612 15.411 -9.364 1.00 72.50 332 LEU A C 1
ATOM 2654 O O . LEU A 1 332 ? -0.385 14.551 -8.519 1.00 72.50 332 LEU A O 1
ATOM 2658 N N . SER A 1 333 ? -1.305 16.515 -9.093 1.00 56.16 333 SER A N 1
ATOM 2659 C CA . SER A 1 333 ? -2.200 16.541 -7.949 1.00 56.16 333 SER A CA 1
ATOM 2660 C C . SER A 1 333 ? -3.154 15.356 -8.102 1.00 56.16 333 SER A C 1
ATOM 2662 O O . SER A 1 333 ? -3.639 15.099 -9.205 1.00 56.16 333 SER A O 1
ATOM 2664 N N . LEU A 1 334 ? -3.448 14.659 -7.003 1.00 53.72 334 LEU A N 1
ATOM 2665 C CA . LEU A 1 334 ? -4.458 13.591 -6.896 1.00 53.72 334 LEU A CA 1
ATOM 2666 C C . LEU A 1 334 ? -5.866 13.991 -7.408 1.00 53.72 334 LEU A C 1
ATOM 2668 O O . LEU A 1 334 ? -6.789 13.184 -7.364 1.00 53.72 334 LEU A O 1
ATOM 2672 N N . ASN A 1 335 ? -6.016 15.211 -7.932 1.00 42.97 335 ASN A N 1
ATOM 2673 C CA . ASN A 1 335 ? -7.157 15.773 -8.640 1.00 42.97 335 ASN A CA 1
ATOM 2674 C C . ASN A 1 335 ? -7.280 15.260 -10.086 1.00 42.97 335 ASN A C 1
ATOM 2676 O O . ASN A 1 335 ? -7.692 16.007 -10.980 1.00 42.97 335 ASN A O 1
ATOM 2680 N N . LEU A 1 336 ? -7.000 13.981 -10.350 1.00 50.19 336 LEU A N 1
ATOM 2681 C CA . LEU A 1 336 ? -7.880 13.338 -11.321 1.00 50.19 336 LEU A CA 1
ATOM 2682 C C . LEU A 1 336 ? -9.279 13.486 -10.744 1.00 50.19 336 LEU A C 1
ATOM 2684 O O . LEU A 1 336 ? -9.452 13.257 -9.546 1.00 50.19 336 LEU A O 1
ATOM 2688 N N . LYS A 1 337 ? -10.244 13.947 -11.554 1.00 47.28 337 LYS A N 1
ATOM 2689 C CA . LYS A 1 337 ? -11.652 13.935 -11.142 1.00 47.28 337 LYS A CA 1
ATOM 2690 C C . LYS A 1 337 ? -11.872 12.590 -10.450 1.00 47.28 337 LYS A C 1
ATOM 2692 O O . LYS A 1 337 ? -11.593 11.585 -11.111 1.00 47.28 337 LYS A O 1
ATOM 2697 N N . PRO A 1 338 ? -12.232 12.572 -9.149 1.00 50.50 338 PRO A N 1
ATOM 2698 C CA . PRO A 1 338 ? -12.408 11.321 -8.435 1.00 50.50 338 PRO A CA 1
ATOM 2699 C C . PRO A 1 338 ? -13.313 10.485 -9.316 1.00 50.50 338 PRO A C 1
ATOM 2701 O O . PRO A 1 338 ? -14.347 10.985 -9.769 1.00 50.50 338 PRO A O 1
ATOM 2704 N N . ILE A 1 339 ? -12.833 9.300 -9.690 1.00 57.06 339 ILE A N 1
ATOM 2705 C CA . ILE A 1 339 ? -13.586 8.395 -10.545 1.00 57.06 339 ILE A CA 1
ATOM 2706 C C . ILE A 1 339 ? -14.909 8.204 -9.824 1.00 57.06 339 ILE A C 1
ATOM 2708 O O . ILE A 1 339 ? -14.936 7.575 -8.781 1.00 57.06 339 ILE A O 1
ATOM 2712 N N . SER A 1 340 ? -15.985 8.822 -10.311 1.00 60.47 340 SER A N 1
ATOM 2713 C CA . SER A 1 340 ? -17.260 8.862 -9.585 1.00 60.47 340 SER A CA 1
ATOM 2714 C C . SER A 1 340 ? -17.919 7.489 -9.501 1.00 60.47 340 SER A C 1
ATOM 2716 O O . SER A 1 340 ? -18.925 7.329 -8.819 1.00 60.47 340 SER A O 1
ATOM 2718 N N . ASP A 1 341 ? -17.358 6.519 -10.218 1.00 78.69 341 ASP A N 1
ATOM 2719 C CA . ASP A 1 341 ? -17.746 5.128 -10.181 1.00 78.69 341 ASP A CA 1
ATOM 2720 C C . ASP A 1 341 ? -17.221 4.469 -8.898 1.00 78.69 341 ASP A C 1
ATOM 2722 O O . ASP A 1 341 ? -16.032 4.183 -8.725 1.00 78.69 341 ASP A O 1
ATOM 2726 N N . HIS A 1 342 ? -18.159 4.262 -7.984 1.00 79.31 342 HIS A N 1
ATOM 2727 C CA . HIS A 1 342 ? -17.941 3.660 -6.683 1.00 79.31 342 HIS A CA 1
ATOM 2728 C C . HIS A 1 342 ? -17.382 2.226 -6.770 1.00 79.31 342 HIS A C 1
ATOM 2730 O O . HIS A 1 342 ? -16.524 1.854 -5.965 1.00 79.31 342 HIS A O 1
ATOM 2736 N N . ASP A 1 343 ? -17.798 1.434 -7.764 1.00 78.75 343 ASP A N 1
ATOM 2737 C CA . ASP A 1 343 ? -17.338 0.048 -7.925 1.00 78.75 343 ASP A CA 1
ATOM 2738 C C . ASP A 1 343 ? -15.865 0.009 -8.317 1.00 78.75 343 ASP A C 1
ATOM 2740 O O . ASP A 1 343 ? -15.080 -0.807 -7.817 1.00 78.75 343 ASP A O 1
ATOM 2744 N N . ILE A 1 344 ? -15.470 0.954 -9.168 1.00 75.75 344 ILE A N 1
ATOM 2745 C CA . ILE A 1 344 ? -14.077 1.143 -9.538 1.00 75.75 344 ILE A CA 1
ATOM 2746 C C . ILE A 1 344 ? -13.256 1.546 -8.307 1.00 75.75 344 ILE A C 1
ATOM 2748 O O . ILE A 1 344 ? -12.206 0.943 -8.070 1.00 75.75 344 ILE A O 1
ATOM 2752 N N . MET A 1 345 ? -13.735 2.496 -7.491 1.00 81.25 345 MET A N 1
ATOM 2753 C CA . MET A 1 345 ? -13.024 2.900 -6.273 1.00 81.25 345 MET A CA 1
ATOM 2754 C C . MET A 1 345 ? -12.793 1.717 -5.323 1.00 81.25 345 MET A C 1
ATOM 2756 O O . MET A 1 345 ? -11.667 1.488 -4.878 1.00 81.25 345 MET A O 1
ATOM 2760 N N . GLN A 1 346 ? -13.834 0.922 -5.060 1.00 85.81 346 GLN A N 1
ATOM 2761 C CA . GLN A 1 346 ? -13.721 -0.267 -4.218 1.00 85.81 346 GLN A CA 1
ATOM 2762 C C . GLN A 1 346 ? -12.734 -1.288 -4.778 1.00 85.81 346 GLN A C 1
ATOM 2764 O O . GLN A 1 346 ? -11.990 -1.910 -4.017 1.00 85.81 346 GLN A O 1
ATOM 2769 N N . LYS A 1 347 ? -12.719 -1.488 -6.100 1.00 82.50 347 LYS A N 1
ATOM 2770 C CA . LYS A 1 347 ? -11.786 -2.415 -6.743 1.00 82.50 347 LYS A CA 1
ATOM 2771 C C . LYS A 1 347 ? -10.337 -1.995 -6.495 1.00 82.50 347 LYS A C 1
ATOM 2773 O O . LYS A 1 347 ? -9.527 -2.850 -6.153 1.00 82.50 347 LYS A O 1
ATOM 2778 N N . VAL A 1 348 ? -10.037 -0.697 -6.575 1.00 76.69 348 VAL A N 1
ATOM 2779 C CA . VAL A 1 348 ? -8.704 -0.142 -6.264 1.00 76.69 348 VAL A CA 1
ATOM 2780 C C . VAL A 1 348 ? -8.315 -0.452 -4.831 1.00 76.69 348 VAL A C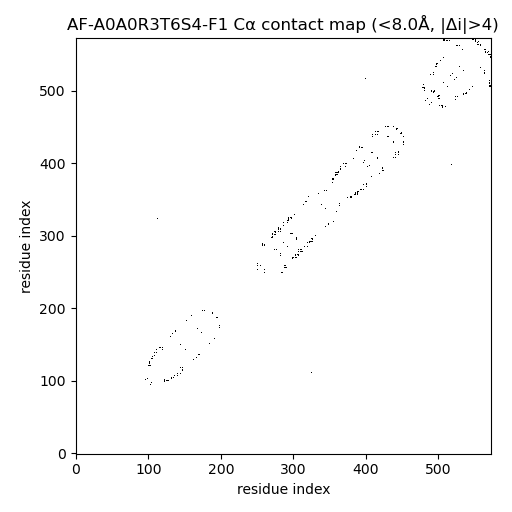 1
ATOM 2782 O O . VAL A 1 348 ? -7.247 -1.005 -4.585 1.00 76.69 348 VAL A O 1
ATOM 2785 N N . ILE A 1 349 ? -9.209 -0.131 -3.894 1.00 85.44 349 ILE A N 1
ATOM 2786 C CA . ILE A 1 349 ? -8.955 -0.302 -2.464 1.00 85.44 349 ILE A CA 1
ATOM 2787 C C . ILE A 1 349 ? -8.727 -1.781 -2.143 1.00 85.44 349 ILE A C 1
ATOM 2789 O O . ILE A 1 349 ? -7.798 -2.123 -1.420 1.00 85.44 349 ILE A O 1
ATOM 2793 N N . ARG A 1 350 ? -9.520 -2.686 -2.729 1.00 84.12 350 ARG A N 1
ATOM 2794 C CA . ARG A 1 350 ? -9.340 -4.137 -2.556 1.00 84.12 350 ARG A CA 1
ATOM 2795 C C . ARG A 1 350 ? -8.023 -4.644 -3.144 1.00 84.12 350 ARG A C 1
ATOM 2797 O O . ARG A 1 350 ? -7.443 -5.572 -2.588 1.00 84.12 350 ARG A O 1
ATOM 2804 N N . SER A 1 351 ? -7.559 -4.063 -4.249 1.00 77.88 351 SER A N 1
ATOM 2805 C CA . SER A 1 351 ? -6.282 -4.424 -4.872 1.00 77.88 351 SER A CA 1
ATOM 2806 C C . SER A 1 351 ? -5.068 -3.882 -4.116 1.00 77.88 351 SER A C 1
ATOM 2808 O O . SER A 1 351 ? -4.013 -4.508 -4.166 1.00 77.88 351 SER A O 1
ATOM 2810 N N . ASN A 1 352 ? -5.206 -2.766 -3.395 1.00 80.31 352 ASN A N 1
ATOM 2811 C CA . ASN A 1 352 ? -4.147 -2.208 -2.560 1.00 80.31 352 ASN A CA 1
ATOM 2812 C C . ASN A 1 352 ? -4.718 -1.619 -1.259 1.00 80.31 352 ASN A C 1
ATOM 2814 O O . ASN A 1 352 ? -4.962 -0.421 -1.155 1.00 80.31 352 ASN A O 1
ATOM 2818 N N . LEU A 1 353 ? -4.921 -2.480 -0.255 1.00 82.94 353 LEU A N 1
ATOM 2819 C CA . LEU A 1 353 ? -5.529 -2.098 1.028 1.00 82.94 353 LEU A CA 1
ATOM 2820 C C . LEU A 1 353 ? -4.649 -1.168 1.880 1.00 82.94 353 LEU A C 1
ATOM 2822 O O . LEU A 1 353 ? -5.156 -0.578 2.833 1.00 82.94 353 LEU A O 1
ATOM 2826 N N . LEU A 1 354 ? -3.344 -1.097 1.600 1.00 75.69 354 LEU A N 1
ATOM 2827 C CA . LEU A 1 354 ? -2.374 -0.392 2.443 1.00 75.69 354 LEU A CA 1
ATOM 2828 C C . LEU A 1 354 ? -2.087 1.026 1.940 1.00 75.69 354 LEU A C 1
ATOM 2830 O O . LEU A 1 354 ? -1.823 1.909 2.751 1.00 75.69 354 LEU A O 1
ATOM 2834 N N . ASP A 1 355 ? -2.140 1.242 0.624 1.00 74.12 355 ASP A N 1
ATOM 2835 C CA . ASP A 1 355 ? -1.709 2.499 0.015 1.00 74.12 355 ASP A CA 1
ATOM 2836 C C . ASP A 1 355 ? -2.500 2.795 -1.267 1.00 74.12 355 ASP A C 1
ATOM 2838 O O . ASP A 1 355 ? -2.084 2.482 -2.386 1.00 74.12 355 ASP A O 1
ATOM 2842 N N . PHE A 1 356 ? -3.693 3.365 -1.100 1.00 81.25 356 PHE A N 1
ATOM 2843 C CA . PHE A 1 356 ? -4.516 3.830 -2.211 1.00 81.25 356 PHE A CA 1
ATOM 2844 C C . PHE A 1 356 ? -4.708 5.351 -2.141 1.00 81.25 356 PHE A C 1
ATOM 2846 O O . PHE A 1 356 ? -4.612 5.958 -1.077 1.00 81.25 356 PHE A O 1
ATOM 2853 N N . PRO A 1 357 ? -4.992 6.003 -3.279 1.00 80.44 357 PRO A N 1
ATOM 2854 C CA . PRO A 1 357 ? -5.237 7.438 -3.325 1.00 80.44 357 PRO A CA 1
ATOM 2855 C C . PRO A 1 357 ? -6.289 7.929 -2.321 1.00 80.44 357 PRO A C 1
ATOM 2857 O O . PRO A 1 357 ? -7.435 7.487 -2.346 1.00 80.44 357 PRO A O 1
ATOM 2860 N N . ILE A 1 358 ? -5.961 8.966 -1.548 1.00 83.94 358 ILE A N 1
ATOM 2861 C CA . ILE A 1 358 ? -6.918 9.645 -0.654 1.00 83.94 358 ILE A CA 1
ATOM 2862 C C . ILE A 1 358 ? -8.164 10.152 -1.413 1.00 83.94 358 ILE A C 1
ATOM 2864 O O . ILE A 1 358 ? -9.252 10.242 -0.849 1.00 83.94 358 ILE A O 1
ATOM 2868 N N . SER A 1 359 ? -8.055 10.451 -2.713 1.00 79.81 359 SER A N 1
ATOM 2869 C CA . SER A 1 359 ? -9.205 10.838 -3.548 1.00 79.81 359 SER A CA 1
ATOM 2870 C C . SER A 1 359 ? -10.252 9.728 -3.731 1.00 79.81 359 SER A C 1
ATOM 2872 O O . SER A 1 359 ? -11.333 10.001 -4.247 1.00 79.81 359 SER A O 1
ATOM 2874 N N . TYR A 1 360 ? -9.957 8.504 -3.288 1.00 87.31 360 TYR A N 1
ATOM 2875 C CA . TYR A 1 360 ? -10.827 7.332 -3.352 1.00 87.31 360 TYR A CA 1
ATOM 2876 C C . TYR A 1 360 ? -11.426 7.020 -1.974 1.00 87.31 360 TYR A C 1
ATOM 2878 O O . TYR A 1 360 ? -12.009 5.957 -1.791 1.00 87.31 360 TYR A O 1
ATOM 2886 N N . ALA A 1 361 ? -11.312 7.937 -1.004 1.00 91.31 361 ALA A N 1
ATOM 2887 C CA . ALA A 1 361 ? -11.845 7.772 0.348 1.00 91.31 361 ALA A CA 1
ATOM 2888 C C . ALA A 1 361 ? -13.326 7.353 0.370 1.00 91.31 361 ALA A C 1
ATOM 2890 O O . ALA A 1 361 ? -13.735 6.571 1.223 1.00 91.31 361 ALA A O 1
ATOM 2891 N N . ASP A 1 362 ? -14.126 7.814 -0.595 1.00 92.62 362 ASP A N 1
ATOM 2892 C CA . ASP A 1 362 ? -15.536 7.430 -0.703 1.00 92.62 362 ASP A CA 1
ATOM 2893 C C . ASP A 1 362 ? -15.767 5.981 -1.145 1.00 92.62 362 ASP A C 1
ATOM 2895 O O . ASP A 1 362 ? -16.826 5.426 -0.874 1.00 92.62 362 ASP A O 1
ATOM 2899 N N . GLY A 1 363 ? -14.768 5.326 -1.739 1.00 91.81 363 GLY A N 1
ATOM 2900 C CA . GLY A 1 363 ? -14.811 3.894 -2.029 1.00 91.81 363 GLY A CA 1
ATOM 2901 C C . GLY A 1 363 ? -14.758 3.016 -0.778 1.00 91.81 363 GLY A C 1
ATOM 2902 O O . GLY A 1 363 ? -14.885 1.802 -0.888 1.00 91.81 363 GLY A O 1
ATOM 2903 N N . LEU A 1 364 ? -14.564 3.595 0.413 1.00 94.38 364 LEU A N 1
ATOM 2904 C CA . LEU A 1 364 ? -14.678 2.861 1.674 1.00 94.38 364 LEU A CA 1
ATOM 2905 C C . LEU A 1 364 ? -16.122 2.477 2.002 1.00 94.38 364 LEU A C 1
ATOM 2907 O O . LEU A 1 364 ? -16.342 1.513 2.741 1.00 94.38 364 LEU A O 1
ATOM 2911 N N . TYR A 1 365 ? -17.099 3.214 1.469 1.00 93.81 365 TYR A N 1
ATOM 2912 C CA . TYR A 1 365 ? -18.508 2.908 1.659 1.00 93.81 365 TYR A CA 1
ATOM 2913 C C . TYR A 1 365 ? -18.820 1.521 1.084 1.00 93.81 365 TYR A C 1
ATOM 2915 O O . TYR A 1 365 ? -18.423 1.189 -0.028 1.00 93.81 365 TYR A O 1
ATOM 2923 N N . GLY A 1 366 ? -19.483 0.665 1.862 1.00 89.69 366 GLY A N 1
ATOM 2924 C CA . GLY A 1 366 ? -19.844 -0.691 1.437 1.00 89.69 366 GLY A CA 1
ATOM 2925 C C . GLY A 1 366 ? -18.689 -1.703 1.347 1.00 89.69 366 GLY A C 1
ATOM 2926 O O . GLY A 1 366 ? -18.912 -2.819 0.876 1.00 89.69 366 GLY A O 1
ATOM 2927 N N . LEU A 1 367 ? -17.465 -1.369 1.781 1.00 90.88 367 LEU A N 1
ATOM 2928 C CA . LEU A 1 367 ? -16.422 -2.386 1.965 1.00 90.88 367 LEU A CA 1
ATOM 2929 C C . LEU A 1 367 ? -16.790 -3.327 3.107 1.00 90.88 367 LEU A C 1
ATOM 2931 O O . LEU A 1 367 ? -17.249 -2.873 4.152 1.00 90.88 367 LEU A O 1
ATOM 2935 N N . ASP A 1 368 ? -16.524 -4.624 2.955 1.00 92.38 368 ASP A N 1
ATOM 2936 C CA . ASP A 1 368 ? -16.718 -5.561 4.057 1.00 92.38 368 ASP A CA 1
ATOM 2937 C C . ASP A 1 368 ? -15.889 -5.142 5.284 1.00 92.38 368 ASP A C 1
ATOM 2939 O O . ASP A 1 368 ? -14.802 -4.567 5.167 1.00 92.38 368 ASP A O 1
ATOM 2943 N N . VAL A 1 369 ? -16.413 -5.439 6.474 1.00 88.88 369 VAL A N 1
ATOM 2944 C CA . VAL A 1 369 ? -15.853 -4.974 7.753 1.00 88.88 369 VAL A CA 1
ATOM 2945 C C . VAL A 1 369 ? -14.378 -5.363 7.909 1.00 88.88 369 VAL A C 1
ATOM 2947 O O . VAL A 1 369 ? -13.587 -4.580 8.433 1.00 88.88 369 VAL A O 1
ATOM 2950 N N . ILE A 1 370 ? -13.976 -6.539 7.412 1.00 88.00 370 ILE A N 1
ATOM 2951 C CA . ILE A 1 370 ? -12.596 -7.028 7.529 1.00 88.00 370 ILE A CA 1
ATOM 2952 C C . ILE A 1 370 ? -11.659 -6.178 6.664 1.00 88.00 370 ILE A C 1
ATOM 2954 O O . ILE A 1 370 ? -10.612 -5.738 7.147 1.00 88.00 370 ILE A O 1
ATOM 2958 N N . SER A 1 371 ? -12.025 -5.930 5.406 1.00 89.38 371 SER A N 1
ATOM 2959 C CA . SER A 1 371 ? -11.257 -5.064 4.504 1.00 89.38 371 SER A CA 1
ATOM 2960 C C . SER A 1 371 ? -11.182 -3.635 5.034 1.00 89.38 371 SER A C 1
ATOM 2962 O O . SER A 1 371 ? -10.095 -3.061 5.084 1.00 89.38 371 SER A O 1
ATOM 2964 N N . LEU A 1 372 ? -12.303 -3.088 5.515 1.00 94.69 372 LEU A N 1
ATOM 2965 C CA . LEU A 1 372 ? -12.351 -1.751 6.100 1.00 94.69 372 LEU A CA 1
ATOM 2966 C C . LEU A 1 372 ? -11.407 -1.624 7.307 1.00 94.69 372 LEU A C 1
ATOM 2968 O O . LEU A 1 372 ? -10.633 -0.674 7.392 1.00 94.69 372 LEU A O 1
ATOM 2972 N N . HIS A 1 373 ? -11.413 -2.598 8.223 1.00 92.19 373 HIS A N 1
ATOM 2973 C CA . HIS A 1 373 ? -10.523 -2.582 9.390 1.00 92.19 373 HIS A CA 1
ATOM 2974 C C . HIS A 1 373 ? -9.048 -2.644 8.991 1.00 92.19 373 HIS A C 1
ATOM 2976 O O . HIS A 1 373 ? -8.222 -1.969 9.606 1.00 92.19 373 HIS A O 1
ATOM 2982 N N . LYS A 1 374 ? -8.709 -3.431 7.962 1.00 89.31 374 LYS A N 1
ATOM 2983 C CA . LYS A 1 374 ? -7.340 -3.493 7.429 1.00 89.31 374 LYS A CA 1
ATOM 2984 C C . LYS A 1 374 ? -6.898 -2.157 6.848 1.00 89.31 374 LYS A C 1
ATOM 2986 O O . LYS A 1 374 ? -5.771 -1.757 7.115 1.00 89.31 374 LYS A O 1
ATOM 2991 N N . VAL A 1 375 ? -7.767 -1.480 6.101 1.00 92.06 375 VAL A N 1
ATOM 2992 C CA . VAL A 1 375 ? -7.471 -0.142 5.577 1.00 92.06 375 VAL A CA 1
ATOM 2993 C C . VAL A 1 375 ? -7.210 0.828 6.725 1.00 92.06 375 VAL A C 1
ATOM 2995 O O . VAL A 1 375 ? -6.147 1.433 6.783 1.00 92.06 375 VAL A O 1
ATOM 2998 N N . ILE A 1 376 ? -8.136 0.922 7.683 1.00 92.50 376 ILE A N 1
ATOM 2999 C CA . ILE A 1 376 ? -8.045 1.874 8.801 1.00 92.50 376 ILE A CA 1
ATOM 3000 C C . ILE A 1 376 ? -6.742 1.705 9.591 1.00 92.50 376 ILE A C 1
ATOM 3002 O O . ILE A 1 376 ? -6.123 2.689 9.982 1.00 92.50 376 ILE A O 1
ATOM 3006 N N . ARG A 1 377 ? -6.317 0.460 9.836 1.00 90.44 377 ARG A N 1
ATOM 3007 C CA . ARG A 1 377 ? -5.123 0.186 10.648 1.00 90.44 377 ARG A CA 1
ATOM 3008 C C . ARG A 1 377 ? -3.808 0.476 9.939 1.00 90.44 377 ARG A C 1
ATOM 3010 O O . ARG A 1 377 ? -2.822 0.714 10.627 1.00 90.44 377 ARG A O 1
ATOM 3017 N N . ASN A 1 378 ? -3.780 0.392 8.612 1.00 84.94 378 ASN A N 1
ATOM 3018 C CA . ASN A 1 378 ? -2.525 0.380 7.863 1.00 84.94 378 ASN A CA 1
ATOM 3019 C C . ASN A 1 378 ? -2.354 1.562 6.904 1.00 84.94 378 ASN A C 1
ATOM 3021 O O . ASN A 1 378 ? -1.257 1.744 6.382 1.00 84.94 378 ASN A O 1
ATOM 3025 N N . HIS A 1 379 ? -3.402 2.349 6.656 1.00 88.56 379 HIS A N 1
ATOM 3026 C CA . HIS A 1 379 ? -3.303 3.492 5.759 1.00 88.56 379 HIS A CA 1
ATOM 3027 C C . HIS A 1 379 ? -2.366 4.554 6.350 1.00 88.56 379 HIS A C 1
ATOM 3029 O O . HIS A 1 379 ? -2.583 5.047 7.458 1.00 88.56 379 HIS A O 1
ATOM 3035 N N . THR A 1 380 ? -1.332 4.918 5.591 1.00 81.81 380 THR A N 1
ATOM 3036 C CA . THR A 1 380 ? -0.227 5.782 6.044 1.00 81.81 380 THR A CA 1
ATOM 3037 C C . THR A 1 380 ? -0.676 7.194 6.426 1.00 81.81 380 THR A C 1
ATOM 3039 O O . THR A 1 380 ? -0.135 7.772 7.364 1.00 81.81 380 THR A O 1
ATOM 3042 N N . ASP A 1 381 ? -1.694 7.724 5.744 1.00 87.38 381 ASP A N 1
ATOM 3043 C CA . ASP A 1 381 ? -2.310 9.025 6.034 1.00 87.38 381 ASP A CA 1
ATOM 3044 C C . ASP A 1 381 ? -3.818 8.882 6.287 1.00 87.38 381 ASP A C 1
ATOM 3046 O O . ASP A 1 381 ? -4.675 9.255 5.481 1.00 87.38 381 ASP A O 1
ATOM 3050 N N . PHE A 1 382 ? -4.157 8.210 7.388 1.00 90.88 382 PHE A N 1
ATOM 3051 C CA . PHE A 1 382 ? -5.550 7.930 7.735 1.00 90.88 382 PHE A CA 1
ATOM 3052 C C . PHE A 1 382 ? -6.354 9.200 8.077 1.00 90.88 382 PHE A C 1
ATOM 3054 O O . PHE A 1 382 ? -7.557 9.258 7.816 1.00 90.88 382 PHE A O 1
ATOM 3061 N N . ALA A 1 383 ? -5.707 10.238 8.616 1.00 92.25 383 ALA A N 1
ATOM 3062 C CA . ALA A 1 383 ? -6.372 11.497 8.946 1.00 92.25 383 ALA A CA 1
ATOM 3063 C C . ALA A 1 383 ? -6.842 12.233 7.685 1.00 92.25 383 ALA A C 1
ATOM 3065 O O . ALA A 1 383 ? -8.028 12.558 7.572 1.00 92.25 383 ALA A O 1
ATOM 3066 N N . ALA A 1 384 ? -5.966 12.406 6.687 1.00 88.69 384 ALA A N 1
ATOM 3067 C CA . ALA A 1 384 ? -6.362 13.015 5.421 1.00 88.69 384 ALA A CA 1
ATOM 3068 C C . ALA A 1 384 ? -7.421 12.180 4.689 1.00 88.69 384 ALA A C 1
ATOM 3070 O O . ALA A 1 384 ? -8.335 12.746 4.081 1.00 88.69 384 ALA A O 1
ATOM 3071 N N . LEU A 1 385 ? -7.336 10.847 4.786 1.00 92.94 385 LEU A N 1
ATOM 3072 C CA . LEU A 1 385 ? -8.345 9.935 4.254 1.00 92.94 385 LEU A CA 1
ATOM 3073 C C . LEU A 1 385 ? -9.730 10.222 4.852 1.00 92.94 385 LEU A C 1
ATOM 3075 O O . LEU A 1 385 ? -10.668 10.484 4.097 1.00 92.94 385 LEU A O 1
ATOM 3079 N N . LEU A 1 386 ? -9.861 10.259 6.185 1.00 94.62 386 LEU A N 1
ATOM 3080 C CA . LEU A 1 386 ? -11.133 10.573 6.849 1.00 94.62 386 LEU A CA 1
ATOM 3081 C C . LEU A 1 386 ? -11.636 11.979 6.501 1.00 94.62 386 LEU A C 1
ATOM 3083 O O . LEU A 1 386 ? -12.811 12.141 6.164 1.00 94.62 386 LEU A O 1
ATOM 3087 N N . CYS A 1 387 ? -10.763 12.987 6.493 1.00 93.38 387 CYS A N 1
ATOM 3088 C CA . CYS A 1 387 ? -11.121 14.359 6.123 1.00 93.38 387 CYS A CA 1
ATOM 3089 C C . CYS A 1 387 ? -11.685 14.473 4.693 1.00 93.38 387 CYS A C 1
ATOM 3091 O O . CYS A 1 387 ? -12.480 15.374 4.402 1.00 93.38 387 CYS A O 1
ATOM 3093 N N . ARG A 1 388 ? -11.327 13.545 3.797 1.00 92.31 388 ARG A N 1
ATOM 3094 C CA . ARG A 1 388 ? -11.780 13.524 2.398 1.00 92.31 388 ARG A CA 1
ATOM 3095 C C . ARG A 1 388 ? -13.025 12.690 2.134 1.00 92.31 388 ARG A C 1
ATOM 3097 O O . ARG A 1 388 ? -13.609 12.852 1.067 1.00 92.31 388 ARG A O 1
ATOM 3104 N N . THR A 1 389 ? -13.469 11.884 3.092 1.00 94.38 389 THR A N 1
ATOM 3105 C CA . THR A 1 389 ? -14.745 11.167 2.978 1.00 94.38 389 THR A CA 1
ATOM 3106 C C . THR A 1 389 ? -15.938 12.127 2.924 1.00 94.38 389 THR A C 1
ATOM 3108 O O . THR A 1 389 ? -15.945 13.198 3.549 1.00 94.38 389 THR A O 1
ATOM 3111 N N . LYS A 1 390 ? -16.974 11.740 2.180 1.00 93.69 390 LYS A N 1
ATOM 3112 C CA . LYS A 1 390 ? -18.316 12.317 2.280 1.00 93.69 390 LYS A CA 1
ATOM 3113 C C . LYS A 1 390 ? -18.988 11.909 3.595 1.00 93.69 390 LYS A C 1
ATOM 3115 O O . LYS A 1 390 ? -18.622 10.878 4.165 1.00 93.69 390 LYS A O 1
ATOM 3120 N N . PRO A 1 391 ? -19.987 12.677 4.070 1.00 92.94 391 PRO A N 1
ATOM 3121 C CA . PRO A 1 391 ? -20.750 12.350 5.275 1.00 92.94 391 PRO A CA 1
ATOM 3122 C C . PRO A 1 391 ? -21.288 10.913 5.315 1.00 92.94 391 PRO A C 1
ATOM 3124 O O . PRO A 1 391 ? -21.184 10.246 6.341 1.00 92.94 391 PRO A O 1
ATOM 3127 N N . GLU A 1 392 ? -21.818 10.399 4.204 1.00 90.44 392 GLU A N 1
ATOM 3128 C CA . GLU A 1 392 ? -22.396 9.052 4.124 1.00 90.44 392 GLU A CA 1
ATOM 3129 C C . GLU A 1 392 ? -21.323 7.972 4.300 1.00 90.44 392 GLU A C 1
ATOM 3131 O O . GLU A 1 392 ? -21.497 7.032 5.081 1.00 90.44 392 GLU A O 1
ATOM 3136 N N . THR A 1 393 ? -20.180 8.142 3.629 1.00 94.69 393 THR A N 1
ATOM 3137 C CA . THR A 1 393 ? -19.012 7.267 3.771 1.00 94.69 393 THR A CA 1
ATOM 3138 C C . THR A 1 393 ? -18.462 7.320 5.190 1.00 94.69 393 THR A C 1
ATOM 3140 O O . THR A 1 393 ? -18.207 6.281 5.792 1.00 94.69 393 THR A O 1
ATOM 3143 N N . PHE A 1 394 ? -18.333 8.514 5.766 1.00 95.19 394 PHE A N 1
ATOM 3144 C CA . PHE A 1 394 ? -17.856 8.675 7.133 1.00 95.19 394 PHE A CA 1
ATOM 3145 C C . PHE A 1 394 ? -18.768 7.967 8.146 1.00 95.19 394 PHE A C 1
ATOM 3147 O O . PHE A 1 394 ? -18.285 7.216 8.993 1.00 95.19 394 PHE A O 1
ATOM 3154 N N . ASN A 1 395 ? -20.089 8.132 8.022 1.00 90.50 395 ASN A N 1
ATOM 3155 C CA . ASN A 1 395 ? -21.063 7.451 8.878 1.00 90.50 395 ASN A CA 1
ATOM 3156 C C . ASN A 1 395 ? -20.981 5.924 8.736 1.00 90.50 395 ASN A C 1
ATOM 3158 O O . ASN A 1 395 ? -21.079 5.207 9.736 1.00 90.50 395 ASN A O 1
ATOM 3162 N N . TYR A 1 396 ? -20.750 5.417 7.520 1.00 92.69 396 TYR A N 1
ATOM 3163 C CA . TYR A 1 396 ? -20.505 3.994 7.285 1.00 92.69 396 TYR A CA 1
ATOM 3164 C C . TYR A 1 396 ? -19.251 3.497 8.016 1.00 92.69 396 TYR A C 1
ATOM 3166 O O . TYR A 1 396 ? -19.307 2.474 8.703 1.00 92.69 396 TYR A O 1
ATOM 3174 N N . ILE A 1 397 ? -18.138 4.230 7.913 1.00 94.88 397 ILE A N 1
ATOM 3175 C CA . ILE A 1 397 ? -16.874 3.894 8.583 1.00 94.88 397 ILE A CA 1
ATOM 3176 C C . ILE A 1 397 ? -17.072 3.901 10.099 1.00 94.88 397 ILE A C 1
ATOM 3178 O O . ILE A 1 397 ? -16.734 2.920 10.755 1.00 94.88 397 ILE A O 1
ATOM 3182 N N . LEU A 1 398 ? -17.675 4.955 10.653 1.00 92.25 398 LEU A N 1
ATOM 3183 C CA . LEU A 1 398 ? -17.922 5.069 12.090 1.00 92.25 398 LEU A CA 1
ATOM 3184 C C . LEU A 1 398 ? -18.802 3.926 12.616 1.00 92.25 398 LEU A C 1
ATOM 3186 O O . LEU A 1 398 ? -18.562 3.407 13.704 1.00 92.25 398 LEU A O 1
ATOM 3190 N N . SER A 1 399 ? -19.784 3.499 11.820 1.00 87.31 399 SER A N 1
ATOM 3191 C CA . SER A 1 399 ? -20.690 2.404 12.172 1.00 87.31 399 SER A CA 1
ATOM 3192 C C . SER A 1 399 ? -20.014 1.035 12.167 1.00 87.31 399 SER A C 1
ATOM 3194 O O . SER A 1 399 ? -20.285 0.201 13.025 1.00 87.31 399 SER A O 1
ATOM 3196 N N . ASN A 1 400 ? -19.115 0.799 11.211 1.00 90.94 400 ASN A N 1
ATOM 3197 C CA . ASN A 1 400 ? -18.471 -0.501 11.026 1.00 90.94 400 ASN A CA 1
ATOM 3198 C C . ASN A 1 400 ? -17.097 -0.605 11.708 1.00 90.94 400 ASN A C 1
ATOM 3200 O O . ASN A 1 400 ? -16.555 -1.703 11.837 1.00 90.94 400 ASN A 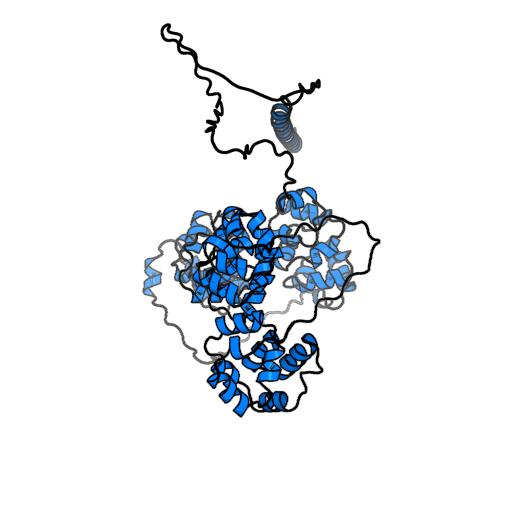O 1
ATOM 3204 N N . ALA A 1 401 ? -16.525 0.512 12.158 1.00 92.62 401 ALA A N 1
ATOM 3205 C CA . ALA A 1 401 ? -15.226 0.588 12.815 1.00 92.62 401 ALA A CA 1
ATOM 3206 C C . ALA A 1 401 ? -15.228 1.646 13.940 1.00 92.62 401 ALA A C 1
ATOM 3208 O O . ALA A 1 401 ? -14.513 2.641 13.856 1.00 92.62 401 ALA A O 1
ATOM 3209 N N . PRO A 1 402 ? -15.980 1.448 15.038 1.00 87.38 402 PRO A N 1
ATOM 3210 C CA . PRO A 1 402 ? -16.116 2.451 16.106 1.00 87.38 402 PRO A CA 1
ATOM 3211 C C . PRO A 1 402 ? -14.784 2.827 16.783 1.00 87.38 402 PRO A C 1
ATOM 3213 O O . PRO A 1 402 ? -14.640 3.928 17.322 1.00 87.38 402 PRO A O 1
ATOM 3216 N N . PHE A 1 403 ? -13.781 1.946 16.698 1.00 91.12 403 PHE A N 1
ATOM 3217 C CA . PHE A 1 403 ? -12.424 2.194 17.188 1.00 91.12 403 PHE A CA 1
ATOM 3218 C C . PHE A 1 403 ? -11.711 3.353 16.464 1.00 91.12 403 PHE A C 1
ATOM 3220 O O . PHE A 1 403 ? -10.722 3.860 16.986 1.00 91.12 403 PHE A O 1
ATOM 3227 N N . ILE A 1 404 ? -12.219 3.850 15.322 1.00 94.12 404 ILE A N 1
ATOM 3228 C CA . ILE A 1 404 ? -11.690 5.078 14.693 1.00 94.12 404 ILE A CA 1
ATOM 3229 C C . ILE A 1 404 ? -11.748 6.286 15.633 1.00 94.12 404 ILE A C 1
ATOM 3231 O O . ILE A 1 404 ? -10.974 7.224 15.463 1.00 94.12 404 ILE A O 1
ATOM 3235 N N . THR A 1 405 ? -12.622 6.260 16.646 1.00 94.38 405 THR A N 1
ATOM 3236 C CA . THR A 1 405 ? -12.695 7.294 17.687 1.00 94.38 405 THR A CA 1
ATOM 3237 C C . THR A 1 405 ? -11.337 7.508 18.357 1.00 94.38 405 THR A C 1
ATOM 3239 O O . THR A 1 405 ? -10.945 8.647 18.594 1.00 94.38 405 THR A O 1
ATOM 3242 N N . GLU A 1 406 ? -10.586 6.433 18.612 1.00 93.38 406 GLU A N 1
ATOM 3243 C CA . GLU A 1 406 ? -9.251 6.505 19.220 1.00 93.38 406 GLU A CA 1
ATOM 3244 C C . GLU A 1 406 ? -8.257 7.252 18.325 1.00 93.38 406 GLU A C 1
ATOM 3246 O O . GLU A 1 406 ? -7.421 8.009 18.818 1.00 93.38 406 GLU A O 1
ATOM 3251 N N . TYR A 1 407 ? -8.388 7.096 17.006 1.00 94.38 407 TYR A N 1
ATOM 3252 C CA . TYR A 1 407 ? -7.585 7.822 16.027 1.00 94.38 407 TYR A CA 1
ATOM 3253 C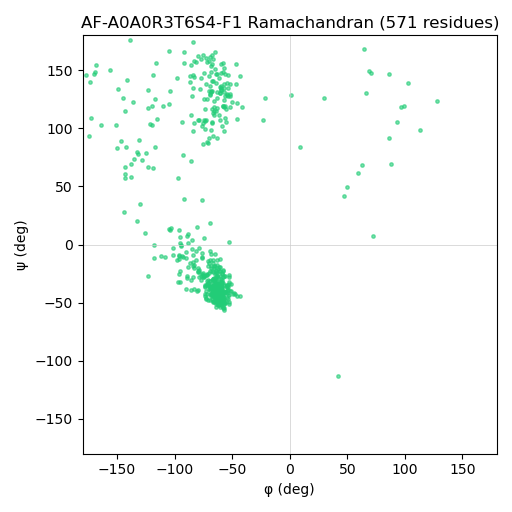 C . TYR A 1 407 ? -7.985 9.298 15.983 1.00 94.38 407 TYR A C 1
ATOM 3255 O O . TYR A 1 407 ? -7.115 10.157 16.082 1.00 94.38 407 TYR A O 1
ATOM 3263 N N . ILE A 1 408 ? -9.290 9.598 15.917 1.00 96.00 408 ILE A N 1
ATOM 3264 C CA . ILE A 1 408 ? -9.819 10.975 15.868 1.00 96.00 408 ILE A CA 1
ATOM 3265 C C . ILE A 1 408 ? -9.337 11.795 17.071 1.00 96.00 408 ILE A C 1
ATOM 3267 O O . ILE A 1 408 ? -8.940 12.948 16.920 1.00 96.00 408 ILE A O 1
ATOM 3271 N N . VAL A 1 409 ? -9.312 11.204 18.266 1.00 96.50 409 VAL A N 1
ATOM 3272 C CA . VAL A 1 409 ? -8.845 11.868 19.497 1.00 96.50 409 VAL A CA 1
ATOM 3273 C C . VAL A 1 409 ? -7.399 12.360 19.399 1.00 96.50 409 VAL A C 1
ATOM 3275 O O . VAL A 1 409 ? -7.062 13.366 20.022 1.00 96.50 409 VAL A O 1
ATOM 3278 N N . ASN A 1 410 ? -6.562 11.673 18.623 1.00 94.75 410 ASN A N 1
ATOM 3279 C CA . ASN A 1 410 ? -5.146 11.999 18.454 1.00 94.75 410 ASN A CA 1
ATOM 3280 C C . ASN A 1 410 ? -4.867 12.888 17.228 1.00 94.75 410 ASN A C 1
ATOM 3282 O O . ASN A 1 410 ? -3.712 13.234 16.989 1.00 94.75 410 ASN A O 1
ATOM 3286 N N . MET A 1 411 ? -5.894 13.257 16.457 1.00 95.62 411 MET A N 1
ATOM 3287 C CA . MET A 1 411 ? -5.766 14.171 15.319 1.00 95.62 411 MET A CA 1
ATOM 3288 C C . MET A 1 411 ? -5.614 15.631 15.763 1.00 95.62 411 MET A C 1
ATOM 3290 O O . MET A 1 411 ? -5.925 16.002 16.898 1.00 95.62 411 MET A O 1
ATOM 3294 N N . THR A 1 412 ? -5.153 16.480 14.845 1.00 96.31 412 THR A N 1
ATOM 3295 C CA . THR A 1 412 ? -5.062 17.928 15.062 1.00 96.31 412 THR A CA 1
ATOM 3296 C C . THR A 1 412 ? -6.451 18.560 15.200 1.00 96.31 412 THR A C 1
ATOM 3298 O O . THR A 1 412 ? -7.452 18.016 14.730 1.00 96.31 412 THR A O 1
ATOM 3301 N N . ALA A 1 413 ? -6.527 19.753 15.799 1.00 95.88 413 ALA A N 1
ATOM 3302 C CA . ALA A 1 413 ? -7.792 20.481 15.932 1.00 95.88 413 ALA A CA 1
ATOM 3303 C C . ALA A 1 413 ? -8.476 20.716 14.569 1.00 95.88 413 ALA A C 1
ATOM 3305 O O . ALA A 1 413 ? -9.683 20.527 14.440 1.00 95.88 413 ALA A O 1
ATOM 3306 N N . GLY A 1 414 ? -7.709 21.053 13.525 1.00 94.69 414 GLY A N 1
ATOM 3307 C CA . GLY A 1 414 ? -8.252 21.271 12.180 1.00 94.69 414 GLY A CA 1
ATOM 3308 C C . GLY A 1 414 ? -8.883 20.014 11.571 1.00 94.69 414 GLY A C 1
ATOM 3309 O O . GLY A 1 414 ? -9.972 20.082 11.002 1.00 94.69 414 GLY A O 1
ATOM 3310 N N . GLU A 1 415 ? -8.237 18.859 11.730 1.00 96.19 415 GLU A N 1
ATOM 3311 C CA . GLU A 1 415 ? -8.765 17.567 11.270 1.00 96.19 415 GLU A CA 1
ATOM 3312 C C . GLU A 1 415 ? -10.003 17.150 12.070 1.00 96.19 415 GLU A C 1
ATOM 3314 O O . GLU A 1 415 ? -11.012 16.755 11.486 1.00 96.19 415 GLU A O 1
ATOM 3319 N N . GLN A 1 416 ? -9.969 17.307 13.398 1.00 97.06 416 GLN A N 1
ATOM 3320 C CA . GLN A 1 416 ? -11.120 17.030 14.259 1.00 97.06 416 GLN A CA 1
ATOM 3321 C C . GLN A 1 416 ? -12.326 17.895 13.864 1.00 97.06 416 GLN A C 1
ATOM 3323 O O . GLN A 1 416 ? -13.432 17.367 13.744 1.00 97.06 416 GLN A O 1
ATOM 3328 N N . ALA A 1 417 ? -12.123 19.191 13.595 1.00 95.62 417 ALA A N 1
ATOM 3329 C CA . ALA A 1 417 ? -13.185 20.095 13.152 1.00 95.62 417 ALA A CA 1
ATOM 3330 C C . ALA A 1 417 ? -13.787 19.652 11.811 1.00 95.62 417 ALA A C 1
ATOM 3332 O O . ALA A 1 417 ? -15.011 19.577 11.679 1.00 95.62 417 ALA A O 1
ATOM 3333 N N . GLN A 1 418 ? -12.941 19.311 10.831 1.00 93.94 418 GLN A N 1
ATOM 3334 C CA . GLN A 1 418 ? -13.401 18.809 9.534 1.00 93.94 418 GLN A CA 1
ATOM 3335 C C . GLN A 1 418 ? -14.212 17.520 9.679 1.00 93.94 418 GLN A C 1
ATOM 3337 O O . GLN A 1 418 ? -15.267 17.393 9.059 1.00 93.94 418 GLN A O 1
ATOM 3342 N N . ILE A 1 419 ? -13.762 16.583 10.511 1.00 95.38 419 ILE A N 1
ATOM 3343 C CA . ILE A 1 419 ? -14.463 15.320 10.750 1.00 95.38 419 ILE A CA 1
ATOM 3344 C C . ILE A 1 419 ? -15.811 15.554 11.440 1.00 95.38 419 ILE A C 1
ATOM 3346 O O . ILE A 1 419 ? -16.832 15.062 10.962 1.00 95.38 419 ILE A O 1
ATOM 3350 N N . LEU A 1 420 ? -15.845 16.338 12.521 1.00 94.44 420 LEU A N 1
ATOM 3351 C CA . LEU A 1 420 ? -17.083 16.630 13.253 1.00 94.44 420 LEU A CA 1
ATOM 3352 C C . LEU A 1 420 ? -18.104 17.366 12.380 1.00 94.44 420 LEU A C 1
ATOM 3354 O O . LEU A 1 420 ? -19.289 17.060 12.460 1.00 94.44 420 LEU A O 1
ATOM 3358 N N . SER A 1 421 ? -17.658 18.256 11.487 1.00 92.50 421 SER A N 1
ATOM 3359 C CA . SER A 1 421 ? -18.550 18.965 10.556 1.00 92.50 421 SER A CA 1
ATOM 3360 C C . SER A 1 421 ? -19.254 18.058 9.535 1.00 92.50 421 SER A C 1
ATOM 3362 O O . SER A 1 421 ? -20.262 18.457 8.957 1.00 92.50 421 SER A O 1
ATOM 3364 N N . LYS A 1 422 ? -18.749 16.836 9.306 1.00 89.00 422 LYS A N 1
ATOM 3365 C CA . LYS A 1 422 ? -19.388 15.836 8.430 1.00 89.00 422 LYS A CA 1
ATOM 3366 C C . LYS A 1 422 ? -20.474 15.043 9.145 1.00 89.00 422 LYS A C 1
ATOM 3368 O O . LYS A 1 422 ? -21.276 14.381 8.491 1.00 89.00 422 LYS A O 1
ATOM 3373 N N . MET A 1 423 ? -20.484 15.057 10.475 1.00 90.06 423 MET A N 1
ATOM 3374 C CA . MET A 1 423 ? -21.499 14.366 11.255 1.00 90.06 423 MET A CA 1
ATOM 3375 C C . MET A 1 423 ? -22.777 15.202 11.250 1.00 90.06 423 MET A C 1
ATOM 3377 O O . MET A 1 423 ? -22.740 16.396 11.523 1.00 90.06 423 MET A O 1
ATOM 3381 N N . GLY A 1 424 ? -23.928 14.569 11.012 1.00 84.88 424 GLY A N 1
ATOM 3382 C CA . GLY A 1 424 ? -25.215 15.260 11.151 1.00 84.88 424 GLY A CA 1
ATOM 3383 C C . GLY A 1 424 ? -25.497 15.701 12.594 1.00 84.88 424 GLY A C 1
ATOM 3384 O O . GLY A 1 424 ? -26.153 16.713 12.814 1.00 84.88 424 GLY A O 1
ATOM 3385 N N . TYR A 1 425 ? -24.967 14.963 13.580 1.00 87.62 425 TYR A N 1
ATOM 3386 C CA . TYR A 1 425 ? -25.202 15.194 15.010 1.00 87.62 425 TYR A CA 1
ATOM 3387 C C . TYR A 1 425 ? -23.909 15.048 15.837 1.00 87.62 425 TYR A C 1
ATOM 3389 O O . TYR A 1 425 ? -23.771 14.100 16.618 1.00 87.62 425 TYR A O 1
ATOM 3397 N N . PRO A 1 426 ? -22.941 15.973 15.701 1.00 89.75 426 PRO A N 1
ATOM 3398 C CA . PRO A 1 426 ? -21.642 15.869 16.369 1.00 89.75 426 PRO A CA 1
ATOM 3399 C C . PRO A 1 426 ? -21.759 15.869 17.900 1.00 89.75 426 PRO A C 1
ATOM 3401 O O . PRO A 1 426 ? -21.037 15.128 18.563 1.00 89.75 426 PRO A O 1
ATOM 3404 N N . CYS A 1 427 ? -22.711 16.610 18.484 1.00 88.88 427 CYS A N 1
ATOM 3405 C CA . CYS A 1 427 ? -22.933 16.561 19.932 1.00 88.88 427 CYS A CA 1
ATOM 3406 C C . CYS A 1 427 ? -23.415 15.185 20.409 1.00 88.88 427 CYS A C 1
ATOM 3408 O O . CYS A 1 427 ? -22.939 14.700 21.431 1.00 88.88 427 CYS A O 1
ATOM 3410 N N . VAL A 1 428 ? -24.313 14.530 19.663 1.00 87.06 428 VAL A N 1
ATOM 3411 C CA . VAL A 1 428 ? -24.786 13.177 20.002 1.00 87.06 428 VAL A CA 1
ATOM 3412 C C . VAL A 1 428 ? -23.621 12.194 19.950 1.00 87.06 428 VAL A C 1
ATOM 3414 O O . VAL A 1 428 ? -23.480 11.357 20.837 1.00 87.06 428 VAL A O 1
ATOM 3417 N N . TYR A 1 429 ? -22.739 12.317 18.959 1.00 91.38 429 TYR A N 1
ATOM 3418 C CA . TYR A 1 429 ? -21.513 11.525 18.908 1.00 91.38 429 TYR A CA 1
ATOM 3419 C C . TYR A 1 429 ? -20.625 11.764 20.142 1.00 91.38 429 TYR A C 1
ATOM 3421 O O . TYR A 1 429 ? -20.288 10.810 20.844 1.00 91.38 429 TYR A O 1
ATOM 3429 N N . LEU A 1 430 ? -20.317 13.024 20.472 1.00 92.75 430 LEU A N 1
ATOM 3430 C CA . LEU A 1 430 ? -19.470 13.374 21.620 1.00 92.75 430 LEU A CA 1
ATOM 3431 C C . LEU A 1 430 ? -20.047 12.905 22.966 1.00 92.75 430 LEU A C 1
ATOM 3433 O O . LEU A 1 430 ? -19.290 12.544 23.863 1.00 92.75 430 LEU A O 1
ATOM 3437 N N . GLN A 1 431 ? -21.373 12.860 23.102 1.00 89.88 431 GLN A N 1
ATOM 3438 C CA . GLN A 1 431 ? -22.056 12.336 24.291 1.00 89.88 431 GLN A CA 1
ATOM 3439 C C . GLN A 1 431 ? -21.973 10.809 24.418 1.00 89.88 431 GLN A C 1
ATOM 3441 O O . GLN A 1 431 ? -22.083 10.276 25.523 1.00 89.88 431 GLN A O 1
ATOM 3446 N N . ASN A 1 432 ? -21.798 10.100 23.300 1.00 85.62 432 ASN A N 1
ATOM 3447 C CA . ASN A 1 432 ? -21.821 8.639 23.257 1.00 85.62 432 ASN A CA 1
ATOM 3448 C C . ASN A 1 432 ? -20.428 7.990 23.279 1.00 85.62 432 ASN A C 1
ATOM 3450 O O . ASN A 1 432 ? -20.330 6.786 23.525 1.00 85.62 432 ASN A O 1
ATOM 3454 N N . ILE A 1 433 ? -19.353 8.753 23.068 1.00 92.12 433 ILE A N 1
ATOM 3455 C CA . ILE A 1 433 ? -17.977 8.247 23.182 1.00 92.12 433 ILE A CA 1
ATOM 3456 C C . ILE A 1 433 ? -17.463 8.274 24.632 1.00 92.12 433 ILE A C 1
ATOM 3458 O O . ILE A 1 433 ? -18.117 8.759 25.556 1.00 92.12 433 ILE A O 1
ATOM 3462 N N . ASN A 1 434 ? -16.266 7.723 24.855 1.00 94.25 434 ASN A N 1
ATOM 3463 C CA . ASN A 1 434 ? -15.602 7.775 26.157 1.00 94.25 434 ASN A CA 1
ATOM 3464 C C . ASN A 1 434 ? -15.427 9.236 26.626 1.00 94.25 434 ASN A C 1
ATOM 3466 O O . ASN A 1 434 ? -14.981 10.086 25.857 1.00 94.25 434 ASN A O 1
ATOM 3470 N N . LEU A 1 435 ? -15.735 9.521 27.897 1.00 92.38 435 LEU A N 1
ATOM 3471 C CA . LEU A 1 435 ? -15.698 10.881 28.448 1.00 92.38 435 LEU A CA 1
ATOM 3472 C C . LEU A 1 435 ? -14.311 11.537 28.331 1.00 92.38 435 LEU A C 1
ATOM 3474 O O . LEU A 1 435 ? -14.223 12.733 28.063 1.00 92.38 435 LEU A O 1
ATOM 3478 N N . GLU A 1 436 ? -13.228 10.770 28.489 1.00 94.56 436 GLU A N 1
ATOM 3479 C CA . GLU A 1 436 ? -11.860 11.276 28.321 1.00 94.56 436 GLU A CA 1
ATOM 3480 C C . GLU A 1 436 ? -11.562 11.632 26.862 1.00 94.56 436 GLU A C 1
ATOM 3482 O O . GLU A 1 436 ? -10.892 12.625 26.580 1.00 94.56 436 GLU A O 1
ATOM 3487 N N . TYR A 1 437 ? -12.090 10.851 25.919 1.00 96.38 437 TYR A N 1
ATOM 3488 C CA . TYR A 1 437 ? -11.962 11.124 24.487 1.00 96.38 437 TYR A CA 1
ATOM 3489 C C . TYR A 1 437 ? -12.737 12.378 24.100 1.00 96.38 437 TYR A C 1
ATOM 3491 O O . TYR A 1 437 ? -12.177 13.269 23.463 1.00 96.38 437 TYR A O 1
ATOM 3499 N N . ALA A 1 438 ? -13.981 12.496 24.567 1.00 96.00 438 ALA A N 1
ATOM 3500 C CA . ALA A 1 438 ? -14.785 13.691 24.363 1.00 96.00 438 ALA A CA 1
ATOM 3501 C C . ALA A 1 438 ? -14.108 14.934 24.958 1.00 96.00 438 ALA A C 1
ATOM 3503 O O . ALA A 1 438 ? -14.019 15.961 24.291 1.00 96.00 438 ALA A O 1
ATOM 3504 N N . ARG A 1 439 ? -13.544 14.833 26.172 1.00 94.69 439 ARG A N 1
ATOM 3505 C CA . ARG A 1 439 ? -12.809 15.932 26.814 1.00 94.69 439 ARG A CA 1
ATOM 3506 C C . ARG A 1 439 ? -11.596 16.373 25.997 1.00 94.69 439 ARG A C 1
ATOM 3508 O O . ARG A 1 439 ? -11.381 17.571 25.846 1.00 94.69 439 ARG A O 1
ATOM 3515 N N . LYS A 1 440 ? -10.811 15.430 25.466 1.00 96.06 440 LYS A N 1
ATOM 3516 C CA . LYS A 1 440 ? -9.661 15.746 24.602 1.00 96.06 440 LYS A CA 1
ATOM 3517 C C . LYS A 1 440 ? -10.090 16.473 23.328 1.00 96.06 440 LYS A C 1
ATOM 3519 O O . LYS A 1 440 ? -9.495 17.492 22.997 1.00 96.06 440 LYS A O 1
ATOM 3524 N N . ILE A 1 441 ? -11.140 15.990 22.665 1.00 96.06 441 ILE A N 1
ATOM 3525 C CA . ILE A 1 441 ? -11.666 16.613 21.444 1.00 96.06 441 ILE A CA 1
ATOM 3526 C C . ILE A 1 441 ? -12.193 18.025 21.739 1.00 96.06 441 ILE A C 1
ATOM 3528 O O . ILE A 1 441 ? -11.839 18.971 21.048 1.00 96.06 441 ILE A O 1
ATOM 3532 N N . ILE A 1 442 ? -12.971 18.198 22.809 1.00 96.44 442 ILE A N 1
ATOM 3533 C CA . ILE A 1 442 ? -13.524 19.503 23.209 1.00 96.44 442 ILE A CA 1
ATOM 3534 C C . ILE A 1 442 ? -12.429 20.491 23.611 1.00 96.44 442 ILE A C 1
ATOM 3536 O O . ILE A 1 442 ? -12.532 21.677 23.318 1.00 96.44 442 ILE A O 1
ATOM 3540 N N . LYS A 1 443 ? -11.355 20.023 24.256 1.00 95.69 443 LYS A N 1
ATOM 3541 C CA . LYS A 1 443 ? -10.205 20.876 24.580 1.00 95.69 443 LYS A CA 1
ATOM 3542 C C . LYS A 1 443 ? -9.579 21.478 23.317 1.00 95.69 443 LYS A C 1
ATOM 3544 O O . LYS A 1 443 ? -9.148 22.626 23.351 1.00 95.69 443 LYS A O 1
ATOM 3549 N N . ASN A 1 444 ? -9.538 20.712 22.229 1.00 96.19 444 ASN A N 1
ATOM 3550 C CA . ASN A 1 444 ? -9.055 21.180 20.932 1.00 96.19 444 ASN A CA 1
ATOM 3551 C C . ASN A 1 444 ? -10.106 22.002 20.170 1.00 96.19 444 ASN A C 1
ATOM 3553 O O . ASN A 1 444 ? -9.736 22.803 19.316 1.00 96.19 444 ASN A O 1
ATOM 3557 N N . LEU A 1 445 ? -11.394 21.802 20.469 1.00 96.75 445 LEU A N 1
ATOM 3558 C CA . LEU A 1 445 ? -12.530 22.421 19.787 1.00 96.75 445 LEU A CA 1
ATOM 3559 C C . LEU A 1 445 ? -13.546 23.007 20.787 1.00 96.75 445 LEU A C 1
ATOM 3561 O O . LEU A 1 445 ? -14.602 22.405 21.019 1.00 96.75 445 LEU A O 1
ATOM 3565 N N . PRO A 1 446 ? -13.256 24.191 21.364 1.00 92.38 446 PRO A N 1
ATOM 3566 C CA . PRO A 1 446 ? -14.092 24.816 22.392 1.00 92.38 446 PRO A CA 1
ATOM 3567 C C . PRO A 1 446 ? -15.548 25.054 21.970 1.00 92.38 446 PRO A C 1
ATOM 3569 O O . PRO A 1 446 ? -16.436 25.010 22.819 1.00 92.38 446 PRO A O 1
ATOM 3572 N N . ASP A 1 447 ? -15.814 25.220 20.672 1.00 93.44 447 ASP A N 1
ATOM 3573 C CA . ASP A 1 447 ? -17.168 25.393 20.121 1.00 93.44 447 ASP A CA 1
ATOM 3574 C C . ASP A 1 447 ? -18.099 24.208 20.437 1.00 93.44 447 ASP A C 1
ATOM 3576 O O . ASP A 1 447 ? -19.317 24.364 20.508 1.00 93.44 447 ASP A O 1
ATOM 3580 N N . TYR A 1 448 ? -17.535 23.022 20.688 1.00 93.50 448 TYR A N 1
ATOM 3581 C CA . TYR A 1 448 ? -18.284 21.819 21.058 1.00 93.50 448 TYR A CA 1
ATOM 3582 C C . TYR A 1 448 ? -18.354 21.592 22.576 1.00 93.50 448 TYR A C 1
ATOM 3584 O O . TYR A 1 448 ? -18.879 20.567 23.014 1.00 93.50 448 TYR A O 1
ATOM 3592 N N . ALA A 1 449 ? -17.870 22.523 23.409 1.00 91.19 449 ALA A N 1
ATOM 3593 C CA . ALA A 1 449 ? -17.887 22.370 24.867 1.00 91.19 449 ALA A CA 1
ATOM 3594 C C . ALA A 1 449 ? -19.300 22.197 25.439 1.00 91.19 449 ALA A C 1
ATOM 3596 O O . ALA A 1 449 ? -19.493 21.417 26.370 1.00 91.19 449 ALA A O 1
ATOM 3597 N N . GLY A 1 450 ? -20.301 22.840 24.829 1.00 90.88 450 GLY A N 1
ATOM 3598 C CA . GLY A 1 450 ? -21.707 22.683 25.210 1.00 90.88 450 GLY A CA 1
ATOM 3599 C C . GLY A 1 450 ? -22.289 21.290 24.932 1.00 90.88 450 GLY A C 1
ATOM 3600 O O . GLY A 1 450 ? -23.331 20.950 25.486 1.00 90.88 450 GLY A O 1
ATOM 3601 N N . CYS A 1 451 ? -21.631 20.461 24.112 1.00 89.12 451 CYS A N 1
ATOM 3602 C CA . CYS A 1 451 ? -22.139 19.137 23.761 1.00 89.12 451 CYS A CA 1
ATOM 3603 C C . CYS A 1 451 ? -22.046 18.128 24.914 1.00 89.12 451 CYS A C 1
ATOM 3605 O O . CYS A 1 451 ? -22.817 17.171 24.934 1.00 89.12 451 CYS A O 1
ATOM 3607 N N . VAL A 1 452 ? -21.110 18.293 25.855 1.00 87.81 452 VAL A N 1
ATOM 3608 C CA . VAL A 1 452 ? -20.856 17.306 26.915 1.00 87.81 452 VAL A CA 1
ATOM 3609 C C . VAL A 1 452 ? -21.091 17.939 28.274 1.00 87.81 452 VAL A C 1
ATOM 3611 O O . VAL A 1 452 ? -20.414 18.882 28.668 1.00 87.81 452 VAL A O 1
ATOM 3614 N N . HIS A 1 453 ? -22.046 17.391 29.018 1.00 83.38 453 HIS A N 1
ATOM 3615 C CA . HIS A 1 453 ? -22.224 17.732 30.422 1.00 83.38 453 HIS A CA 1
ATOM 3616 C C . HIS A 1 453 ? -21.262 16.895 31.251 1.00 83.38 453 HIS A C 1
ATOM 3618 O O . HIS A 1 453 ? -21.452 15.693 31.446 1.00 83.38 453 HIS A O 1
ATOM 3624 N N . PHE A 1 454 ? -20.199 17.538 31.720 1.00 73.56 454 PHE A N 1
ATOM 3625 C CA . PHE A 1 454 ? -19.358 16.950 32.745 1.00 73.56 454 PHE A CA 1
ATOM 3626 C C . PHE A 1 454 ? -20.151 16.987 34.053 1.00 73.56 454 PHE A C 1
ATOM 3628 O O . PHE A 1 454 ? -20.616 18.066 34.421 1.00 73.56 454 PHE A O 1
ATOM 3635 N N . PRO A 1 455 ? -20.344 15.853 34.755 1.00 65.44 455 PRO A N 1
ATOM 3636 C CA . PRO A 1 455 ? -20.857 15.916 36.113 1.00 65.44 455 PRO A CA 1
ATOM 3637 C C . PRO A 1 455 ? -19.905 16.819 36.893 1.00 65.44 455 PRO A C 1
ATOM 3639 O O . PRO A 1 455 ? -18.701 16.552 36.925 1.00 65.44 455 PRO A O 1
ATOM 3642 N N . GLU A 1 456 ? -20.429 17.925 37.422 1.00 53.81 456 GLU A N 1
ATOM 3643 C CA . GLU A 1 456 ? -19.636 18.879 38.183 1.00 53.81 456 GLU A CA 1
ATOM 3644 C C . GLU A 1 456 ? -18.884 18.109 39.259 1.00 53.81 456 GLU A C 1
ATOM 3646 O O . GLU A 1 456 ? -19.470 17.420 40.099 1.00 53.81 456 GLU A O 1
ATOM 3651 N N . THR A 1 457 ? -17.557 18.171 39.186 1.00 47.00 457 THR A N 1
ATOM 3652 C CA . THR A 1 457 ? -16.697 17.669 40.244 1.00 47.00 457 THR A CA 1
ATOM 3653 C C . THR A 1 457 ? -17.089 18.439 41.494 1.00 47.00 457 THR A C 1
ATOM 3655 O O . THR A 1 457 ? -16.728 19.605 41.638 1.00 47.00 457 THR A O 1
ATOM 3658 N N . ILE A 1 458 ? -17.865 17.812 42.379 1.00 40.47 458 ILE A N 1
ATOM 3659 C CA . ILE A 1 458 ? -18.121 18.344 43.712 1.00 40.47 458 ILE A CA 1
ATOM 3660 C C . ILE A 1 458 ? -16.740 18.536 44.329 1.00 40.47 458 ILE A C 1
ATOM 3662 O O . ILE A 1 458 ? -16.034 17.563 44.611 1.00 40.47 458 ILE A O 1
ATOM 3666 N N . VAL A 1 459 ? -16.336 19.796 44.470 1.00 41.31 459 VAL A N 1
ATOM 3667 C CA . VAL A 1 459 ? -15.107 20.200 45.144 1.00 41.31 459 VAL A CA 1
ATOM 3668 C C . VAL A 1 459 ? -15.255 19.759 46.596 1.00 41.31 459 VAL A C 1
ATOM 3670 O O . VAL A 1 459 ? -15.846 20.446 47.424 1.00 41.31 459 VAL A O 1
ATOM 3673 N N . ARG A 1 460 ? -14.784 18.548 46.899 1.00 36.25 460 ARG A N 1
ATOM 3674 C CA . ARG A 1 460 ? -14.672 18.055 48.267 1.00 36.25 460 ARG A CA 1
ATOM 3675 C C . ARG A 1 460 ? -13.425 18.686 48.864 1.00 36.25 460 ARG A C 1
ATOM 3677 O O . ARG A 1 460 ? -12.306 18.328 48.506 1.00 36.25 460 ARG A O 1
ATOM 3684 N N . THR A 1 461 ? -13.653 19.642 49.754 1.00 36.34 461 THR A N 1
ATOM 3685 C CA . THR A 1 461 ? -12.657 20.275 50.614 1.00 36.34 461 THR A CA 1
ATOM 3686 C C . THR A 1 461 ? -11.755 19.210 51.238 1.00 36.34 461 THR A C 1
ATOM 3688 O O . THR A 1 461 ? -12.221 18.274 51.887 1.00 36.34 461 THR A O 1
ATOM 3691 N N . THR A 1 462 ? -10.456 19.336 50.989 1.00 34.66 462 THR A N 1
ATOM 3692 C CA . THR A 1 462 ? -9.388 18.444 51.444 1.00 34.66 462 THR A CA 1
ATOM 3693 C C . THR A 1 462 ? -9.353 18.324 52.965 1.00 34.66 462 THR A C 1
ATOM 3695 O O . THR A 1 462 ? -9.073 19.297 53.660 1.00 34.66 462 THR A O 1
ATOM 3698 N N . THR A 1 463 ? -9.545 17.109 53.478 1.00 35.16 463 THR A N 1
ATOM 3699 C CA . THR A 1 463 ? -8.972 16.679 54.760 1.00 35.16 463 THR A CA 1
ATOM 3700 C C . THR A 1 463 ? -7.889 15.652 54.451 1.00 35.16 463 THR A C 1
ATOM 3702 O O . THR A 1 463 ? -8.150 14.632 53.815 1.00 35.16 463 THR A O 1
ATOM 3705 N N . THR A 1 464 ? -6.659 15.963 54.848 1.00 43.41 464 THR A N 1
ATOM 3706 C CA . THR A 1 464 ? -5.462 15.133 54.692 1.00 43.41 464 THR A CA 1
ATOM 3707 C C . THR A 1 464 ? -5.674 13.749 55.306 1.00 43.41 464 THR A C 1
ATOM 3709 O O . THR A 1 464 ? -5.839 13.643 56.517 1.00 43.41 464 THR A O 1
ATOM 3712 N N . TYR A 1 465 ? -5.627 12.691 54.490 1.00 36.31 465 TYR A N 1
ATOM 3713 C CA . TYR A 1 465 ? -5.442 11.315 54.955 1.00 36.31 465 TYR A CA 1
ATOM 3714 C C . TYR A 1 465 ? -4.530 10.531 54.002 1.00 36.31 465 TYR A C 1
ATOM 3716 O O . TYR A 1 465 ? -4.571 10.697 52.785 1.00 36.31 465 TYR A O 1
ATOM 3724 N N . ALA A 1 466 ? -3.691 9.707 54.628 1.00 39.34 466 ALA A N 1
ATOM 3725 C CA . ALA A 1 466 ? -2.627 8.858 54.098 1.00 39.34 466 ALA A CA 1
ATOM 3726 C C . ALA A 1 466 ? -3.009 8.009 52.859 1.00 39.34 466 ALA A C 1
ATOM 3728 O O . ALA A 1 466 ? -4.184 7.682 52.671 1.00 39.34 466 ALA A O 1
ATOM 3729 N N . PRO A 1 467 ? -2.024 7.604 52.026 1.00 39.88 467 PRO A N 1
ATOM 3730 C CA . PRO A 1 467 ? -2.278 6.935 50.756 1.00 39.88 467 PRO A CA 1
ATOM 3731 C C . PRO A 1 467 ? -2.919 5.565 50.992 1.00 39.88 467 PRO A C 1
ATOM 3733 O O . PRO A 1 467 ? -2.301 4.657 51.549 1.00 39.88 467 PRO A O 1
ATOM 3736 N N . LYS A 1 468 ? -4.169 5.417 50.545 1.00 37.06 468 LYS A N 1
ATOM 3737 C CA . LYS A 1 468 ? -4.864 4.131 50.478 1.00 37.06 468 LYS A CA 1
ATOM 3738 C C . LYS A 1 468 ? -4.901 3.640 49.035 1.00 37.06 468 LYS A C 1
ATOM 3740 O O . LYS A 1 468 ? -5.204 4.379 48.103 1.00 37.06 468 LYS A O 1
ATOM 3745 N N . ILE A 1 469 ? -4.540 2.372 48.915 1.00 41.75 469 ILE A N 1
ATOM 3746 C CA . ILE A 1 469 ? -4.422 1.544 47.722 1.00 41.75 469 ILE A CA 1
ATOM 3747 C C . ILE A 1 469 ? -5.646 1.683 46.801 1.00 41.75 469 ILE A C 1
ATOM 3749 O O . ILE A 1 469 ? -6.787 1.710 47.257 1.00 41.75 469 ILE A O 1
ATOM 3753 N N . ARG A 1 470 ? -5.342 1.757 45.498 1.00 38.09 470 ARG A N 1
ATOM 3754 C CA . ARG A 1 470 ? -6.208 1.663 44.311 1.00 38.09 470 ARG A CA 1
ATOM 3755 C C . ARG A 1 470 ? -7.523 0.915 44.584 1.00 38.09 470 ARG A C 1
ATOM 3757 O O . ARG A 1 470 ? -7.520 -0.304 44.714 1.00 38.09 470 ARG A O 1
ATOM 3764 N N . ALA A 1 471 ? -8.627 1.658 44.639 1.00 35.44 471 ALA A N 1
ATOM 3765 C CA . ALA A 1 471 ? -9.967 1.098 44.764 1.00 35.44 471 ALA A CA 1
ATOM 3766 C C . ALA A 1 471 ? -10.365 0.338 43.487 1.00 35.44 471 ALA A C 1
ATOM 3768 O O . ALA A 1 471 ? -10.194 0.835 42.370 1.00 35.44 471 ALA A O 1
ATOM 3769 N N . GLU A 1 472 ? -10.881 -0.871 43.692 1.00 39.81 472 GLU A N 1
ATOM 3770 C CA . GLU A 1 472 ? -11.519 -1.724 42.695 1.00 39.81 472 GLU A CA 1
ATOM 3771 C C . GLU A 1 472 ? -12.694 -1.019 42.008 1.00 39.81 472 GLU A C 1
ATOM 3773 O O . GLU A 1 472 ? -13.407 -0.206 42.601 1.00 39.81 472 GLU A O 1
ATOM 3778 N N . GLN A 1 473 ? -12.882 -1.355 40.731 1.00 36.19 473 GLN A N 1
ATOM 3779 C CA . GLN A 1 473 ? -14.005 -0.916 39.911 1.00 36.19 473 GLN A CA 1
ATOM 3780 C C . GLN A 1 473 ? -15.332 -1.265 40.595 1.00 36.19 473 GLN A C 1
ATOM 3782 O O . GLN A 1 473 ? -15.560 -2.405 40.997 1.00 36.19 473 GLN A O 1
ATOM 3787 N N . THR A 1 474 ? -16.219 -0.279 40.705 1.00 35.72 474 THR A N 1
ATOM 3788 C CA . THR A 1 474 ? -17.566 -0.449 41.249 1.00 35.72 474 THR A CA 1
ATOM 3789 C C . THR A 1 474 ? -18.338 -1.527 40.471 1.00 35.72 474 THR A C 1
ATOM 3791 O O . THR A 1 474 ? -18.282 -1.533 39.237 1.00 35.72 474 THR A O 1
ATOM 3794 N N . PRO A 1 475 ? -19.097 -2.416 41.143 1.00 42.03 475 PRO A N 1
ATOM 3795 C CA . PRO A 1 475 ? -19.901 -3.427 40.467 1.00 42.03 475 PRO A CA 1
ATOM 3796 C C . PRO A 1 475 ? -20.983 -2.757 39.616 1.00 42.03 475 PRO A C 1
ATOM 3798 O O . PRO A 1 475 ? -21.759 -1.937 40.109 1.00 42.03 475 PRO A O 1
ATOM 3801 N N . TRP A 1 476 ? -21.032 -3.106 38.332 1.00 43.47 476 TRP A N 1
ATOM 3802 C CA . TRP A 1 476 ? -22.073 -2.669 37.405 1.00 43.47 476 TRP A CA 1
ATOM 3803 C C . TRP A 1 476 ? -23.466 -2.994 37.960 1.00 43.47 476 TRP A C 1
ATOM 3805 O O . TRP A 1 476 ? -23.738 -4.143 38.311 1.00 43.47 476 TRP A O 1
ATOM 3815 N N . GLN A 1 477 ? -24.364 -2.004 38.016 1.00 48.62 477 GLN A N 1
ATOM 3816 C CA . GLN A 1 477 ? -25.768 -2.281 38.319 1.00 48.62 477 GLN A CA 1
ATOM 3817 C C . GLN A 1 477 ? -26.415 -3.027 37.137 1.00 48.62 477 GLN A C 1
ATOM 3819 O O . GLN A 1 477 ? -26.285 -2.564 35.999 1.00 48.62 477 GLN A O 1
ATOM 3824 N N . PRO A 1 478 ? -27.102 -4.163 37.373 1.00 53.06 478 PRO A N 1
ATOM 3825 C CA . PRO A 1 478 ? -27.786 -4.904 36.321 1.00 53.06 478 PRO A CA 1
ATOM 3826 C C . PRO A 1 478 ? -28.845 -4.037 35.641 1.00 53.06 478 PRO A C 1
ATOM 3828 O O . PRO A 1 478 ? -29.656 -3.378 36.295 1.00 53.06 478 PRO A O 1
ATOM 3831 N N . ILE A 1 479 ? -28.850 -4.049 34.314 1.00 61.25 479 ILE A N 1
ATOM 3832 C CA . ILE A 1 479 ? -29.858 -3.356 33.514 1.00 61.25 479 ILE A CA 1
ATOM 3833 C C . ILE A 1 479 ? -31.196 -4.071 33.655 1.00 61.25 479 ILE A C 1
ATOM 3835 O O . ILE A 1 479 ? -31.253 -5.300 33.630 1.00 61.25 479 ILE A O 1
ATOM 3839 N N . ARG A 1 480 ? -32.284 -3.300 33.654 1.00 73.62 480 ARG A N 1
ATOM 3840 C CA . ARG A 1 480 ? -33.599 -3.816 33.265 1.00 73.62 480 ARG A CA 1
ATOM 3841 C C . ARG A 1 480 ? -33.639 -3.936 31.746 1.00 73.62 480 ARG A C 1
ATOM 3843 O O . ARG A 1 480 ? -33.740 -2.920 31.053 1.00 73.62 480 ARG A O 1
ATOM 3850 N N . VAL A 1 481 ? -33.480 -5.152 31.227 1.00 80.56 481 VAL A N 1
ATOM 3851 C CA . VAL A 1 481 ? -33.466 -5.481 29.785 1.00 80.56 481 VAL A CA 1
ATOM 3852 C C . VAL A 1 481 ? -34.711 -4.928 29.069 1.00 80.56 481 VAL A C 1
ATOM 3854 O O . VAL A 1 481 ? -34.655 -4.540 27.904 1.00 80.56 481 VAL A O 1
ATOM 3857 N N . GLU A 1 482 ? -35.799 -4.766 29.820 1.00 79.56 482 GLU A N 1
ATOM 3858 C CA . GLU A 1 482 ? -37.071 -4.144 29.443 1.00 79.56 482 GLU A CA 1
ATOM 3859 C C . GLU A 1 482 ? -36.955 -2.665 29.025 1.00 79.56 482 GLU A C 1
ATOM 3861 O O . GLU A 1 482 ? -37.894 -2.105 28.474 1.00 79.56 482 GLU A O 1
ATOM 3866 N N . SER A 1 483 ? -35.820 -2.009 29.279 1.00 81.94 483 SER A N 1
ATOM 3867 C CA . SER A 1 483 ? -35.554 -0.638 28.817 1.00 81.94 483 SER A CA 1
ATOM 3868 C C . SER A 1 483 ? -35.013 -0.557 27.384 1.00 81.94 483 SER A C 1
ATOM 3870 O O . SER A 1 483 ? -34.881 0.544 26.850 1.00 81.94 483 SER A O 1
ATOM 3872 N N . VAL A 1 484 ? -34.660 -1.694 26.771 1.00 84.88 484 VAL A N 1
ATOM 3873 C CA . VAL A 1 484 ? -34.015 -1.750 25.444 1.00 84.88 484 VAL A CA 1
ATOM 3874 C C . VAL A 1 484 ? -34.797 -2.602 24.435 1.00 84.88 484 VAL A C 1
ATOM 3876 O O . VAL A 1 484 ? -34.743 -2.341 23.228 1.00 84.88 484 VAL A O 1
ATOM 3879 N N . PHE A 1 485 ? -35.556 -3.581 24.924 1.00 88.56 485 PHE A N 1
ATOM 3880 C CA . PHE A 1 485 ? -36.385 -4.475 24.119 1.00 88.56 485 PHE A CA 1
ATOM 3881 C C . PHE A 1 485 ? -37.853 -4.337 24.503 1.00 88.56 485 PHE A C 1
ATOM 3883 O O . PHE A 1 485 ? -38.165 -4.128 25.679 1.00 88.56 485 PHE A O 1
ATOM 3890 N N . THR A 1 486 ? -38.752 -4.478 23.528 1.00 90.19 486 THR A N 1
ATOM 3891 C CA . THR A 1 486 ? -40.184 -4.533 23.836 1.00 90.19 486 THR A CA 1
ATOM 3892 C C . THR A 1 486 ? -40.518 -5.835 24.557 1.00 90.19 486 THR A C 1
ATOM 3894 O O . THR A 1 486 ? -39.765 -6.818 24.526 1.00 90.19 486 THR A O 1
ATOM 3897 N N . LYS A 1 487 ? -41.670 -5.854 25.228 1.00 90.00 487 LYS A N 1
ATOM 3898 C CA . LYS A 1 487 ? -42.142 -7.051 25.924 1.00 90.00 487 LYS A CA 1
ATOM 3899 C C . LYS A 1 487 ? -42.336 -8.212 24.942 1.00 90.00 487 LYS A C 1
ATOM 3901 O O . LYS A 1 487 ? -41.901 -9.320 25.244 1.00 90.00 487 LYS A O 1
ATOM 3906 N N . GLU A 1 488 ? -42.893 -7.935 23.763 1.00 92.31 488 GLU A N 1
ATOM 3907 C CA . GLU A 1 488 ? -43.143 -8.929 22.714 1.00 92.31 488 GLU A CA 1
ATOM 3908 C C . GLU A 1 488 ? -41.842 -9.515 22.147 1.00 92.31 488 GLU A C 1
ATOM 3910 O O . GLU A 1 488 ? -41.760 -10.719 21.912 1.00 92.31 488 GLU A O 1
ATOM 3915 N N . GLU A 1 489 ? -40.807 -8.691 21.938 1.00 92.12 489 GLU A N 1
ATOM 3916 C CA . GLU A 1 489 ? -39.489 -9.165 21.489 1.00 92.12 489 GLU A CA 1
ATOM 3917 C C . GLU A 1 489 ? -38.885 -10.140 22.510 1.00 92.12 489 GLU A C 1
ATOM 3919 O O . GLU A 1 489 ? -38.421 -11.223 22.149 1.00 92.12 489 GLU A O 1
ATOM 3924 N N . LEU A 1 490 ? -38.926 -9.782 23.798 1.00 93.44 490 LEU A N 1
ATOM 3925 C CA . LEU A 1 490 ? -38.400 -10.628 24.869 1.00 93.44 490 LEU A CA 1
ATOM 3926 C C . LEU A 1 490 ? -39.190 -11.924 25.033 1.00 93.44 490 LEU A C 1
ATOM 3928 O O . LEU A 1 490 ? -38.580 -12.952 25.303 1.00 93.44 490 LEU A O 1
ATOM 3932 N N . GLU A 1 491 ? -40.511 -11.898 24.866 1.00 93.69 491 GLU A N 1
ATOM 3933 C CA . GLU A 1 491 ? -41.341 -13.108 24.884 1.00 93.69 491 GLU A CA 1
ATOM 3934 C C . GLU A 1 491 ? -40.969 -14.054 23.736 1.00 93.69 491 GLU A C 1
ATOM 3936 O O . GLU A 1 491 ? -40.625 -15.207 23.995 1.00 93.69 491 GLU A O 1
ATOM 3941 N N . LYS A 1 492 ? -40.883 -13.552 22.497 1.00 94.06 492 LYS A N 1
ATOM 3942 C CA . LYS A 1 492 ? -40.480 -14.359 21.330 1.00 94.06 492 LYS A CA 1
ATOM 3943 C C . LYS A 1 492 ? -39.068 -14.929 21.448 1.00 94.06 492 LYS A C 1
ATOM 3945 O O . LYS A 1 492 ? -38.807 -16.054 21.029 1.00 94.06 492 LYS A O 1
ATOM 3950 N N . MET A 1 493 ? -38.128 -14.166 22.002 1.00 95.06 493 MET A N 1
ATOM 3951 C CA . MET A 1 493 ? -36.783 -14.686 22.251 1.00 95.06 493 MET A CA 1
ATOM 3952 C C . MET A 1 493 ? -36.781 -15.743 23.358 1.00 95.06 493 MET A C 1
ATOM 3954 O O . MET A 1 493 ? -36.083 -16.750 23.233 1.00 95.06 493 MET A O 1
ATOM 3958 N N . SER A 1 494 ? -37.570 -15.535 24.417 1.00 95.31 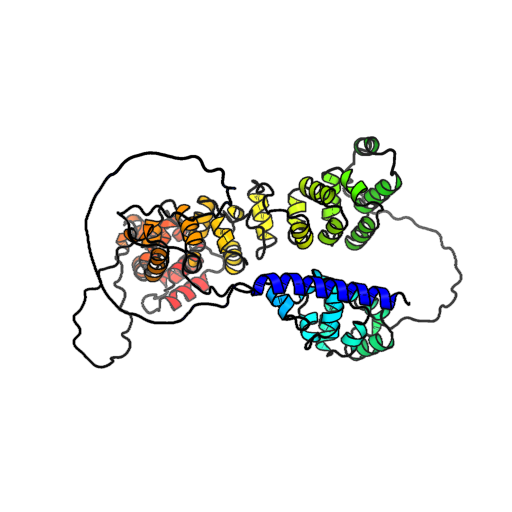494 SER A N 1
ATOM 3959 C CA . SER A 1 494 ? -37.714 -16.480 25.528 1.00 95.31 494 SER A CA 1
ATOM 3960 C C . SER A 1 494 ? -38.331 -17.814 25.100 1.00 95.31 494 SER A C 1
ATOM 3962 O O . SER A 1 494 ? -37.993 -18.832 25.696 1.00 95.31 494 SER A O 1
ATOM 3964 N N . GLU A 1 495 ? -39.158 -17.845 24.051 1.00 95.06 495 GLU A N 1
ATOM 3965 C CA . GLU A 1 495 ? -39.668 -19.097 23.469 1.00 95.06 495 GLU A CA 1
ATOM 3966 C C . GLU A 1 495 ? -38.544 -19.994 22.919 1.00 95.06 495 GLU A C 1
ATOM 3968 O O . GLU A 1 495 ? -38.606 -21.214 23.059 1.00 95.06 495 GLU A O 1
ATOM 3973 N N . LYS A 1 496 ? -37.490 -19.411 22.324 1.00 95.12 496 LYS A N 1
ATOM 3974 C CA . LYS A 1 496 ? -36.338 -20.164 21.782 1.00 95.12 496 LYS A CA 1
ATOM 3975 C C . LYS A 1 496 ? -35.223 -20.366 22.808 1.00 95.12 496 LYS A C 1
ATOM 3977 O O . LYS A 1 496 ? -34.567 -21.408 22.839 1.00 95.12 496 LYS A O 1
ATOM 3982 N N . VAL A 1 497 ? -34.979 -19.351 23.633 1.00 95.56 497 VAL A N 1
ATOM 3983 C CA . VAL A 1 497 ? -33.927 -19.338 24.651 1.00 95.56 497 VAL A CA 1
ATOM 3984 C C . VAL A 1 497 ? -34.541 -18.877 25.974 1.00 95.56 497 VAL A C 1
ATOM 3986 O O . VAL A 1 497 ? -34.533 -17.678 26.262 1.00 95.56 497 VAL A O 1
ATOM 3989 N N . PRO A 1 498 ? -35.059 -19.791 26.821 1.00 94.56 498 PRO A N 1
ATOM 3990 C CA . PRO A 1 498 ? -35.750 -19.421 28.060 1.00 94.56 498 PRO A CA 1
ATOM 3991 C C . PRO A 1 498 ? -34.954 -18.482 28.977 1.00 94.56 498 PRO A C 1
ATOM 3993 O O . PRO A 1 498 ? -35.528 -17.606 29.623 1.00 94.56 498 PRO A O 1
ATOM 3996 N N . LYS A 1 499 ? -33.619 -18.595 28.979 1.00 92.50 499 LYS A N 1
ATOM 3997 C CA . LYS A 1 499 ? -32.710 -17.766 29.791 1.00 92.50 499 LYS A CA 1
ATOM 3998 C C . LYS A 1 499 ? -32.260 -16.463 29.117 1.00 92.50 499 LYS A C 1
ATOM 4000 O O . LYS A 1 499 ? -31.380 -15.781 29.635 1.00 92.50 499 LYS A O 1
ATOM 4005 N N . ILE A 1 500 ? -32.833 -16.073 27.977 1.00 92.00 500 ILE A N 1
ATOM 4006 C CA . ILE A 1 500 ? -32.318 -14.938 27.195 1.00 92.00 500 ILE A CA 1
ATOM 4007 C C . ILE A 1 500 ? -32.320 -13.615 27.967 1.00 92.00 500 ILE A C 1
ATOM 4009 O O . ILE A 1 500 ? -31.378 -12.840 27.847 1.00 92.00 500 ILE A O 1
ATOM 4013 N N . ARG A 1 501 ? -33.330 -13.371 28.812 1.00 91.25 501 ARG A N 1
ATOM 4014 C CA . ARG A 1 501 ? -33.399 -12.161 29.651 1.00 91.25 501 ARG A CA 1
ATOM 4015 C C . ARG A 1 501 ? -32.211 -12.076 30.601 1.00 91.25 501 ARG A C 1
ATOM 4017 O O . ARG A 1 501 ? -31.596 -11.023 30.738 1.00 91.25 501 ARG A O 1
ATOM 4024 N N . GLU A 1 502 ? -31.859 -13.200 31.212 1.00 89.19 502 GLU A N 1
ATOM 4025 C CA . GLU A 1 502 ? -30.696 -13.295 32.083 1.00 89.19 502 GLU A CA 1
ATOM 4026 C C . GLU A 1 502 ? -29.411 -13.041 31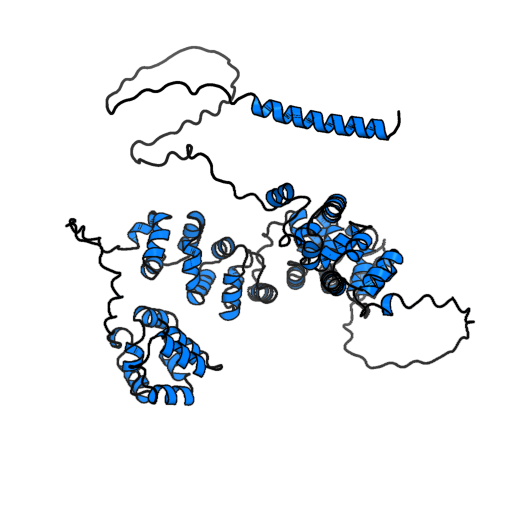.292 1.00 89.19 502 GLU A C 1
ATOM 4028 O O . GLU A 1 502 ? -28.611 -12.198 31.689 1.00 89.19 502 GLU A O 1
ATOM 4033 N N . ILE A 1 503 ? -29.254 -13.690 30.137 1.00 90.31 503 ILE A N 1
ATOM 4034 C CA . ILE A 1 503 ? -28.085 -13.550 29.259 1.00 90.31 503 ILE A CA 1
ATOM 4035 C C . ILE A 1 503 ? -27.895 -12.087 28.821 1.00 90.31 503 ILE A C 1
ATOM 4037 O O . ILE A 1 503 ? -26.804 -11.535 28.959 1.00 90.31 503 ILE A O 1
ATOM 4041 N N . LEU A 1 504 ? -28.962 -11.426 28.364 1.00 89.38 504 LEU A N 1
ATOM 4042 C CA . LEU A 1 504 ? -28.932 -10.023 27.944 1.00 89.38 504 LEU A CA 1
ATOM 4043 C C . LEU A 1 504 ? -28.643 -9.068 29.111 1.00 89.38 504 LEU A C 1
ATOM 4045 O O . LEU A 1 504 ? -27.943 -8.076 28.919 1.00 89.38 504 LEU A O 1
ATOM 4049 N N . SER A 1 505 ? -29.100 -9.377 30.332 1.00 87.62 505 SER A N 1
ATOM 4050 C CA . SER A 1 505 ? -28.827 -8.554 31.527 1.00 87.62 505 SER A CA 1
ATOM 4051 C C . SER A 1 505 ? -27.339 -8.468 31.885 1.00 87.62 505 SER A C 1
ATOM 4053 O O . SER A 1 505 ? -26.927 -7.583 32.637 1.00 87.62 505 SER A O 1
ATOM 4055 N N . LYS A 1 506 ? -26.525 -9.390 31.355 1.00 85.94 506 LYS A N 1
ATOM 4056 C CA . LYS A 1 506 ? -25.078 -9.443 31.576 1.00 85.94 506 LYS A CA 1
ATOM 4057 C C . LYS A 1 506 ? -24.265 -8.656 30.550 1.00 85.94 506 LYS A C 1
ATOM 4059 O O . LYS A 1 506 ? -23.047 -8.554 30.711 1.00 85.94 506 LYS A O 1
ATOM 4064 N N . ILE A 1 507 ? -24.909 -8.133 29.511 1.00 85.62 507 ILE A N 1
ATOM 4065 C CA . ILE A 1 507 ? -24.273 -7.305 28.489 1.00 85.62 507 ILE A CA 1
ATOM 4066 C C . ILE A 1 507 ? -24.268 -5.850 28.968 1.00 85.62 507 ILE A C 1
ATOM 4068 O O . ILE A 1 507 ? -25.204 -5.404 29.624 1.00 85.62 507 ILE A O 1
ATOM 4072 N N . ASN A 1 508 ? -23.221 -5.091 28.640 1.00 80.06 508 ASN A N 1
ATOM 4073 C CA . ASN A 1 508 ? -23.150 -3.669 28.964 1.00 80.06 508 ASN A CA 1
ATOM 4074 C C . ASN A 1 508 ? -24.315 -2.893 28.299 1.00 80.06 508 ASN A C 1
ATOM 4076 O O . ASN A 1 508 ? -24.523 -3.018 27.087 1.00 80.06 508 ASN A O 1
ATOM 4080 N N . PRO A 1 509 ? -25.059 -2.047 29.044 1.00 74.62 509 PRO A N 1
ATOM 4081 C CA . PRO A 1 509 ? -26.249 -1.370 28.514 1.00 74.62 509 PRO A CA 1
ATOM 4082 C C . PRO A 1 509 ? -25.955 -0.467 27.333 1.00 74.62 509 PRO A C 1
ATOM 4084 O O . PRO A 1 509 ? -26.774 -0.345 26.421 1.00 74.62 509 PRO A O 1
ATOM 4087 N N . LYS A 1 510 ? -24.789 0.181 27.357 1.00 74.50 510 LYS A N 1
ATOM 4088 C CA . LYS A 1 510 ? -24.354 1.052 26.268 1.00 74.50 510 LYS A CA 1
ATOM 4089 C C . LYS A 1 510 ? -24.133 0.235 25.002 1.00 74.50 510 LYS A C 1
ATOM 4091 O O . LYS A 1 510 ? -24.567 0.654 23.936 1.00 74.50 510 LYS A O 1
ATOM 4096 N N . THR A 1 511 ? -23.564 -0.959 25.139 1.00 79.06 511 THR A N 1
ATOM 4097 C CA . THR A 1 511 ? -23.331 -1.888 24.031 1.00 79.06 511 THR A CA 1
ATOM 4098 C C . THR A 1 511 ? -24.639 -2.419 23.447 1.00 79.06 511 THR A C 1
ATOM 4100 O O . THR A 1 511 ? -24.776 -2.432 22.228 1.00 79.06 511 THR A O 1
ATOM 4103 N N . ILE A 1 512 ? -25.639 -2.774 24.269 1.00 82.31 512 ILE A N 1
ATOM 4104 C CA . ILE A 1 512 ? -26.958 -3.202 23.755 1.00 82.31 512 ILE A CA 1
ATOM 4105 C C . ILE A 1 512 ? -27.665 -2.046 23.032 1.00 82.31 512 ILE A C 1
ATOM 4107 O O . ILE A 1 512 ? -28.192 -2.238 21.938 1.00 82.31 512 ILE A O 1
ATOM 4111 N N . LYS A 1 513 ? -27.663 -0.831 23.600 1.00 80.06 513 LYS A N 1
ATOM 4112 C CA . LYS A 1 513 ? -28.266 0.346 22.945 1.00 80.06 513 LYS A CA 1
ATOM 4113 C C . LYS A 1 513 ? -27.587 0.666 21.616 1.00 80.06 513 LYS A C 1
ATOM 4115 O O . LYS A 1 513 ? -28.264 0.908 20.622 1.00 80.06 513 LYS A O 1
ATOM 4120 N N . LEU A 1 514 ? -26.258 0.622 21.594 1.00 74.00 514 LEU A N 1
ATOM 4121 C CA . LEU A 1 514 ? -25.477 0.823 20.383 1.00 74.00 514 LEU A CA 1
ATOM 4122 C C . LEU A 1 514 ? -25.788 -0.267 19.345 1.00 74.00 514 LEU A C 1
ATOM 4124 O O . LEU A 1 514 ? -26.053 0.036 18.187 1.00 74.00 514 LEU A O 1
ATOM 4128 N N . MET A 1 515 ? -25.864 -1.529 19.760 1.00 81.19 515 MET A N 1
ATOM 4129 C CA . MET A 1 515 ? -26.254 -2.635 18.888 1.00 81.19 515 MET A CA 1
ATOM 4130 C C . MET A 1 515 ? -27.667 -2.449 18.314 1.00 81.19 515 MET A C 1
ATOM 4132 O O . MET A 1 515 ? -27.853 -2.676 17.125 1.00 81.19 515 MET A O 1
ATOM 4136 N N . ARG A 1 516 ? -28.641 -1.971 19.099 1.00 79.56 516 ARG A N 1
ATOM 4137 C CA . ARG A 1 516 ? -29.991 -1.637 18.602 1.00 79.56 516 ARG A CA 1
ATOM 4138 C C . ARG A 1 516 ? -29.987 -0.526 17.554 1.00 79.56 516 ARG A C 1
ATOM 4140 O O . ARG A 1 516 ? -30.861 -0.517 16.697 1.00 79.56 516 ARG A O 1
ATOM 4147 N N . SER A 1 517 ? -29.008 0.379 17.590 1.00 74.62 517 SER A N 1
ATOM 4148 C CA . SER A 1 517 ? -28.843 1.390 16.537 1.00 74.62 517 SER A CA 1
ATOM 4149 C C . SER A 1 517 ? -28.340 0.794 15.215 1.00 74.62 517 SER A C 1
ATOM 4151 O O . SER A 1 517 ? -28.761 1.241 14.152 1.00 74.62 517 SER A O 1
ATOM 4153 N N . TYR A 1 518 ? -27.505 -0.253 15.270 1.00 65.69 518 TYR A N 1
ATOM 4154 C CA . TYR A 1 518 ? -26.970 -0.943 14.086 1.00 65.69 518 TYR A CA 1
ATOM 4155 C C . TYR A 1 518 ? -27.893 -2.039 13.547 1.00 65.69 518 TYR A C 1
ATOM 4157 O O . TYR A 1 518 ? -27.927 -2.289 12.345 1.00 65.69 518 TYR A O 1
ATOM 4165 N N . PHE A 1 519 ? -28.657 -2.674 14.433 1.00 76.38 519 PHE A N 1
ATOM 4166 C CA . PHE A 1 519 ? -29.644 -3.701 14.124 1.00 76.38 519 PHE A CA 1
ATOM 4167 C C . PHE A 1 519 ? -30.992 -3.271 14.713 1.00 76.38 519 PHE A C 1
ATOM 4169 O O . PHE A 1 519 ? -31.370 -3.757 15.786 1.00 76.38 519 PHE A O 1
ATOM 4176 N N . PRO A 1 520 ? -31.715 -2.350 14.038 1.00 75.88 520 PRO A N 1
ATOM 4177 C CA . PRO A 1 520 ? -33.025 -1.895 14.502 1.00 75.88 520 PRO A CA 1
ATOM 4178 C C . PRO A 1 520 ? -33.963 -3.085 14.712 1.00 75.88 520 PRO A C 1
ATOM 4180 O O . PRO A 1 520 ? -34.615 -3.202 15.751 1.00 75.88 520 PRO A O 1
ATOM 4183 N N . ASP A 1 521 ? -33.920 -4.032 13.771 1.00 83.38 521 ASP A N 1
ATOM 4184 C CA . ASP A 1 521 ? -34.578 -5.329 13.866 1.00 83.38 521 ASP A CA 1
ATOM 4185 C C . ASP A 1 521 ? -33.626 -6.384 14.452 1.00 83.38 521 ASP A C 1
ATOM 4187 O O . ASP A 1 521 ? -33.043 -7.220 13.753 1.00 83.38 521 ASP A O 1
ATOM 4191 N N . PHE A 1 522 ? -33.441 -6.324 15.770 1.00 84.38 522 PHE A N 1
ATOM 4192 C CA . PHE A 1 522 ? -32.637 -7.306 16.497 1.00 84.38 522 PHE A CA 1
ATOM 4193 C C . PHE A 1 522 ? -33.201 -8.730 16.366 1.00 84.38 522 PHE A C 1
ATOM 4195 O O . PHE A 1 522 ? -32.444 -9.701 16.412 1.00 84.38 522 PHE A O 1
ATOM 4202 N N . MET A 1 523 ? -34.512 -8.873 16.158 1.00 90.62 523 MET A N 1
ATOM 4203 C CA . MET A 1 523 ? -35.141 -10.182 16.001 1.00 90.62 523 MET A CA 1
ATOM 4204 C C . MET A 1 523 ? -34.640 -10.911 14.755 1.00 90.62 523 MET A C 1
ATOM 4206 O O . MET A 1 523 ? -34.469 -12.126 14.813 1.00 90.62 523 MET A O 1
ATOM 4210 N N . ASN A 1 524 ? -34.320 -10.206 13.667 1.00 87.50 524 ASN A N 1
ATOM 4211 C CA . ASN A 1 524 ? -33.685 -10.830 12.500 1.00 87.50 524 ASN A CA 1
ATOM 4212 C C . ASN A 1 524 ? -32.307 -11.412 12.828 1.00 87.50 524 ASN A C 1
ATOM 4214 O O . ASN A 1 524 ? -32.002 -12.534 12.420 1.00 87.50 524 ASN A O 1
ATOM 4218 N N . LEU A 1 525 ? -31.496 -10.689 13.610 1.00 86.44 525 LEU A N 1
ATOM 4219 C CA . LEU A 1 525 ? -30.205 -11.194 14.079 1.00 86.44 525 LEU A CA 1
ATOM 4220 C C . LEU A 1 525 ? -30.408 -12.452 14.931 1.00 86.44 525 LEU A C 1
ATOM 4222 O O . LEU A 1 525 ? -29.809 -13.489 14.652 1.00 86.44 525 LEU A O 1
ATOM 4226 N N . PHE A 1 526 ? -31.299 -12.385 15.919 1.00 91.25 526 PHE A N 1
ATOM 4227 C CA . PHE A 1 526 ? -31.586 -13.502 16.816 1.00 91.25 526 PHE A CA 1
ATOM 4228 C C . PHE A 1 526 ? -32.133 -14.733 16.073 1.00 91.25 526 PHE A C 1
ATOM 4230 O O . PHE A 1 526 ? -31.744 -15.863 16.355 1.00 91.25 526 PHE A O 1
ATOM 4237 N N . ASN A 1 527 ? -32.991 -14.529 15.072 1.00 91.25 527 ASN A N 1
ATOM 4238 C CA . ASN A 1 527 ? -33.559 -15.608 14.263 1.00 91.25 527 ASN A CA 1
ATOM 4239 C C . ASN A 1 527 ? -32.547 -16.282 13.327 1.00 91.25 527 ASN A C 1
ATOM 4241 O O . ASN A 1 527 ? -32.824 -17.378 12.849 1.00 91.25 527 ASN A O 1
ATOM 4245 N N . SER A 1 528 ? -31.394 -15.658 13.077 1.00 91.06 528 SER A N 1
ATOM 4246 C CA . SER A 1 528 ? -30.313 -16.232 12.262 1.00 91.06 528 SER A CA 1
ATOM 4247 C C . SER A 1 528 ? -29.313 -17.085 13.059 1.00 91.06 528 SER A C 1
ATOM 4249 O O . SER A 1 528 ? -28.351 -17.622 12.499 1.00 91.06 528 SER A O 1
ATOM 4251 N N . PHE A 1 529 ? -29.529 -17.233 14.369 1.00 92.81 529 PHE A N 1
ATOM 4252 C CA . PHE A 1 529 ? -28.792 -18.192 15.185 1.00 92.81 529 PHE A CA 1
ATOM 4253 C C . PHE A 1 529 ? -29.158 -19.620 14.784 1.00 92.81 529 PHE A C 1
ATOM 4255 O O . PHE A 1 529 ? -30.332 -19.961 14.662 1.00 92.81 529 PHE A O 1
ATOM 4262 N N . ASP A 1 530 ? -28.140 -20.455 14.586 1.00 91.50 530 ASP A N 1
ATOM 4263 C CA . ASP A 1 530 ? -28.341 -21.871 14.291 1.00 91.50 530 ASP A CA 1
ATOM 4264 C C . ASP A 1 530 ? -28.714 -22.676 15.546 1.00 91.50 530 ASP A C 1
ATOM 4266 O O . ASP A 1 530 ? -28.438 -22.275 16.681 1.00 91.50 530 ASP A O 1
ATOM 4270 N N . ASP A 1 531 ? -29.322 -23.845 15.334 1.00 92.44 531 ASP A N 1
ATOM 4271 C CA . ASP A 1 531 ? -29.827 -24.702 16.413 1.00 92.44 531 ASP A CA 1
ATOM 4272 C C . ASP A 1 531 ? -28.733 -25.132 17.398 1.00 92.44 531 ASP A C 1
ATOM 4274 O O . ASP A 1 531 ? -28.988 -25.278 18.596 1.00 92.44 531 ASP A O 1
ATOM 4278 N N . ASN A 1 532 ? -27.495 -25.305 16.920 1.00 90.81 532 ASN A N 1
ATOM 4279 C CA . ASN A 1 532 ? -26.373 -25.672 17.781 1.00 90.81 532 ASN A CA 1
ATOM 4280 C C . ASN A 1 532 ? -26.046 -24.541 18.755 1.00 90.81 532 ASN A C 1
ATOM 4282 O O . ASN A 1 532 ? -25.818 -24.794 19.941 1.00 90.81 532 ASN A O 1
ATOM 4286 N N . PHE A 1 533 ? -26.048 -23.298 18.273 1.00 93.69 533 PHE A N 1
ATOM 4287 C CA . PHE A 1 533 ? -25.825 -22.137 19.116 1.00 93.69 533 PHE A CA 1
ATOM 4288 C C . PHE A 1 533 ? -26.985 -21.898 20.088 1.00 93.69 533 PHE A C 1
ATOM 4290 O O . PHE A 1 533 ? -26.742 -21.685 21.274 1.00 93.69 533 PHE A O 1
ATOM 4297 N N . ILE A 1 534 ? -28.240 -22.025 19.641 1.00 94.00 534 ILE A N 1
ATOM 4298 C CA . ILE A 1 534 ? -29.419 -21.934 20.520 1.00 94.00 534 ILE A CA 1
ATOM 4299 C C . ILE A 1 534 ? -29.353 -22.987 21.635 1.00 94.00 534 ILE A C 1
ATOM 4301 O O . ILE A 1 534 ? -29.560 -22.674 22.810 1.00 94.00 534 ILE A O 1
ATOM 4305 N N . LYS A 1 535 ? -28.984 -24.229 21.298 1.00 93.19 535 LYS A N 1
ATOM 4306 C CA . LYS A 1 535 ? -28.771 -25.290 22.288 1.00 93.19 535 LYS A CA 1
ATOM 4307 C C . LYS A 1 535 ? -27.671 -24.910 23.279 1.00 93.19 535 LYS A C 1
ATOM 4309 O O . LYS A 1 535 ? -27.868 -25.062 24.483 1.00 93.19 535 LYS A O 1
ATOM 4314 N N . ALA A 1 536 ? -26.551 -24.366 22.807 1.00 91.00 536 ALA A N 1
ATOM 4315 C CA . ALA A 1 536 ? -25.473 -23.903 23.678 1.00 91.00 536 ALA A CA 1
ATOM 4316 C C . ALA A 1 536 ? -25.948 -22.805 24.647 1.00 91.00 536 ALA A C 1
ATOM 4318 O O . ALA A 1 536 ? -25.716 -22.926 25.851 1.00 91.00 536 ALA A O 1
ATOM 4319 N N . LEU A 1 537 ? -26.691 -21.802 24.159 1.00 92.38 537 LEU A N 1
ATOM 4320 C CA . LEU A 1 537 ? -27.250 -20.729 24.990 1.00 92.38 537 LEU A CA 1
ATOM 4321 C C . LEU A 1 537 ? -28.143 -21.256 26.123 1.00 92.38 537 LEU A C 1
ATOM 4323 O O . LEU A 1 537 ? -28.135 -20.704 27.219 1.00 92.38 537 LEU A O 1
ATOM 4327 N N . ASN A 1 538 ? -28.880 -22.340 25.877 1.00 93.00 538 ASN A N 1
ATOM 4328 C CA . ASN A 1 538 ? -29.761 -22.954 26.871 1.00 93.00 538 ASN A CA 1
ATOM 4329 C C . ASN A 1 538 ? -29.034 -23.850 27.883 1.00 93.00 538 ASN A C 1
ATOM 4331 O O . ASN A 1 538 ? -29.550 -24.079 28.979 1.00 93.00 538 ASN A O 1
ATOM 4335 N N . THR A 1 539 ? -27.851 -24.356 27.532 1.00 91.94 539 THR A N 1
ATOM 4336 C CA . THR A 1 539 ? -27.119 -25.325 28.364 1.00 91.94 539 THR A CA 1
ATOM 4337 C C . THR A 1 539 ? -26.084 -24.651 29.264 1.00 91.94 539 THR A C 1
ATOM 4339 O O . THR A 1 539 ? -25.817 -25.126 30.365 1.00 91.94 539 THR A O 1
ATOM 4342 N N . ILE A 1 540 ? -25.491 -23.548 28.806 1.00 89.94 540 ILE A N 1
ATOM 4343 C CA . ILE A 1 540 ? -24.371 -22.890 29.483 1.00 89.94 540 ILE A CA 1
ATOM 4344 C C . ILE A 1 540 ? -24.875 -21.956 30.585 1.00 89.94 540 ILE A C 1
ATOM 4346 O O . ILE A 1 540 ? -25.790 -21.158 30.382 1.00 89.94 540 ILE A O 1
ATOM 4350 N N . ASP A 1 541 ? -24.232 -22.023 31.749 1.00 88.88 541 ASP A N 1
ATOM 4351 C CA . ASP A 1 541 ? -24.414 -21.039 32.810 1.00 88.88 541 ASP A CA 1
ATOM 4352 C C . ASP A 1 541 ? -23.506 -19.820 32.578 1.00 88.88 541 ASP A C 1
ATOM 4354 O O . ASP A 1 541 ? -22.323 -19.814 32.911 1.00 88.88 541 ASP A O 1
ATOM 4358 N N . PHE A 1 542 ? -24.069 -18.766 31.989 1.00 83.75 542 PHE A N 1
ATOM 4359 C CA . PHE A 1 542 ? -23.359 -17.504 31.764 1.00 83.75 542 PHE A CA 1
ATOM 4360 C C . PHE A 1 542 ? -23.222 -16.650 33.036 1.00 83.75 542 PHE A C 1
ATOM 4362 O O . PHE A 1 542 ? -22.479 -15.659 33.022 1.00 83.75 542 PHE A O 1
ATOM 4369 N N . ALA A 1 543 ? -23.932 -16.984 34.121 1.00 78.94 543 ALA A N 1
ATOM 4370 C CA . ALA A 1 543 ? -23.924 -16.199 35.353 1.00 78.94 543 ALA A CA 1
ATOM 4371 C C . ALA A 1 543 ? -22.590 -16.315 36.096 1.00 78.94 543 ALA A C 1
ATOM 4373 O O . ALA A 1 543 ? -22.119 -15.324 36.656 1.00 78.94 543 ALA A O 1
ATOM 4374 N N . SER A 1 544 ? -21.964 -17.490 36.042 1.00 84.00 544 SER A N 1
ATOM 4375 C CA . SER A 1 544 ? -20.666 -17.777 36.661 1.00 84.00 544 SER A CA 1
ATOM 4376 C C . SER A 1 544 ? -19.458 -17.306 35.837 1.00 84.00 544 SER A C 1
ATOM 4378 O O . SER A 1 544 ? -18.325 -17.362 36.315 1.00 84.00 544 SER A O 1
ATOM 4380 N N . MET A 1 545 ? -19.669 -16.801 34.615 1.00 86.81 545 MET A N 1
ATOM 4381 C CA . MET A 1 545 ? -18.591 -16.422 33.696 1.00 86.81 545 MET A CA 1
ATOM 4382 C C . MET A 1 545 ? -18.277 -14.921 33.710 1.00 86.81 545 MET A C 1
ATOM 4384 O O . MET A 1 545 ? -19.168 -14.066 33.741 1.00 86.81 545 MET A O 1
ATOM 4388 N N . THR A 1 546 ? -16.989 -14.588 33.581 1.00 87.56 546 THR A N 1
ATOM 4389 C CA . THR A 1 546 ? -16.543 -13.205 33.345 1.00 87.56 546 THR A CA 1
ATOM 4390 C C . THR A 1 546 ? -16.966 -12.731 31.944 1.00 87.56 546 THR A C 1
ATOM 4392 O O . THR A 1 546 ? -17.088 -13.559 31.038 1.00 87.56 546 THR A O 1
ATOM 4395 N N . PRO A 1 547 ? -17.152 -11.415 31.703 1.00 81.56 547 PRO A N 1
ATOM 4396 C CA . PRO A 1 547 ? -17.526 -10.900 30.378 1.00 81.56 547 PRO A CA 1
ATOM 4397 C C . PRO A 1 547 ? -16.599 -11.381 29.254 1.00 81.56 547 PRO A C 1
ATOM 4399 O O . PRO A 1 547 ? -17.060 -11.849 28.215 1.00 81.56 547 PRO A O 1
ATOM 4402 N N . LYS A 1 548 ? -15.283 -11.366 29.506 1.00 84.00 548 LYS A N 1
ATOM 4403 C CA . LYS A 1 548 ? -14.276 -11.859 28.560 1.00 84.00 548 LYS A CA 1
ATOM 4404 C C . LYS A 1 548 ? -14.472 -13.345 28.238 1.00 84.00 548 LYS A C 1
ATOM 4406 O O . LYS A 1 548 ? -14.532 -13.694 27.064 1.00 84.00 548 LYS A O 1
ATOM 4411 N N . ALA A 1 549 ? -14.640 -14.192 29.257 1.00 87.50 549 ALA A N 1
ATOM 4412 C CA . ALA A 1 549 ? -14.845 -15.627 29.061 1.00 87.50 549 ALA A CA 1
ATOM 4413 C C . ALA A 1 549 ? -16.135 -15.927 28.279 1.00 87.50 549 ALA A C 1
ATOM 4415 O O . ALA A 1 549 ? -16.136 -16.786 27.400 1.00 87.50 549 ALA A O 1
ATOM 4416 N N . ARG A 1 550 ? -17.220 -15.179 28.537 1.00 89.62 550 ARG A N 1
ATOM 4417 C CA . ARG A 1 550 ? -18.469 -15.299 27.766 1.00 89.62 550 ARG A CA 1
ATOM 4418 C C . ARG A 1 550 ? -18.265 -14.968 26.293 1.00 89.62 550 ARG A C 1
ATOM 4420 O O . ARG A 1 550 ? -18.705 -15.725 25.431 1.00 89.62 550 ARG A O 1
ATOM 4427 N N . SER A 1 551 ? -17.603 -13.845 26.016 1.00 87.69 551 SER A N 1
ATOM 4428 C CA . SER A 1 551 ? -17.328 -13.401 24.651 1.00 87.69 551 SER A CA 1
ATOM 4429 C C . SER A 1 551 ? -16.473 -14.419 23.897 1.00 87.69 551 SER A C 1
ATOM 4431 O O . SER A 1 551 ? -16.859 -14.848 22.812 1.00 87.69 551 SER A O 1
ATOM 4433 N N . GLU A 1 552 ? -15.366 -14.877 24.489 1.00 88.69 552 GLU A N 1
ATOM 4434 C CA . GLU A 1 552 ? -14.470 -15.868 23.876 1.00 88.69 552 GLU A CA 1
ATOM 4435 C C . GLU A 1 552 ? -15.192 -17.191 23.592 1.00 88.69 552 GLU A C 1
ATOM 4437 O O . GLU A 1 552 ? -15.061 -17.746 22.497 1.00 88.69 552 GLU A O 1
ATOM 4442 N N . LEU A 1 553 ? -16.019 -17.660 24.532 1.00 91.31 553 LEU A N 1
ATOM 4443 C CA . LEU A 1 553 ? -16.810 -18.875 24.360 1.00 91.31 553 LEU A CA 1
ATOM 4444 C C . LEU A 1 553 ? -17.789 -18.748 23.187 1.00 91.31 553 LEU A C 1
ATOM 4446 O O . LEU A 1 553 ? -17.798 -19.605 22.304 1.00 91.31 553 LEU A O 1
ATOM 4450 N N . ILE A 1 554 ? -18.563 -17.663 23.127 1.00 91.00 554 ILE A N 1
ATOM 4451 C CA . ILE A 1 554 ? -19.517 -17.427 22.034 1.00 91.00 554 ILE A CA 1
ATOM 4452 C C . ILE A 1 554 ? -18.784 -17.282 20.691 1.00 91.00 554 ILE A C 1
ATOM 4454 O O . ILE A 1 554 ? -19.195 -17.877 19.694 1.00 91.00 554 ILE A O 1
ATOM 4458 N N . LEU A 1 555 ? -17.665 -16.554 20.651 1.00 88.19 555 LEU A N 1
ATOM 4459 C CA . LEU A 1 555 ? -16.867 -16.381 19.434 1.00 88.19 555 LEU A CA 1
ATOM 4460 C C . LEU A 1 555 ? -16.280 -17.707 18.930 1.00 88.19 555 LEU A C 1
ATOM 4462 O O . LEU A 1 555 ? -16.220 -17.918 17.717 1.00 88.19 555 LEU A O 1
ATOM 4466 N N . SER A 1 556 ? -15.914 -18.624 19.832 1.00 90.88 556 SER A N 1
ATOM 4467 C CA . SER A 1 556 ? -15.447 -19.967 19.464 1.00 90.88 556 SER A CA 1
ATOM 4468 C C . SER A 1 556 ? -16.542 -20.817 18.802 1.00 90.88 556 SER A C 1
ATOM 4470 O O . SER A 1 556 ? -16.260 -21.611 17.903 1.00 90.88 556 SER A O 1
ATOM 4472 N N . MET A 1 557 ? -17.808 -20.600 19.178 1.00 89.50 557 MET A N 1
ATOM 4473 C CA . MET A 1 557 ? -18.970 -21.281 18.593 1.00 89.50 557 MET A CA 1
ATOM 4474 C C . MET A 1 557 ? -19.385 -20.679 17.253 1.00 89.50 557 MET A C 1
ATOM 4476 O O . MET A 1 557 ? -20.039 -21.347 16.452 1.00 89.50 557 MET A O 1
ATOM 4480 N N . ALA A 1 558 ? -18.980 -19.438 16.981 1.00 85.56 558 ALA A N 1
ATOM 4481 C CA . ALA A 1 558 ? -19.503 -18.672 15.865 1.00 85.56 558 ALA A CA 1
ATOM 4482 C C . ALA A 1 558 ? -19.162 -19.250 14.487 1.00 85.56 558 ALA A C 1
ATOM 4484 O O . ALA A 1 558 ? -19.896 -19.006 13.536 1.00 85.56 558 ALA A O 1
ATOM 4485 N N . LYS A 1 559 ? -18.069 -20.015 14.338 1.00 85.19 559 LYS A N 1
ATOM 4486 C CA . LYS A 1 559 ? -17.610 -20.564 13.043 1.00 85.19 559 LYS A CA 1
ATOM 4487 C C . LYS A 1 559 ? -17.721 -19.515 11.909 1.00 85.19 559 LYS A C 1
ATOM 4489 O O . LYS A 1 559 ? -17.010 -18.506 11.914 1.00 85.19 559 LYS A O 1
ATOM 4494 N N . LYS A 1 560 ? -18.617 -19.738 10.935 1.00 82.06 560 LYS A N 1
ATOM 4495 C CA . LYS A 1 560 ? -18.949 -18.812 9.833 1.00 82.06 560 LYS A CA 1
ATOM 4496 C C . LYS A 1 560 ? -20.262 -18.037 10.053 1.00 82.06 560 LYS A C 1
ATOM 4498 O O . LYS A 1 560 ? -20.589 -17.195 9.225 1.00 82.06 560 LYS A O 1
ATOM 4503 N N . ASN A 1 561 ? -20.995 -18.291 11.137 1.00 84.19 561 ASN A N 1
ATOM 4504 C CA . ASN A 1 561 ? -22.243 -17.610 11.468 1.00 84.19 561 ASN A CA 1
ATOM 4505 C C . ASN A 1 561 ? -21.955 -16.179 11.960 1.00 84.19 561 ASN A C 1
ATOM 4507 O O . ASN A 1 561 ? -21.447 -15.955 13.061 1.00 84.19 561 ASN A O 1
ATOM 4511 N N . ILE A 1 562 ? -22.256 -15.201 11.103 1.00 82.44 562 ILE A N 1
ATOM 4512 C CA . ILE A 1 562 ? -21.999 -13.778 11.357 1.00 82.44 562 ILE A CA 1
ATOM 4513 C C . ILE A 1 562 ? -22.802 -13.289 12.565 1.00 82.44 562 ILE A C 1
ATOM 4515 O O . ILE A 1 562 ? -22.273 -12.530 13.373 1.00 82.44 562 ILE A O 1
ATOM 4519 N N . ALA A 1 563 ? -24.035 -13.760 12.737 1.00 83.94 563 ALA A N 1
ATOM 4520 C CA . ALA A 1 563 ? -24.884 -13.318 13.831 1.00 83.94 563 ALA A CA 1
ATOM 4521 C C . ALA A 1 563 ? -24.337 -13.748 15.191 1.00 83.94 563 ALA A C 1
ATOM 4523 O O . ALA A 1 563 ? -24.302 -12.950 16.126 1.00 83.94 563 ALA A O 1
ATOM 4524 N N . VAL A 1 564 ? -23.810 -14.970 15.274 1.00 89.62 564 VAL A N 1
ATOM 4525 C CA . VAL A 1 564 ? -23.142 -15.464 16.484 1.00 89.62 564 VAL A CA 1
ATOM 4526 C C . VAL A 1 564 ? -21.859 -14.677 16.764 1.00 89.62 564 VAL A C 1
ATOM 4528 O O . VAL A 1 564 ? -21.582 -14.362 17.920 1.00 89.62 564 VAL A O 1
ATOM 4531 N N . LYS A 1 565 ? -21.101 -14.277 15.728 1.00 85.69 565 LYS A N 1
ATOM 4532 C CA . LYS A 1 565 ? -19.931 -13.396 15.912 1.00 85.69 565 LYS A CA 1
ATOM 4533 C C . LYS A 1 565 ? -20.335 -12.053 16.504 1.00 85.69 565 LYS A C 1
ATOM 4535 O O . LYS A 1 565 ? -19.750 -11.645 17.499 1.00 85.69 565 LYS A O 1
ATOM 4540 N N . VAL A 1 566 ? -21.349 -11.406 15.928 1.00 82.81 566 VAL A N 1
ATOM 4541 C CA . VAL A 1 566 ? -21.880 -10.127 16.423 1.00 82.81 566 VAL A CA 1
ATOM 4542 C C . VAL A 1 566 ? -22.345 -10.269 17.873 1.00 82.81 566 VAL A C 1
ATOM 4544 O O . VAL A 1 566 ? -21.962 -9.461 18.718 1.00 82.81 566 VAL A O 1
ATOM 4547 N N . PHE A 1 567 ? -23.092 -11.330 18.189 1.00 87.44 567 PHE A N 1
ATOM 4548 C CA . PHE A 1 567 ? -23.567 -11.599 19.546 1.00 87.44 567 PHE A CA 1
ATOM 4549 C C . PHE A 1 567 ? -22.420 -11.865 20.542 1.00 87.44 567 PHE A C 1
ATOM 4551 O O . PHE A 1 567 ? -22.466 -11.429 21.690 1.00 87.44 567 PHE A O 1
ATOM 4558 N N . GLY A 1 568 ? -21.344 -12.525 20.105 1.00 86.88 568 GLY A N 1
ATOM 4559 C CA . GLY A 1 568 ? -20.133 -12.718 20.907 1.00 86.88 568 GLY A CA 1
ATOM 4560 C C . GLY A 1 568 ? -19.349 -11.430 21.137 1.00 86.88 568 GLY A C 1
ATOM 4561 O O . GLY A 1 568 ? -18.840 -11.204 22.234 1.00 86.88 568 GLY A O 1
ATOM 4562 N N . THR A 1 569 ? -19.284 -10.552 20.135 1.00 83.31 569 THR A N 1
ATOM 4563 C CA . THR A 1 569 ? -18.616 -9.251 20.249 1.00 83.31 569 THR A CA 1
ATOM 4564 C C . THR A 1 569 ? -19.325 -8.335 21.239 1.00 83.31 569 THR A C 1
ATOM 4566 O O . THR A 1 569 ? -18.653 -7.689 22.034 1.00 83.31 569 THR A O 1
ATOM 4569 N N . ILE A 1 570 ? -20.662 -8.307 21.261 1.00 82.81 570 ILE A N 1
ATOM 4570 C CA . ILE A 1 570 ? -21.386 -7.461 22.226 1.00 82.81 570 ILE A CA 1
ATOM 4571 C C . ILE A 1 570 ? -21.247 -7.955 23.672 1.00 82.81 570 ILE A C 1
ATOM 4573 O O . ILE A 1 570 ? -21.393 -7.163 24.593 1.00 82.81 570 ILE A O 1
ATOM 4577 N N . MET A 1 571 ? -20.938 -9.239 23.879 1.00 81.81 571 MET A N 1
ATOM 4578 C CA . MET A 1 571 ? -20.683 -9.832 25.200 1.00 81.81 571 MET A CA 1
ATOM 4579 C C . MET A 1 571 ? -19.306 -9.479 25.778 1.00 81.81 571 MET A C 1
ATOM 4581 O O . MET A 1 571 ? -19.047 -9.784 26.945 1.00 81.81 571 MET A O 1
ATOM 4585 N N . ALA A 1 572 ? -18.424 -8.881 24.972 1.00 76.94 572 ALA A N 1
ATOM 4586 C CA . ALA A 1 572 ? -17.117 -8.417 25.416 1.00 76.94 572 ALA A CA 1
ATOM 4587 C C . ALA A 1 572 ? -17.254 -7.272 26.448 1.00 76.94 572 ALA A C 1
ATOM 4589 O O . ALA A 1 572 ? -18.261 -6.560 26.432 1.00 76.94 572 ALA A O 1
ATOM 4590 N N . PRO A 1 573 ? -16.282 -7.132 27.373 1.00 60.72 573 PRO A N 1
ATOM 4591 C CA . PRO A 1 573 ? -16.298 -6.106 28.420 1.00 60.72 573 PRO A CA 1
ATOM 4592 C C . PRO A 1 573 ? -16.389 -4.666 27.900 1.00 60.72 573 PRO A C 1
ATOM 4594 O O . PRO A 1 573 ? -15.777 -4.374 26.847 1.00 60.72 573 PRO A O 1
#

Foldseek 3Di:
DDPVVVVVVVVVVVVVVVVVVVVVVPPPPDDDDDDDDDDDDDDDDDDDDDDDDDDDDDDDDPPPPPPDDPDDPPDDDDDPPDDDDDPDPDDPVRLQVVCPLARPLLCLQVQLVDDLVSLQRSCVDHPCNLSNLLSYAQVSLVSSVVSHVCNLVVLLVDALVSLVSNLVRYPPSLVVLVPHDVVSSVSSCVRHVVSVVSPPDDDDPPPDDDDDDDDDDDDDDDDDDPDDDPVVVVVQDDDPPPVVVQLVCLLPDPDALDVLQVSLVPDPPNQVVLQRDQLVSLQSSLVSHPQVQVSLVPYDLVSSVVSLVSHDLLSNLVCVVRNPVNCVVSVPDLPPPLPPPLVSLLVSCVVPVQEDDLSSLQNLAPDPLVSLVSNCVRHPCNLSSLLNYALNSNVRSCLSPVVCLVVLLPDALVSVVSNLVSHPCSLVVLQLDDVVSSVSNCVSPVVSVVSDDDPPPPPDDDDDDDDDDDDDDDDDDFDQVCVQDPPVLVVVLCVLAVCVRVVSSLFDPSLSNSVCVVCVPVVVLSVLDDPVLSVVNNPDDCVPDDLQRQLVVQCVVCVPPVSSNSVSVRSHD

Organism: Rodentolepis nana (NCBI:txid102285)

Secondary structure (DSSP, 8-state):
--HHHHHHHHHHHHHHHHHHHHHHHHTT--------------------------------------------TT------S------PPPPHHHHHHHHTTS--GGGGGGGGGS-HHHHHHHHHH-TTHHHHHHHS-HHHHHHHHHH-TTHHHHHTTS-HHHHHHHHHHSS-HHHHHHHS-HHHHHHHHHHSGGGGGGG------------------------------SHHHHTT-SS-HHHHHHHHHHHHS---HHHHHHHHHT-TTHHHHHHHS-HHHHHHHHTT-S-HHHHHHHS-HHHHHHHHHHS-HHHHHHHGGG-HHHHHHTT--S-S-----HHHHHHHHHH-SSS--GGGGGGGTT--HHHHHHHHHH-TTHHHHHHHS-HHHHHHHHHH-TTHHHHHHTS-HHHHHHHHHHSS-HHHHHHHS-HHHHHHHHHH-GGGGGG--PPP--------------PPPPPPPPP-GGGTS-HHHHHHHHHH-TTHHHHHHTS-HHHHHHHHHH-S-HHHHHHT--HHHHHHHHHS--TTS-HHHHHHHHHHH-TT-HHHHHHHHHT--

Sequence (573 aa):
MSLLSILLLLSISAALNLDRVYEDAEGNIIEACKNDQLCANSPSRSTKKMDKVGGVGRAKKKVTKDCTCDCFPTVSYYCMLCQTDSFSVPTKAEVLIRAMPHIPIDLADTLVFMQPDTVRYVIESHYDLAALVTEAQPDTLVYILSSAPNFSKYLSKMSPHAINTFLHKIPYPCKYLQSIKRVYAEKVVYKVPIFWECLSKTANPTLTTTTEANELTSQPPADVAYHFEKEEWEQMTANWPDTKKYLRKGLNSKMGNYYFTSMVLSLPNLSEVFSRLKPYIISRIFERITYPDRLLSQLDANTARAVLKNMNPNIYIAIWPHIPYTIQRLRLSLNLKPISDHDIMQKVIRSNLLDFPISYADGLYGLDVISLHKVIRNHTDFAALLCRTKPETFNYILSNAPFITEYIVNMTAGEQAQILSKMGYPCVYLQNINLEYARKIIKNLPDYAGCVHFPETIVRTTTTYAPKIRAEQTPWQPIRVESVFTKEELEKMSEKVPKIREILSKINPKTIKLMRSYFPDFMNLFNSFDDNFIKALNTIDFASMTPKARSELILSMAKKNIAVKVFGTIMAP

Mean predicted aligned error: 21.43 Å

Nearest PDB structures (foldseek):
  2db0-assembly1_A  TM=3.137E-01  e=9.742E-01  Pyrococcus horikoshii OT3
  5z58-assembly1_V  TM=1.626E-01  e=1.651E+00  Homo sapiens
  6yvh-assembly1_F  TM=2.134E-01  e=8.715E+00  Homo sapiens

Radius of gyration: 35.61 Å; Cα contacts (8 Å, |Δi|>4): 414; chains: 1; bounding box: 89×103×98 Å

Solvent-accessible surface area (backbone atoms only — not comparable to full-atom values): 35052 Å² total; per-residue (Å²): 135,56,74,66,58,56,53,52,51,53,53,52,54,54,52,59,56,51,52,58,63,48,54,73,67,64,76,80,80,87,85,88,91,82,82,89,84,86,88,87,83,88,83,86,87,78,91,83,90,86,83,88,88,85,81,93,76,98,69,85,83,73,84,72,84,74,83,77,78,86,77,70,96,83,74,88,87,82,82,93,82,81,82,83,80,78,83,72,78,72,49,72,65,53,53,47,64,72,30,58,45,52,57,58,47,94,50,32,53,56,50,62,79,46,57,46,69,56,42,27,49,24,68,77,59,28,86,60,46,55,59,25,54,53,60,30,47,45,67,31,50,53,45,46,56,73,38,25,83,64,46,54,64,57,53,38,69,46,53,46,64,44,44,50,52,37,44,73,50,39,87,58,46,45,62,52,45,63,71,44,63,62,79,33,33,53,47,41,25,71,56,37,60,92,48,48,68,48,71,70,74,80,73,75,88,72,87,73,81,89,74,92,80,82,89,80,92,84,85,82,82,92,70,87,77,80,83,73,74,68,67,81,65,63,80,77,68,92,86,58,74,63,64,53,53,50,52,52,49,49,74,74,40,92,62,53,40,64,60,45,34,54,54,61,73,65,45,80,62,51,34,66,55,59,65,71,51,55,42,71,56,51,27,58,48,58,74,40,38,76,54,52,26,65,56,44,62,69,26,50,69,68,38,35,50,50,50,60,72,45,28,44,66,72,49,46,55,69,44,47,84,53,23,62,66,41,38,60,74,64,63,57,61,77,75,55,75,57,71,84,49,52,70,59,32,33,50,50,39,73,76,32,48,50,71,60,66,51,67,41,33,52,22,57,44,90,48,56,58,69,60,46,52,50,26,67,75,49,33,87,59,48,66,64,24,57,59,55,29,48,46,70,26,45,52,47,46,49,72,67,41,60,70,52,55,67,55,51,50,74,47,54,52,70,54,41,52,54,47,43,70,46,43,96,52,47,43,64,52,46,58,71,47,58,69,69,50,33,50,51,44,26,73,58,37,64,90,50,46,85,44,52,84,71,79,76,76,77,84,72,79,86,74,94,72,78,96,72,78,86,80,78,82,77,81,80,79,74,55,68,56,74,79,80,43,57,71,68,58,51,50,60,47,30,75,73,26,74,56,44,67,63,59,56,31,72,36,53,68,68,51,54,55,52,46,42,72,78,33,76,62,50,63,62,48,60,68,63,52,51,71,70,56,46,52,46,64,65,70,56,74,67,84,87,46,54,43,58,56,51,12,55,53,38,43,68,70,15,81,87,46,62,46,39,36,54,57,12,58,50,33,37,118

pLDDT: mean 75.35, std 23.86, range [23.03, 98.44]